Protein AF-A0A928JN10-F1 (afdb_monomer_lite)

pLDDT: mean 73.96, std 17.63, range [29.78, 98.25]

Structure (mmCIF, N/CA/C/O backbone):
data_AF-A0A928JN10-F1
#
_entry.id   AF-A0A928JN10-F1
#
loop_
_atom_site.group_PDB
_atom_site.id
_atom_site.type_symbol
_atom_site.label_atom_id
_atom_site.label_alt_id
_atom_site.label_comp_id
_atom_site.label_asym_id
_atom_site.label_entity_id
_atom_site.label_seq_id
_atom_site.pdbx_PDB_ins_code
_atom_site.Cartn_x
_atom_site.Cartn_y
_atom_site.Cartn_z
_atom_site.occupancy
_atom_site.B_iso_or_equiv
_atom_site.auth_seq_id
_atom_site.auth_comp_id
_atom_site.auth_asym_id
_atom_site.auth_atom_id
_atom_site.pdbx_PDB_model_num
ATOM 1 N N . MET A 1 1 ? -48.523 -48.850 5.837 1.00 45.66 1 MET A N 1
ATOM 2 C CA . MET A 1 1 ? -47.398 -48.277 5.048 1.00 45.66 1 MET A CA 1
ATOM 3 C C . MET A 1 1 ? -47.658 -46.891 4.437 1.00 45.66 1 MET A C 1
ATOM 5 O O . MET A 1 1 ? -46.737 -46.086 4.441 1.00 45.66 1 MET A O 1
ATOM 9 N N . LYS A 1 2 ? -48.861 -46.562 3.931 1.00 39.75 2 LYS A N 1
ATOM 10 C CA . LYS A 1 2 ? -49.153 -45.246 3.305 1.00 39.75 2 LYS A CA 1
ATOM 11 C C . LYS A 1 2 ? -49.038 -44.046 4.272 1.00 39.75 2 LYS A C 1
ATOM 13 O O . LYS A 1 2 ? -48.548 -42.994 3.876 1.00 39.75 2 LYS A O 1
ATOM 18 N N . ASN A 1 3 ? -49.409 -44.229 5.543 1.00 45.28 3 ASN A N 1
ATOM 19 C CA . ASN A 1 3 ? -49.384 -43.161 6.558 1.00 45.28 3 ASN A CA 1
ATOM 20 C C . ASN A 1 3 ? -47.969 -42.831 7.063 1.00 45.28 3 ASN A C 1
ATOM 22 O O . ASN A 1 3 ? -47.667 -41.668 7.295 1.00 45.28 3 ASN A O 1
ATOM 26 N N . ILE A 1 4 ? -47.074 -43.824 7.130 1.00 42.69 4 ILE A N 1
ATOM 27 C CA . ILE A 1 4 ? -45.663 -43.624 7.510 1.00 42.69 4 ILE A CA 1
ATOM 28 C C . ILE A 1 4 ? -44.931 -42.804 6.441 1.00 42.69 4 ILE A C 1
ATOM 30 O O . ILE A 1 4 ? -44.212 -41.869 6.769 1.00 42.69 4 ILE A O 1
ATOM 34 N N . LYS A 1 5 ? -45.180 -43.078 5.151 1.00 34.50 5 LYS A N 1
ATOM 35 C CA . LYS A 1 5 ? -44.594 -42.297 4.048 1.00 34.50 5 LYS A CA 1
ATOM 36 C C . LYS A 1 5 ? -45.058 -40.834 4.054 1.00 34.50 5 LYS A C 1
ATOM 38 O O . LYS A 1 5 ? -44.255 -39.951 3.788 1.00 34.50 5 LYS A O 1
ATOM 43 N N . ARG A 1 6 ? -46.328 -40.571 4.396 1.00 37.25 6 ARG A N 1
ATOM 44 C CA . ARG A 1 6 ? -46.862 -39.203 4.543 1.00 37.25 6 ARG A CA 1
ATOM 45 C C . ARG A 1 6 ? -46.278 -38.472 5.753 1.00 37.25 6 ARG A C 1
ATOM 47 O O . ARG A 1 6 ? -45.962 -37.297 5.633 1.00 37.25 6 ARG A O 1
ATOM 54 N N . PHE A 1 7 ? -46.094 -39.167 6.875 1.00 42.81 7 PHE A N 1
ATOM 55 C CA . PHE A 1 7 ? -45.475 -38.598 8.073 1.00 42.81 7 PHE A CA 1
ATOM 56 C C . PHE A 1 7 ? -43.996 -38.247 7.847 1.00 42.81 7 PHE A C 1
ATOM 58 O O . PHE A 1 7 ? -43.578 -37.143 8.172 1.00 42.81 7 PHE A O 1
ATOM 65 N N . ILE A 1 8 ? -43.229 -39.135 7.203 1.00 43.00 8 ILE A N 1
ATOM 66 C CA . ILE A 1 8 ? -41.822 -38.880 6.847 1.00 43.00 8 ILE A CA 1
ATOM 67 C C . ILE A 1 8 ? -41.710 -37.723 5.843 1.00 43.00 8 ILE A C 1
ATOM 69 O O . ILE A 1 8 ? -40.861 -36.855 6.012 1.00 43.00 8 ILE A O 1
ATOM 73 N N . ALA A 1 9 ? -42.589 -37.663 4.837 1.00 38.34 9 ALA A N 1
ATOM 74 C CA . ALA A 1 9 ? -42.605 -36.559 3.876 1.00 38.34 9 ALA A CA 1
ATOM 75 C C . ALA A 1 9 ? -42.947 -35.211 4.534 1.00 38.34 9 ALA A C 1
ATOM 77 O O . ALA A 1 9 ? -42.316 -34.206 4.220 1.00 38.34 9 ALA A O 1
ATOM 78 N N . ALA A 1 10 ? -43.900 -35.189 5.472 1.00 38.94 10 ALA A N 1
ATOM 79 C CA . ALA A 1 10 ? -44.234 -33.991 6.239 1.00 38.94 10 ALA A CA 1
ATOM 80 C C . ALA A 1 10 ? -43.074 -33.557 7.150 1.00 38.94 10 ALA A C 1
ATOM 82 O O . ALA A 1 10 ? -42.744 -32.379 7.186 1.00 38.94 10 ALA A O 1
ATOM 83 N N . LEU A 1 11 ? -42.403 -34.502 7.819 1.00 37.91 11 LEU A N 1
ATOM 84 C CA . LEU A 1 11 ? -41.229 -34.220 8.649 1.00 37.91 11 LEU A CA 1
ATOM 85 C C . LEU A 1 11 ? -40.074 -33.646 7.813 1.00 37.91 11 LEU A C 1
ATOM 87 O O . LEU A 1 11 ? -39.475 -32.649 8.202 1.00 37.91 11 LEU A O 1
ATOM 91 N N . MET A 1 12 ? -39.800 -34.225 6.640 1.00 36.50 12 MET A N 1
ATOM 92 C CA . MET A 1 12 ? -38.790 -33.709 5.713 1.00 36.50 12 MET A CA 1
ATOM 93 C C . MET A 1 12 ? -39.143 -32.322 5.176 1.00 36.50 12 MET A C 1
ATOM 95 O O . MET A 1 12 ? -38.265 -31.471 5.100 1.00 36.50 12 MET A O 1
ATOM 99 N N . ALA A 1 13 ? -40.411 -32.071 4.843 1.00 36.69 13 ALA A N 1
ATOM 100 C CA . ALA A 1 13 ? -40.862 -30.750 4.418 1.00 36.69 13 ALA A CA 1
ATOM 101 C C . ALA A 1 13 ? -40.687 -29.711 5.537 1.00 36.69 13 ALA A C 1
ATOM 103 O O . ALA A 1 13 ? -40.203 -28.619 5.269 1.00 36.69 13 ALA A O 1
ATOM 104 N N . THR A 1 14 ? -40.991 -30.058 6.791 1.00 39.56 14 THR A N 1
ATOM 105 C CA . THR A 1 14 ? -40.773 -29.171 7.943 1.00 39.56 14 THR A CA 1
ATOM 106 C C . THR A 1 14 ? -39.291 -28.915 8.200 1.00 39.56 14 THR A C 1
ATOM 108 O O . THR A 1 14 ? -38.926 -27.782 8.483 1.00 39.56 14 THR A O 1
ATOM 111 N N . VAL A 1 15 ? -38.426 -29.927 8.057 1.00 43.41 15 VAL A N 1
ATOM 112 C CA . VAL A 1 15 ? -36.967 -29.753 8.161 1.00 43.41 15 VAL A CA 1
ATOM 113 C C . VAL A 1 15 ? -36.459 -28.845 7.044 1.00 43.41 15 VAL A C 1
ATOM 115 O O . VAL A 1 15 ? -35.748 -27.896 7.332 1.00 43.41 15 VAL A O 1
ATOM 118 N N . ILE A 1 16 ? -36.887 -29.056 5.797 1.00 42.28 16 ILE A N 1
ATOM 119 C CA . ILE A 1 16 ? -36.512 -28.204 4.659 1.00 42.28 16 ILE A CA 1
ATOM 120 C C . ILE A 1 16 ? -37.003 -26.769 4.867 1.00 42.28 16 ILE A C 1
ATOM 122 O O . ILE A 1 16 ? -36.230 -25.838 4.677 1.00 42.28 16 ILE A O 1
ATOM 126 N N . VAL A 1 17 ? -38.250 -26.570 5.304 1.00 44.12 17 VAL A N 1
ATOM 127 C CA . VAL A 1 17 ? -38.790 -25.236 5.602 1.00 44.12 17 VAL A CA 1
ATOM 128 C C . VAL A 1 17 ? -38.028 -24.590 6.757 1.00 44.12 17 VAL A C 1
ATOM 130 O O . VAL A 1 17 ? -37.656 -23.435 6.621 1.00 44.12 17 VAL A O 1
ATOM 133 N N . ALA A 1 18 ? -37.712 -25.324 7.830 1.00 41.56 18 ALA A N 1
ATOM 134 C CA . ALA A 1 18 ? -36.923 -24.827 8.959 1.00 41.56 18 ALA A CA 1
ATOM 135 C C . ALA A 1 18 ? -35.492 -24.443 8.542 1.00 41.56 18 ALA A C 1
ATOM 137 O O . ALA A 1 18 ? -35.010 -23.375 8.919 1.00 41.56 18 ALA A O 1
ATOM 138 N N . THR A 1 19 ? -34.835 -25.263 7.715 1.00 39.16 19 THR A N 1
ATOM 139 C CA . THR A 1 19 ? -33.507 -24.983 7.151 1.00 39.16 19 THR A CA 1
ATOM 140 C C . THR A 1 19 ? -33.550 -23.778 6.208 1.00 39.16 19 THR A C 1
ATOM 142 O O . THR A 1 19 ? -32.706 -22.897 6.323 1.00 39.16 19 THR A O 1
ATOM 145 N N . LEU A 1 20 ? -34.563 -23.667 5.342 1.00 36.31 20 LEU A N 1
ATOM 146 C CA . LEU A 1 20 ? -34.748 -22.525 4.438 1.00 36.31 20 LEU A CA 1
ATOM 147 C C . LEU A 1 20 ? -35.095 -21.230 5.190 1.00 36.31 20 LEU A C 1
ATOM 149 O O . LEU A 1 20 ? -34.577 -20.175 4.837 1.00 36.31 20 LEU A O 1
ATOM 153 N N . SER A 1 21 ? -35.889 -21.299 6.263 1.00 37.22 21 SER A N 1
ATOM 154 C CA . SER A 1 21 ? -36.164 -20.151 7.140 1.00 37.22 21 SER A CA 1
ATOM 155 C C . SER A 1 21 ? -34.971 -19.772 8.028 1.00 37.22 21 SER A C 1
ATOM 157 O O . SER A 1 21 ? -34.844 -18.615 8.425 1.00 37.22 21 SER A O 1
ATOM 159 N N . GLY A 1 22 ? -34.067 -20.721 8.302 1.00 29.78 22 GLY A N 1
ATOM 160 C CA . GLY A 1 22 ? -32.789 -20.476 8.972 1.00 29.78 22 GLY A CA 1
ATOM 161 C C . GLY A 1 22 ? -31.762 -19.797 8.063 1.00 29.78 22 GLY A C 1
ATOM 162 O O . GLY A 1 22 ? -31.011 -18.948 8.529 1.00 29.78 22 GLY A O 1
ATOM 163 N N . ILE A 1 23 ? -31.769 -20.081 6.755 1.00 36.53 23 ILE A N 1
ATOM 164 C CA . ILE A 1 23 ? -30.850 -19.459 5.783 1.00 36.53 23 ILE A CA 1
ATOM 165 C C . ILE A 1 23 ? -31.077 -17.941 5.684 1.00 36.53 23 ILE A C 1
ATOM 167 O O . ILE A 1 23 ? -30.110 -17.190 5.605 1.00 36.53 23 ILE A O 1
ATOM 171 N N . SER A 1 24 ? -32.317 -17.458 5.808 1.00 32.72 24 SER A N 1
ATOM 172 C CA . SER A 1 24 ? -32.614 -16.017 5.888 1.00 32.72 24 SER A CA 1
ATOM 173 C C . SER A 1 24 ? -32.127 -15.337 7.178 1.00 32.72 24 SER A C 1
ATOM 175 O O . SER A 1 24 ? -31.938 -14.125 7.175 1.00 32.72 24 SER A O 1
ATOM 177 N N . ALA A 1 25 ? -31.887 -16.089 8.260 1.00 33.94 25 ALA A N 1
ATOM 178 C CA . ALA A 1 25 ? -31.329 -15.558 9.509 1.00 33.94 25 ALA A CA 1
ATOM 179 C C . ALA A 1 25 ? -29.785 -15.552 9.528 1.00 33.94 25 ALA A C 1
ATOM 181 O O . ALA A 1 25 ? -29.195 -14.831 10.326 1.00 33.94 25 ALA A O 1
ATOM 182 N N . PHE A 1 26 ? -29.136 -16.307 8.629 1.00 36.12 26 PHE A N 1
ATOM 183 C CA . PHE A 1 26 ? -27.674 -16.354 8.469 1.00 36.12 26 PHE A CA 1
ATOM 184 C C . PHE A 1 26 ? -27.157 -15.630 7.209 1.00 36.12 26 PHE A C 1
ATOM 186 O O . PHE A 1 26 ? -25.953 -15.598 6.967 1.00 36.12 26 PHE A O 1
ATOM 193 N N . ALA A 1 27 ? -28.040 -15.013 6.419 1.00 34.50 27 ALA A N 1
ATOM 194 C CA . ALA A 1 27 ? -27.698 -14.277 5.198 1.00 34.50 27 ALA A CA 1
ATOM 195 C C . ALA A 1 27 ? -27.553 -12.757 5.422 1.00 34.50 27 ALA A C 1
ATOM 197 O O . ALA A 1 27 ? -28.039 -11.962 4.622 1.00 34.50 27 ALA A O 1
ATOM 198 N N . THR A 1 28 ? -26.918 -12.333 6.517 1.00 44.88 28 THR A N 1
ATOM 199 C CA . THR A 1 28 ? -26.664 -10.903 6.793 1.00 44.88 28 THR A CA 1
ATOM 200 C C . THR A 1 28 ? -25.265 -10.434 6.406 1.00 44.88 28 THR A C 1
ATOM 202 O O . THR A 1 28 ? -25.030 -9.229 6.396 1.00 44.88 28 THR A O 1
ATOM 205 N N . LYS A 1 29 ? -24.345 -11.341 6.056 1.00 49.62 29 LYS A N 1
ATOM 206 C CA . LYS A 1 29 ? -22.990 -10.958 5.643 1.00 49.62 29 LYS A CA 1
ATOM 207 C C . LYS A 1 29 ? -22.950 -10.513 4.193 1.00 49.62 29 LYS A C 1
ATOM 209 O O . LYS A 1 29 ? -23.413 -11.237 3.311 1.00 49.62 29 LYS A O 1
ATOM 214 N N . GLN A 1 30 ? -22.332 -9.363 3.946 1.00 56.91 30 GLN A N 1
ATOM 215 C CA . GLN A 1 30 ? -22.153 -8.861 2.586 1.00 56.91 30 GLN A CA 1
ATOM 216 C C . GLN A 1 30 ? -21.077 -9.659 1.827 1.00 56.91 30 GLN A C 1
ATOM 218 O O . GLN A 1 30 ? -21.133 -9.733 0.599 1.00 56.91 30 GLN A O 1
ATOM 223 N N . TYR A 1 31 ? -20.164 -10.335 2.544 1.00 68.69 31 TYR A N 1
ATOM 224 C CA . TYR A 1 31 ? -19.033 -11.070 1.959 1.00 68.69 31 TYR A CA 1
ATOM 225 C C . TYR A 1 31 ? -18.955 -12.531 2.443 1.00 68.69 31 TYR A C 1
ATOM 227 O O . TYR A 1 31 ? -18.386 -12.821 3.501 1.00 68.69 31 TYR A O 1
ATOM 235 N N . PRO A 1 32 ? -19.502 -13.494 1.674 1.00 71.88 32 PRO A N 1
ATOM 236 C CA . PRO A 1 32 ? -19.295 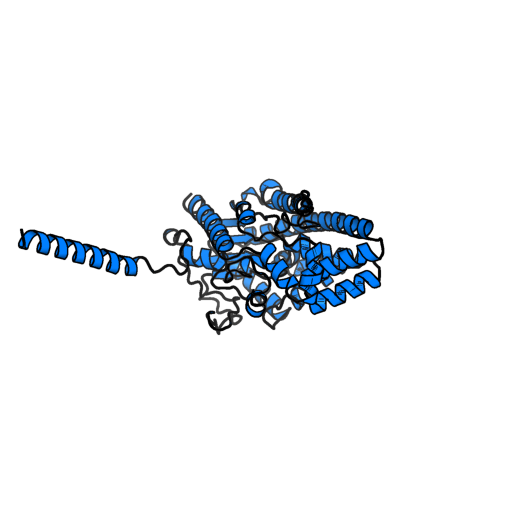-14.917 1.929 1.00 71.88 32 PRO A CA 1
ATOM 237 C C . PRO A 1 32 ? -17.801 -15.275 1.918 1.00 71.88 32 PRO A C 1
ATOM 239 O O . PRO A 1 32 ? -17.075 -14.858 1.019 1.00 71.88 32 PRO A O 1
ATOM 242 N N . GLY A 1 33 ? -17.352 -16.063 2.899 1.00 78.94 33 GLY A N 1
ATOM 243 C CA . GLY A 1 33 ? -15.956 -16.504 3.025 1.00 78.94 33 GLY A CA 1
ATOM 244 C C . GLY A 1 33 ? -15.099 -15.683 3.992 1.00 78.94 33 GLY A C 1
ATOM 245 O O . GLY A 1 33 ? -14.004 -16.129 4.320 1.00 78.94 33 GLY A O 1
ATOM 246 N N . VAL A 1 34 ? -15.595 -14.547 4.496 1.00 84.38 34 VAL A N 1
ATOM 247 C CA . VAL A 1 34 ? -14.912 -13.753 5.531 1.00 84.38 34 VAL A CA 1
ATOM 248 C C . VAL A 1 34 ? -15.425 -14.138 6.924 1.00 84.38 34 VAL A C 1
ATOM 250 O O . VAL A 1 34 ? -16.639 -14.244 7.153 1.00 84.38 34 VAL A O 1
ATOM 253 N N . GLU A 1 35 ? -14.512 -14.371 7.868 1.00 87.12 35 GLU A N 1
ATOM 254 C CA . GLU A 1 35 ? -14.834 -14.707 9.259 1.00 87.12 35 GLU A CA 1
ATOM 255 C C . GLU A 1 35 ? -15.680 -13.626 9.953 1.00 87.12 35 GLU A C 1
ATOM 257 O O . GLU A 1 35 ? -15.678 -12.462 9.574 1.00 87.12 35 GLU A O 1
ATOM 262 N N . ASP A 1 36 ? -16.489 -14.014 10.948 1.00 88.56 36 ASP A N 1
ATOM 263 C CA . ASP A 1 36 ? -17.240 -13.051 11.771 1.00 88.56 36 ASP A CA 1
ATOM 264 C C . ASP A 1 36 ? -16.421 -12.634 12.990 1.00 88.56 36 ASP A C 1
ATOM 266 O O . ASP A 1 36 ? -15.791 -13.481 13.639 1.00 88.56 36 ASP A O 1
ATOM 270 N N . ALA A 1 37 ? -16.464 -11.339 13.282 1.00 91.62 37 ALA A N 1
ATOM 271 C CA . ALA A 1 37 ? -15.842 -10.688 14.425 1.00 91.62 37 ALA A CA 1
ATOM 272 C C . ALA A 1 37 ? -16.735 -9.579 15.018 1.00 91.62 37 ALA A C 1
ATOM 274 O O . ALA A 1 37 ? -16.276 -8.793 15.847 1.00 91.62 37 ALA A O 1
ATOM 275 N N . SER A 1 38 ? -18.013 -9.514 14.632 1.00 90.56 38 SER A N 1
ATOM 276 C CA . SER A 1 38 ? -18.959 -8.497 15.111 1.00 90.56 38 SER A CA 1
ATOM 277 C C . SER A 1 38 ? -19.189 -8.563 16.626 1.00 90.56 38 SER A C 1
ATOM 279 O O . SER A 1 38 ? -19.461 -7.558 17.283 1.00 90.56 38 SER A O 1
ATOM 281 N N . ASN A 1 39 ? -18.988 -9.739 17.220 1.00 90.06 39 ASN A N 1
ATOM 282 C CA . ASN A 1 39 ? -19.058 -9.965 18.660 1.00 90.06 39 ASN A CA 1
ATOM 283 C C . ASN A 1 39 ? -17.942 -9.272 19.467 1.00 90.06 39 ASN A C 1
ATOM 285 O O . ASN A 1 39 ? -18.036 -9.233 20.692 1.00 90.06 39 ASN A O 1
ATOM 289 N N . LEU A 1 40 ? -16.899 -8.741 18.819 1.00 91.00 40 LEU A N 1
ATOM 290 C CA . LEU A 1 40 ? -15.818 -8.015 19.494 1.00 91.00 40 LEU A CA 1
ATOM 291 C C . LEU A 1 40 ? -16.250 -6.628 19.994 1.00 91.00 40 LEU A C 1
ATOM 293 O O . LEU A 1 40 ? -15.549 -6.034 20.810 1.00 91.00 40 LEU A O 1
ATOM 297 N N . GLY A 1 41 ? -17.391 -6.105 19.527 1.00 90.56 41 GLY A N 1
ATOM 298 C CA . GLY A 1 41 ? -17.897 -4.798 19.955 1.00 90.56 41 GLY A CA 1
ATOM 299 C C . GLY A 1 41 ? -17.015 -3.628 19.510 1.00 90.56 41 GLY A C 1
ATOM 300 O O . GLY A 1 41 ? -16.983 -2.597 20.180 1.00 90.56 41 GLY A O 1
ATOM 301 N N . VAL A 1 42 ? -16.280 -3.793 18.406 1.00 93.88 42 VAL A N 1
ATOM 302 C CA . VAL A 1 42 ? -15.545 -2.703 17.754 1.00 93.88 42 VAL A CA 1
ATOM 303 C C . VAL A 1 42 ? -16.554 -1.669 17.262 1.00 93.88 42 VAL A C 1
ATOM 305 O O . VAL A 1 42 ? -17.552 -2.023 16.641 1.00 93.88 42 VAL A O 1
ATOM 308 N N . THR A 1 43 ? -16.312 -0.391 17.552 1.00 92.38 43 THR A N 1
ATOM 309 C CA . THR A 1 43 ? -17.220 0.705 17.169 1.00 92.38 43 THR A CA 1
ATOM 310 C C . THR A 1 43 ? -16.682 1.550 16.023 1.00 92.38 43 THR A C 1
ATOM 312 O O . THR A 1 43 ? -17.455 2.233 15.348 1.00 92.38 43 THR A O 1
ATOM 315 N N . SER A 1 44 ? -15.371 1.485 15.787 1.00 93.31 44 SER A N 1
ATOM 316 C CA . SER A 1 44 ? -14.689 2.257 14.756 1.00 93.31 44 SER A CA 1
ATOM 317 C C . SER A 1 44 ? -13.426 1.559 14.240 1.00 93.31 44 SER A C 1
ATOM 319 O O . SER A 1 44 ? -12.638 0.991 15.001 1.00 93.31 44 SER A O 1
ATOM 321 N N . TYR A 1 45 ? -13.200 1.643 12.932 1.00 93.88 45 TYR A N 1
ATOM 322 C CA . TYR A 1 45 ? -12.058 1.052 12.237 1.00 93.88 45 TYR A CA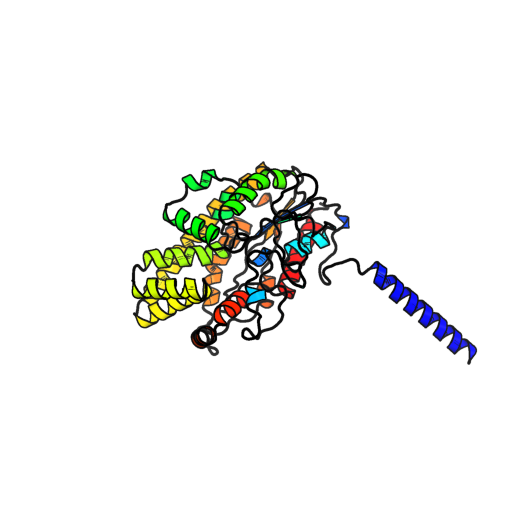 1
ATOM 323 C C . TYR A 1 45 ? -11.419 2.071 11.294 1.00 93.88 45 TYR A C 1
ATOM 325 O O . TYR A 1 45 ? -12.124 2.749 10.551 1.00 93.88 45 TYR A O 1
ATOM 333 N N . LEU A 1 46 ? -10.091 2.177 11.308 1.00 93.81 46 LEU A N 1
ATOM 334 C CA . LEU A 1 46 ? -9.321 3.026 10.403 1.00 93.81 46 LEU A CA 1
ATOM 335 C C . LEU A 1 46 ? -8.324 2.195 9.591 1.00 93.81 46 LEU A C 1
ATOM 337 O O . LEU A 1 46 ? -7.586 1.385 10.147 1.00 93.81 46 LEU A O 1
ATOM 341 N N . CYS A 1 47 ? -8.266 2.435 8.283 1.00 93.56 47 CYS A N 1
ATOM 342 C CA . CYS A 1 47 ? -7.342 1.766 7.373 1.00 93.56 47 CYS A CA 1
ATOM 343 C C . CYS A 1 47 ? -6.392 2.752 6.692 1.00 93.56 47 CYS A C 1
ATOM 345 O O . CYS A 1 47 ? -6.840 3.708 6.061 1.00 93.56 47 CYS A O 1
ATOM 347 N N . PHE A 1 48 ? -5.095 2.453 6.747 1.00 92.81 48 PHE A N 1
ATOM 348 C CA . PHE A 1 48 ? -4.065 2.976 5.856 1.00 92.81 48 PHE A CA 1
ATOM 349 C C . PHE A 1 48 ? -3.648 1.883 4.877 1.00 92.81 48 PHE A C 1
ATOM 351 O O . PHE A 1 48 ? -3.297 0.783 5.307 1.00 92.81 48 PHE A O 1
ATOM 358 N N . GLY A 1 49 ? -3.643 2.177 3.581 1.00 86.62 49 GLY A N 1
ATOM 359 C CA . GLY A 1 49 ? -3.092 1.235 2.615 1.00 86.62 49 GLY A CA 1
ATOM 360 C C . GLY A 1 49 ? -2.958 1.779 1.206 1.00 86.62 49 GLY A C 1
ATOM 361 O O . GLY A 1 49 ? -3.438 2.862 0.898 1.00 86.62 49 GLY A O 1
ATOM 362 N N . ASP A 1 50 ? -2.269 1.042 0.353 1.00 80.38 50 ASP A N 1
ATOM 363 C CA . ASP A 1 50 ? -2.025 1.461 -1.023 1.00 80.38 50 ASP A CA 1
ATOM 364 C C . ASP A 1 50 ? -3.159 1.028 -1.985 1.00 80.38 50 ASP A C 1
ATOM 366 O O . ASP A 1 50 ? -4.324 0.886 -1.590 1.00 80.38 50 ASP A O 1
ATOM 370 N N . SER A 1 51 ? -2.835 0.806 -3.261 1.00 76.62 51 SER A N 1
ATOM 371 C CA . SER A 1 51 ? -3.758 0.330 -4.296 1.00 76.62 51 SER A CA 1
ATOM 372 C C . SER A 1 51 ? -4.345 -1.057 -4.009 1.00 76.62 51 SER A C 1
ATOM 374 O O . SER A 1 51 ? -5.410 -1.396 -4.528 1.00 76.62 51 SER A O 1
ATOM 376 N N . ILE A 1 52 ? -3.728 -1.883 -3.158 1.00 81.00 52 ILE A N 1
ATOM 377 C CA . ILE A 1 52 ? -4.345 -3.161 -2.780 1.00 81.00 52 ILE A CA 1
ATOM 378 C C . ILE A 1 52 ? -5.560 -2.917 -1.878 1.00 81.00 52 ILE A C 1
ATOM 380 O O . ILE A 1 52 ? -6.598 -3.567 -2.035 1.00 81.00 52 ILE A O 1
ATOM 384 N N . ALA A 1 53 ? -5.454 -1.946 -0.969 1.00 82.31 53 ALA A N 1
ATOM 385 C CA . ALA A 1 53 ? -6.492 -1.592 -0.007 1.00 82.31 53 ALA A CA 1
ATOM 386 C C . ALA A 1 53 ? -7.661 -0.805 -0.624 1.00 82.31 53 ALA A C 1
ATOM 388 O O . ALA A 1 53 ? -8.750 -0.763 -0.045 1.00 82.31 53 ALA A O 1
ATOM 389 N N . THR A 1 54 ? -7.490 -0.233 -1.819 1.00 75.81 54 THR A N 1
ATOM 390 C CA . THR A 1 54 ? -8.616 0.281 -2.620 1.00 75.81 54 THR A CA 1
ATOM 391 C C . THR A 1 54 ? -9.394 -0.851 -3.312 1.00 75.81 54 THR A C 1
ATOM 393 O O . THR A 1 54 ? -10.577 -0.704 -3.630 1.00 75.81 54 THR A O 1
ATOM 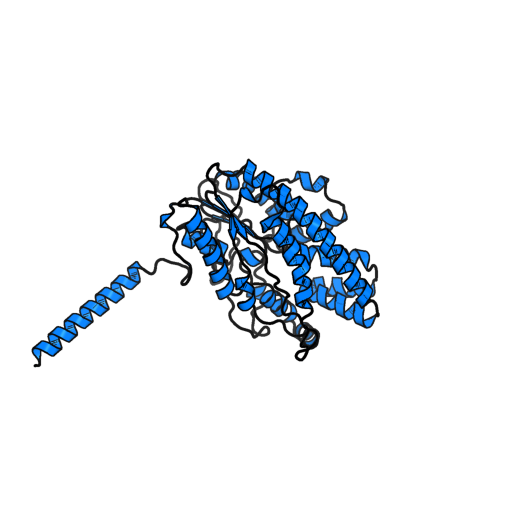396 N N . GLY A 1 55 ? -8.779 -2.028 -3.467 1.00 72.19 55 GLY A N 1
ATOM 397 C CA . GLY A 1 55 ? -9.397 -3.212 -4.056 1.00 72.19 55 GLY A CA 1
ATOM 398 C C . GLY A 1 55 ? -9.375 -3.218 -5.582 1.00 72.19 55 GLY A C 1
ATOM 399 O O . GLY A 1 55 ? -10.337 -3.704 -6.187 1.00 72.19 55 GLY A O 1
ATOM 400 N N . TYR A 1 56 ? -8.302 -2.702 -6.201 1.00 69.50 56 TYR A N 1
ATOM 401 C CA . TYR A 1 56 ? -8.045 -2.887 -7.635 1.00 69.50 56 TYR A CA 1
ATOM 402 C C . TYR A 1 56 ? -8.261 -4.356 -8.017 1.00 69.50 56 TYR A C 1
ATOM 404 O O . TYR A 1 56 ? -7.740 -5.257 -7.364 1.00 69.50 56 TYR A O 1
ATOM 412 N N . LEU A 1 57 ? -9.055 -4.593 -9.067 1.00 66.44 57 LEU A N 1
ATOM 413 C CA . LEU A 1 57 ? -9.332 -5.926 -9.629 1.00 66.44 57 LEU A CA 1
ATOM 414 C C . LEU A 1 57 ? -10.053 -6.921 -8.712 1.00 66.44 57 LEU A C 1
ATOM 416 O O . LEU A 1 57 ? -10.256 -8.072 -9.097 1.00 66.44 57 LEU A O 1
ATOM 420 N N . SER A 1 58 ? -10.524 -6.485 -7.545 1.00 68.94 58 SER A N 1
ATOM 421 C CA . SER A 1 58 ? -11.241 -7.342 -6.592 1.00 68.94 58 SER A CA 1
ATOM 422 C C . SER A 1 58 ? -12.551 -7.932 -7.137 1.00 68.94 58 SER A C 1
ATOM 424 O O . SER A 1 58 ? -13.055 -8.917 -6.599 1.00 68.94 58 SER A O 1
ATOM 426 N N . GLU A 1 59 ? -13.115 -7.352 -8.202 1.00 65.44 59 GLU A N 1
ATOM 427 C CA . GLU A 1 59 ? -14.353 -7.819 -8.843 1.00 65.44 59 GLU A CA 1
ATOM 428 C C . GLU A 1 59 ? -14.116 -8.743 -10.042 1.00 65.44 59 GLU A C 1
ATOM 430 O O . GLU A 1 59 ? -15.077 -9.278 -10.596 1.00 65.44 59 GLU A O 1
ATOM 435 N N . GLN A 1 60 ? -12.861 -8.936 -10.453 1.00 63.78 60 GLN A N 1
ATOM 436 C CA . GLN A 1 60 ? -12.519 -9.755 -11.610 1.00 63.78 60 GLN A CA 1
ATOM 437 C C . GLN A 1 60 ? -11.916 -11.091 -11.175 1.00 63.78 60 GLN A C 1
ATOM 439 O O . GLN A 1 60 ? -11.176 -11.186 -10.198 1.00 63.78 60 GLN A O 1
ATOM 444 N N . SER A 1 61 ? -12.284 -12.142 -11.903 1.00 55.56 61 SER A N 1
ATOM 445 C CA . SER A 1 61 ? -11.802 -13.507 -11.708 1.00 55.56 61 SER A CA 1
ATOM 446 C C . SER A 1 61 ? -11.274 -14.033 -13.035 1.00 55.56 61 SER A C 1
ATOM 448 O O . SER A 1 61 ? -12.009 -14.004 -14.026 1.00 55.56 61 SER A O 1
ATOM 450 N N . GLY A 1 62 ? -10.049 -14.555 -13.054 1.00 56.41 62 GLY A N 1
ATOM 451 C CA . GLY A 1 62 ? -9.516 -15.300 -14.197 1.00 56.41 62 GLY A CA 1
ATOM 452 C C . GLY A 1 62 ? -8.137 -14.848 -14.670 1.00 56.41 62 GLY A C 1
ATOM 453 O O . GLY A 1 62 ? -7.553 -13.902 -14.149 1.00 56.41 62 GLY A O 1
ATOM 454 N N . THR A 1 63 ? -7.618 -15.566 -15.668 1.00 62.12 63 THR A N 1
ATOM 455 C CA . THR A 1 63 ? -6.261 -15.407 -16.219 1.00 62.12 63 THR A CA 1
ATOM 456 C C . THR A 1 63 ? -6.226 -14.730 -17.593 1.00 62.12 63 THR A C 1
ATOM 458 O O . THR A 1 63 ? -5.144 -14.488 -18.122 1.00 62.12 63 THR A O 1
ATOM 461 N N . ASP A 1 64 ? -7.382 -14.423 -18.196 1.00 70.38 64 ASP A N 1
ATOM 462 C CA . ASP A 1 64 ? -7.442 -13.765 -19.505 1.00 70.38 64 ASP A CA 1
ATOM 463 C C . ASP A 1 64 ? -7.358 -12.240 -19.358 1.00 70.38 64 ASP A C 1
ATOM 465 O O . ASP A 1 64 ? -8.365 -11.536 -19.234 1.00 70.38 64 ASP A O 1
ATOM 469 N N . PHE A 1 65 ? -6.125 -11.732 -19.392 1.00 70.19 65 PHE A N 1
ATOM 470 C CA . PHE A 1 65 ? -5.823 -10.304 -19.292 1.00 70.19 65 PHE A CA 1
ATOM 471 C C . PHE A 1 65 ? -6.473 -9.457 -20.395 1.00 70.19 65 PHE A C 1
ATOM 473 O O . PHE A 1 65 ? -6.676 -8.262 -20.196 1.00 70.19 65 PHE A O 1
ATOM 480 N N . ARG A 1 66 ? -6.838 -10.061 -21.535 1.00 70.00 66 ARG A N 1
ATOM 481 C CA . ARG A 1 66 ? -7.398 -9.359 -22.702 1.00 70.00 66 ARG A CA 1
ATOM 482 C C . ARG A 1 66 ? -8.875 -9.018 -22.533 1.00 70.00 66 ARG A C 1
ATOM 484 O O . ARG A 1 66 ? -9.374 -8.099 -23.173 1.00 70.00 66 ARG A O 1
ATOM 491 N N . GLN A 1 67 ? -9.580 -9.773 -21.691 1.00 66.69 67 GLN A N 1
ATOM 492 C CA . GLN A 1 67 ? -11.014 -9.596 -21.438 1.00 66.69 67 GLN A CA 1
ATOM 493 C C . GLN A 1 67 ? -11.302 -8.831 -20.145 1.00 66.69 67 GLN A C 1
ATOM 495 O O . GLN A 1 67 ? -12.459 -8.530 -19.844 1.00 66.69 67 GLN A O 1
ATOM 500 N N . MET A 1 68 ? -10.261 -8.496 -19.382 1.00 66.12 68 MET A N 1
ATOM 501 C CA . MET A 1 68 ? -10.401 -7.681 -18.188 1.00 66.12 68 MET A CA 1
ATOM 502 C C . MET A 1 68 ? -10.797 -6.257 -18.580 1.00 66.12 68 MET A C 1
ATOM 504 O O . MET A 1 68 ? -10.084 -5.543 -19.282 1.00 66.12 68 MET A O 1
ATOM 508 N N . ASN A 1 69 ? -11.994 -5.853 -18.151 1.00 57.88 69 ASN A N 1
ATOM 509 C CA . ASN A 1 69 ? -12.550 -4.553 -18.491 1.00 57.88 69 ASN A CA 1
ATOM 510 C C . ASN A 1 69 ? -11.694 -3.444 -17.870 1.00 57.88 69 ASN A C 1
ATOM 512 O O . ASN A 1 69 ? -11.742 -3.237 -16.657 1.00 57.88 69 ASN A O 1
ATOM 516 N N . ILE A 1 70 ? -10.971 -2.711 -18.720 1.00 49.34 70 ILE A N 1
ATOM 517 C CA . ILE A 1 70 ? -10.083 -1.609 -18.337 1.00 49.34 70 ILE A CA 1
ATOM 518 C C . ILE A 1 70 ? -10.814 -0.558 -17.481 1.00 49.34 70 ILE A C 1
ATOM 520 O O . ILE A 1 70 ? -10.260 -0.045 -16.522 1.00 49.34 70 ILE A O 1
ATOM 524 N N . ALA A 1 71 ? -12.104 -0.306 -17.726 1.00 43.97 71 ALA A N 1
ATOM 525 C CA . ALA A 1 71 ? -12.911 0.631 -16.935 1.00 43.97 71 ALA A CA 1
ATOM 526 C C . ALA A 1 71 ? -13.390 0.072 -15.578 1.00 43.97 71 ALA A C 1
ATOM 528 O O . ALA A 1 71 ? -14.107 0.761 -14.855 1.00 43.97 71 ALA A O 1
ATOM 529 N N . GLN A 1 72 ? -13.084 -1.187 -15.252 1.00 47.81 72 GLN A N 1
ATOM 530 C CA . GLN A 1 72 ? -13.191 -1.773 -13.908 1.00 47.81 72 GLN A CA 1
ATOM 531 C C . GLN A 1 72 ? -11.811 -1.917 -13.253 1.00 47.81 72 GLN A C 1
ATOM 533 O O . GLN A 1 72 ? -11.723 -1.909 -12.028 1.00 47.81 72 GLN A O 1
ATOM 538 N N . THR A 1 73 ? -10.749 -2.033 -14.058 1.00 46.34 73 THR A N 1
ATOM 539 C CA . THR A 1 73 ? -9.358 -2.081 -13.594 1.00 46.34 73 THR A CA 1
ATOM 540 C C . THR A 1 73 ? -8.777 -0.694 -13.333 1.00 46.34 73 THR A C 1
ATOM 542 O O . THR A 1 73 ? -7.817 -0.611 -12.595 1.00 46.34 73 THR A O 1
ATOM 545 N N . LEU A 1 74 ? -9.343 0.358 -13.934 1.00 45.75 74 LEU A N 1
ATOM 546 C CA . LEU A 1 74 ? -9.021 1.784 -13.781 1.00 45.75 74 LEU A CA 1
ATOM 547 C C . LEU A 1 74 ? -10.157 2.538 -13.072 1.00 45.75 74 LEU A C 1
ATOM 549 O O . LEU A 1 74 ? -10.470 3.663 -13.429 1.00 45.75 74 LEU A O 1
ATOM 553 N N . ARG A 1 75 ? -10.874 1.942 -12.109 1.00 49.16 75 ARG A N 1
ATOM 554 C CA . ARG A 1 75 ? -11.725 2.774 -11.226 1.00 49.16 75 ARG A CA 1
ATOM 555 C C . ARG A 1 75 ? -10.877 3.376 -10.112 1.00 49.16 75 ARG A C 1
ATOM 557 O O . ARG A 1 75 ? -11.081 3.090 -8.938 1.00 49.16 75 ARG A O 1
ATOM 564 N N . ASP A 1 76 ? -9.890 4.139 -10.569 1.00 45.25 76 ASP A N 1
ATOM 565 C CA . ASP A 1 76 ? -9.229 5.305 -9.994 1.00 45.25 76 ASP A CA 1
ATOM 566 C C . ASP A 1 76 ? -9.594 5.597 -8.532 1.00 45.25 76 ASP A C 1
ATOM 568 O O . ASP A 1 76 ? -10.584 6.273 -8.236 1.00 45.25 76 ASP A O 1
ATOM 572 N N . GLY A 1 77 ? -8.801 5.053 -7.603 1.00 41.62 77 GLY A N 1
ATOM 573 C CA . GLY A 1 77 ? -8.846 5.415 -6.182 1.00 41.62 77 GLY A CA 1
ATOM 574 C C . GLY A 1 77 ? -10.168 5.155 -5.438 1.00 41.62 77 GLY A C 1
ATOM 575 O O . GLY A 1 77 ? -10.294 5.523 -4.264 1.00 41.62 77 GLY A O 1
ATOM 576 N N . GLU A 1 78 ? -11.165 4.528 -6.070 1.00 50.44 78 GLU A N 1
ATOM 577 C CA . GLU A 1 78 ? -12.439 4.192 -5.443 1.00 50.44 78 GLU A CA 1
ATOM 578 C C . GLU A 1 78 ? -12.290 2.913 -4.619 1.00 50.44 78 GLU A C 1
ATOM 580 O O . GLU A 1 78 ? -11.871 1.871 -5.123 1.00 50.44 78 GLU A O 1
ATOM 585 N N . THR A 1 79 ? -12.662 2.954 -3.336 1.00 52.94 79 THR A N 1
ATOM 586 C CA . THR A 1 79 ? -12.726 1.715 -2.556 1.00 52.94 79 THR A CA 1
ATOM 587 C C . THR A 1 79 ? -13.864 0.867 -3.103 1.00 52.94 79 THR A C 1
ATOM 589 O O . THR A 1 79 ? -15.039 1.201 -2.947 1.00 52.94 79 THR A O 1
ATOM 592 N N . THR A 1 80 ? -13.532 -0.251 -3.733 1.00 59.75 80 THR A N 1
ATOM 593 C CA . THR A 1 80 ? -14.547 -1.220 -4.139 1.00 59.75 80 THR A CA 1
ATOM 594 C C . THR A 1 80 ? -15.182 -1.854 -2.900 1.00 59.75 80 THR A C 1
ATOM 596 O O . THR A 1 80 ? -14.556 -2.002 -1.845 1.00 59.75 80 THR A O 1
ATOM 599 N N . THR A 1 81 ? -16.441 -2.279 -3.016 1.00 64.75 81 THR A N 1
ATOM 600 C CA . THR A 1 81 ? -17.078 -3.044 -1.928 1.00 64.75 81 THR A CA 1
ATOM 601 C C . THR A 1 81 ? -16.303 -4.333 -1.623 1.00 64.75 81 THR A C 1
ATOM 603 O O . THR A 1 81 ? -16.253 -4.774 -0.486 1.00 64.75 81 THR A O 1
ATOM 606 N N . ASN A 1 82 ? -15.581 -4.874 -2.606 1.00 73.62 82 ASN A N 1
ATOM 607 C CA . ASN A 1 82 ? -14.817 -6.111 -2.479 1.00 73.62 82 ASN A CA 1
ATOM 608 C C . ASN A 1 82 ? -13.346 -5.913 -2.041 1.00 73.62 82 ASN A C 1
ATOM 610 O O . ASN A 1 82 ? -12.550 -6.845 -2.151 1.00 73.62 82 ASN A O 1
ATOM 614 N N . ALA A 1 83 ? -12.971 -4.737 -1.533 1.00 82.06 83 ALA A N 1
ATOM 615 C CA . ALA A 1 83 ? -11.646 -4.510 -0.956 1.00 82.06 83 ALA A CA 1
ATOM 616 C C . ALA A 1 83 ? -11.529 -5.131 0.447 1.00 82.06 83 ALA A C 1
ATOM 618 O O . ALA A 1 83 ? -12.471 -5.047 1.244 1.00 82.06 83 ALA A O 1
ATOM 619 N N . TYR A 1 84 ? -10.361 -5.683 0.794 1.00 88.56 84 TYR A N 1
ATOM 620 C CA . TYR A 1 84 ? -10.149 -6.298 2.109 1.00 88.56 84 TYR A CA 1
ATOM 621 C C . TYR A 1 84 ? -10.468 -5.366 3.305 1.00 88.56 84 TYR A C 1
ATOM 623 O O . TYR A 1 84 ? -11.022 -5.872 4.281 1.00 88.56 84 TYR A O 1
ATOM 631 N N . PRO A 1 85 ? -10.236 -4.029 3.279 1.00 89.56 85 PRO A N 1
ATOM 632 C CA . PRO A 1 85 ? -10.625 -3.165 4.396 1.00 89.56 85 PRO A CA 1
ATOM 633 C C . PRO A 1 85 ? -12.144 -3.091 4.558 1.00 89.56 85 PRO A C 1
ATOM 635 O O . PRO A 1 85 ? -12.661 -3.143 5.670 1.00 89.56 85 PRO A O 1
ATOM 638 N N . THR A 1 86 ? -12.882 -3.040 3.448 1.00 86.56 86 THR A N 1
ATOM 639 C CA . THR A 1 86 ? -14.350 -3.077 3.469 1.00 86.56 86 THR A CA 1
ATOM 640 C C . THR A 1 86 ? -14.856 -4.393 4.056 1.00 86.56 86 THR A C 1
ATOM 642 O O . THR A 1 86 ? -15.781 -4.399 4.868 1.00 86.56 86 THR A O 1
ATOM 645 N N . MET A 1 87 ? -14.215 -5.506 3.693 1.00 89.31 87 MET A N 1
ATOM 646 C CA . MET A 1 87 ? -14.529 -6.828 4.238 1.00 89.31 87 MET A CA 1
ATOM 647 C C . MET A 1 87 ? -14.234 -6.928 5.741 1.00 89.31 87 MET A C 1
ATOM 649 O O . MET A 1 87 ? -15.038 -7.499 6.474 1.00 89.31 87 MET A O 1
ATOM 653 N N . ILE A 1 88 ? -13.121 -6.353 6.217 1.00 93.19 88 ILE A N 1
ATOM 654 C CA . ILE A 1 88 ? -12.803 -6.270 7.652 1.00 93.19 88 ILE A CA 1
ATOM 655 C C . ILE A 1 88 ? -13.869 -5.445 8.380 1.00 93.19 88 ILE A C 1
ATOM 657 O O . ILE A 1 88 ? -14.366 -5.873 9.417 1.00 93.19 88 ILE A O 1
ATOM 661 N N . ALA A 1 89 ? -14.254 -4.286 7.839 1.00 90.94 89 ALA A N 1
ATOM 662 C CA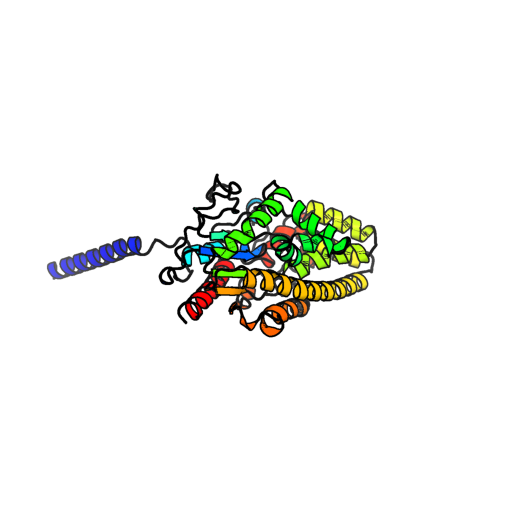 . ALA A 1 89 ? -15.282 -3.434 8.433 1.00 90.94 89 ALA A CA 1
ATOM 663 C C . ALA A 1 89 ? -16.628 -4.172 8.591 1.00 90.94 89 ALA A C 1
ATOM 665 O O . ALA A 1 89 ? -17.206 -4.148 9.679 1.00 90.94 89 ALA A O 1
ATOM 666 N N . ASP A 1 90 ? -17.087 -4.882 7.551 1.00 89.75 90 ASP A N 1
ATOM 667 C CA . ASP A 1 90 ? -18.299 -5.722 7.601 1.00 89.75 90 ASP A CA 1
ATOM 668 C C . ASP A 1 90 ? -18.157 -6.850 8.634 1.00 89.75 90 ASP A C 1
ATOM 670 O O . ASP A 1 90 ? -19.047 -7.062 9.457 1.00 89.75 90 ASP A O 1
ATOM 674 N N . ALA A 1 91 ? -17.003 -7.529 8.657 1.00 92.62 91 ALA A N 1
ATOM 675 C CA . ALA A 1 91 ? -16.711 -8.594 9.615 1.00 92.62 91 ALA A CA 1
ATOM 676 C C . ALA A 1 91 ? -16.723 -8.115 11.073 1.00 92.62 91 ALA A C 1
ATOM 678 O O . ALA A 1 91 ? -17.094 -8.882 11.957 1.00 92.62 91 ALA A O 1
ATOM 679 N N . LEU A 1 92 ? -16.346 -6.861 11.328 1.00 93.12 92 LEU A N 1
ATOM 680 C CA . LEU A 1 92 ? -16.399 -6.217 12.643 1.00 93.12 92 LEU A CA 1
ATOM 681 C C . LEU A 1 92 ? -17.799 -5.690 13.004 1.00 93.12 92 LEU A C 1
ATOM 683 O O . LEU A 1 92 ? -17.984 -5.169 14.102 1.00 93.12 92 LEU A O 1
ATOM 687 N N . GLY A 1 93 ? -18.792 -5.839 12.121 1.00 90.56 93 GLY A N 1
ATOM 688 C CA . GLY A 1 93 ? -20.162 -5.366 12.333 1.00 90.56 93 GLY A CA 1
ATOM 689 C C . GLY A 1 93 ? -20.347 -3.860 12.121 1.00 90.56 93 GLY A C 1
ATOM 690 O O . GLY A 1 93 ? -21.334 -3.294 12.592 1.00 90.56 93 GLY A O 1
ATOM 691 N N . LEU A 1 94 ? -19.406 -3.203 11.440 1.00 88.62 94 LEU A N 1
ATOM 692 C CA . LEU A 1 94 ? -19.448 -1.768 11.172 1.00 88.62 94 LEU A CA 1
ATOM 693 C C . LEU A 1 94 ? -20.230 -1.477 9.893 1.00 88.62 94 LEU A C 1
ATOM 695 O O . LEU A 1 94 ? -20.239 -2.260 8.940 1.00 88.62 94 LEU A O 1
ATOM 699 N N . ASN A 1 95 ? -20.852 -0.303 9.828 1.00 82.81 95 ASN A N 1
ATOM 700 C CA . ASN A 1 95 ? -21.490 0.138 8.601 1.00 82.81 95 ASN A CA 1
ATOM 701 C C . ASN A 1 95 ? -20.436 0.534 7.554 1.00 82.81 95 ASN A C 1
ATOM 703 O O . ASN A 1 95 ? -19.893 1.636 7.576 1.00 82.81 95 ASN A O 1
ATOM 707 N N . VAL A 1 96 ? -20.199 -0.341 6.577 1.00 76.44 96 VAL A N 1
ATOM 708 C CA . VAL A 1 96 ? -19.262 -0.099 5.463 1.00 76.44 96 VAL A CA 1
ATOM 709 C C . VAL A 1 96 ? -19.604 1.128 4.608 1.00 76.44 96 VAL A C 1
ATOM 711 O O . VAL A 1 96 ? -18.744 1.648 3.899 1.00 76.44 96 VAL A O 1
ATOM 714 N N . ARG A 1 97 ? -20.855 1.609 4.672 1.00 69.88 97 ARG A N 1
ATOM 715 C CA . ARG A 1 97 ? -21.307 2.826 3.974 1.00 69.88 97 ARG A CA 1
ATOM 716 C C . ARG A 1 97 ? -20.842 4.101 4.661 1.00 69.88 97 ARG A C 1
ATOM 718 O O . ARG A 1 97 ? -20.791 5.154 4.029 1.00 69.88 97 ARG A O 1
ATOM 725 N N . ASP A 1 98 ? -20.504 4.003 5.940 1.00 67.81 98 ASP A N 1
ATOM 726 C CA . ASP A 1 98 ? -20.090 5.117 6.774 1.00 67.81 98 ASP A CA 1
ATOM 727 C C . ASP A 1 98 ? -18.578 5.357 6.629 1.00 67.81 98 ASP A C 1
ATOM 729 O O . ASP A 1 98 ? -17.839 5.323 7.613 1.00 67.81 98 ASP A O 1
ATOM 733 N N . ASN A 1 99 ? -18.154 5.646 5.390 1.00 67.81 99 ASN A N 1
ATOM 734 C CA . ASN A 1 99 ? -16.782 5.994 5.021 1.00 67.81 99 ASN A CA 1
ATOM 735 C C . ASN A 1 99 ? -16.680 7.421 4.430 1.00 67.81 99 ASN A C 1
ATOM 737 O O . ASN A 1 99 ? -17.276 7.679 3.376 1.00 67.81 99 ASN A O 1
ATOM 741 N N . PRO A 1 100 ? -15.922 8.350 5.063 1.00 55.78 100 PRO A N 1
ATOM 742 C CA . PRO A 1 100 ? -15.839 9.759 4.660 1.00 55.78 100 PRO A CA 1
ATOM 743 C C . PRO A 1 100 ? -15.107 10.010 3.341 1.00 55.78 100 PRO A C 1
ATOM 745 O O . PRO A 1 100 ? -15.365 11.032 2.696 1.00 55.78 100 PRO A O 1
ATOM 748 N N . PHE A 1 101 ? -14.183 9.122 2.963 1.00 58.22 101 PHE A N 1
ATOM 749 C CA . PHE A 1 101 ? -13.287 9.338 1.826 1.00 58.22 101 PHE A CA 1
ATOM 750 C C . PHE A 1 101 ? -13.402 8.274 0.732 1.00 58.22 101 PHE A C 1
ATOM 752 O O . PHE A 1 101 ? -12.574 8.244 -0.175 1.00 58.22 101 PHE A O 1
ATOM 759 N N . GLY A 1 102 ? -14.433 7.429 0.789 1.00 52.97 102 GLY A N 1
ATOM 760 C CA . GLY A 1 102 ? -14.790 6.554 -0.322 1.00 52.97 102 GLY A CA 1
ATOM 761 C C . GLY A 1 102 ? -15.516 7.348 -1.406 1.00 52.97 102 GLY A C 1
ATOM 762 O O . GLY A 1 102 ? -16.648 7.786 -1.196 1.00 52.97 102 GLY A O 1
ATOM 763 N N . TYR A 1 103 ? -14.888 7.539 -2.565 1.00 44.06 103 TYR A N 1
ATOM 764 C CA . TYR A 1 103 ? -15.647 7.764 -3.795 1.00 44.06 103 TYR A CA 1
ATOM 765 C C . TYR A 1 103 ? -16.086 6.390 -4.329 1.00 44.06 103 TYR A C 1
ATOM 767 O O . TYR A 1 103 ? -15.336 5.423 -4.231 1.00 44.06 103 TYR A O 1
ATOM 775 N N . PHE A 1 104 ? -17.336 6.301 -4.787 1.00 50.22 104 PHE A N 1
ATOM 776 C CA . PHE A 1 104 ? -17.996 5.076 -5.245 1.00 50.22 104 PHE A CA 1
ATOM 777 C C . PHE A 1 104 ? -18.863 5.406 -6.490 1.00 50.22 104 PHE A C 1
ATOM 779 O O . PHE A 1 104 ? -19.861 6.126 -6.365 1.00 50.22 104 PHE A O 1
ATOM 786 N N . GLY A 1 105 ? -18.563 4.866 -7.680 1.00 30.00 105 GLY A N 1
ATOM 787 C CA . GLY A 1 105 ? -19.364 5.004 -8.916 1.00 30.00 105 GLY A CA 1
ATOM 788 C C . GLY A 1 105 ? -18.855 4.129 -10.091 1.00 30.00 105 GLY A C 1
ATOM 789 O O . GLY A 1 105 ? -17.680 4.123 -10.394 1.00 30.00 105 GLY A O 1
ATOM 790 N N . ASN A 1 106 ? -19.626 3.349 -10.873 1.00 32.12 106 ASN A N 1
ATOM 791 C CA . ASN A 1 106 ? -21.074 3.216 -11.112 1.00 32.12 106 ASN A CA 1
ATOM 792 C C . ASN A 1 106 ? -21.526 1.766 -11.498 1.00 32.12 106 ASN A C 1
ATOM 794 O O . ASN A 1 106 ? -20.757 0.935 -11.984 1.00 32.12 106 ASN A O 1
ATOM 798 N N . SER A 1 107 ? -22.841 1.545 -11.395 1.00 32.72 107 SER A N 1
ATOM 799 C CA . SER A 1 107 ? -23.752 0.425 -11.719 1.00 32.72 107 SER A CA 1
ATOM 800 C C . SER A 1 107 ? -23.895 -0.701 -10.693 1.00 32.72 107 SER A C 1
ATOM 802 O O . SER A 1 107 ? -25.024 -1.127 -10.480 1.00 32.72 107 SER A O 1
ATOM 804 N N . ASN A 1 108 ? -22.835 -1.050 -9.957 1.00 42.34 108 ASN A N 1
ATOM 805 C CA . ASN A 1 108 ? -22.897 -1.948 -8.787 1.00 42.34 108 ASN A CA 1
ATOM 806 C C . ASN A 1 108 ? -22.303 -1.325 -7.502 1.00 42.34 108 ASN A C 1
ATOM 808 O O . ASN A 1 108 ? -22.195 -1.992 -6.477 1.00 42.34 108 ASN A O 1
ATOM 812 N N . THR A 1 109 ? -21.937 -0.038 -7.531 1.00 44.72 109 THR A N 1
ATOM 813 C CA . THR A 1 109 ? -21.280 0.681 -6.427 1.00 44.72 109 THR A CA 1
ATOM 814 C C . THR A 1 109 ? -22.249 1.629 -5.703 1.00 44.72 109 THR A C 1
ATOM 816 O O . THR A 1 109 ? -23.089 2.288 -6.321 1.00 44.72 109 THR A O 1
ATOM 819 N N . GLN A 1 110 ? -22.167 1.695 -4.370 1.00 41.06 110 GLN A N 1
ATOM 820 C CA . GLN A 1 110 ? -23.028 2.546 -3.538 1.00 41.06 110 GLN A CA 1
ATOM 821 C C . GLN A 1 110 ? -22.506 3.981 -3.484 1.00 41.06 110 GLN A C 1
ATOM 823 O O . GLN A 1 110 ? -21.505 4.245 -2.837 1.00 41.06 110 GLN A O 1
ATOM 828 N N . LYS A 1 111 ? -23.214 4.935 -4.091 1.00 46.94 111 LYS A N 1
ATOM 829 C CA . LYS A 1 111 ? -22.855 6.359 -4.019 1.00 46.94 111 LYS A CA 1
ATOM 830 C C . LYS A 1 111 ? -23.006 6.900 -2.590 1.00 46.94 111 LYS A C 1
ATOM 832 O O . LYS A 1 111 ? -24.133 7.038 -2.113 1.00 46.94 111 LYS A O 1
ATOM 837 N N . ASN A 1 112 ? -21.904 7.283 -1.939 1.00 51.06 112 ASN A N 1
ATOM 838 C CA . ASN A 1 112 ? -21.961 8.176 -0.781 1.00 51.06 112 ASN A CA 1
ATOM 839 C C . ASN A 1 112 ? -21.954 9.634 -1.274 1.00 51.06 112 ASN A C 1
ATOM 841 O O . ASN A 1 112 ? -20.904 10.202 -1.563 1.00 51.06 112 ASN A O 1
ATOM 845 N N . ASN A 1 113 ? -23.139 10.245 -1.375 1.00 51.00 113 ASN A N 1
ATOM 846 C CA . ASN A 1 113 ? -23.290 11.648 -1.793 1.00 51.00 113 ASN A CA 1
ATOM 847 C C . ASN A 1 113 ? -22.624 12.650 -0.824 1.00 51.00 113 ASN A C 1
ATOM 849 O O . ASN A 1 113 ? -22.460 13.814 -1.180 1.00 51.00 113 ASN A O 1
ATOM 853 N N . ASP A 1 114 ? -22.247 12.201 0.378 1.00 53.06 114 ASP A N 1
ATOM 854 C CA . ASP A 1 114 ? -21.568 12.980 1.413 1.00 53.06 114 ASP A CA 1
ATOM 855 C C . ASP A 1 114 ? -20.047 12.710 1.466 1.00 53.06 114 ASP A C 1
ATOM 857 O O . ASP A 1 114 ? -19.369 13.269 2.338 1.00 53.06 114 ASP A O 1
ATOM 861 N N . ALA A 1 115 ? -19.484 11.901 0.555 1.00 54.56 115 ALA A N 1
ATOM 862 C CA . ALA A 1 115 ? -18.034 11.725 0.440 1.00 54.56 115 ALA A CA 1
ATOM 863 C C . ALA A 1 115 ? -17.364 13.103 0.314 1.00 54.56 115 ALA A C 1
ATOM 865 O O . ALA A 1 115 ? -17.820 13.951 -0.457 1.00 54.56 115 ALA A O 1
ATOM 866 N N . TRP A 1 116 ? -16.315 13.357 1.100 1.00 60.31 116 TRP A N 1
ATOM 867 C CA . TRP A 1 116 ? -15.633 14.660 1.213 1.00 60.31 116 TRP A CA 1
ATOM 868 C C . TRP A 1 116 ? -16.397 15.791 1.915 1.00 60.31 116 TRP A C 1
ATOM 870 O O . TRP A 1 116 ? -15.822 16.860 2.113 1.00 60.31 116 TRP A O 1
ATOM 880 N N . SER A 1 117 ? -17.658 15.595 2.314 1.00 58.78 117 SER A N 1
ATOM 881 C CA . SER A 1 117 ? -18.392 16.579 3.130 1.00 58.78 117 SER A CA 1
ATOM 882 C C . SER A 1 117 ? -18.040 16.508 4.621 1.00 58.78 117 SER A C 1
ATOM 884 O O . SER A 1 117 ? -18.439 17.398 5.367 1.00 58.78 117 SER A O 1
ATOM 886 N N . TRP A 1 118 ? -17.328 15.443 5.027 1.00 61.50 118 TRP A N 1
ATOM 887 C CA . TRP A 1 118 ? -16.889 15.100 6.386 1.00 61.50 118 TRP A CA 1
ATOM 888 C C . TRP A 1 118 ? -17.817 15.638 7.492 1.00 61.50 118 TRP A C 1
ATOM 890 O O . TRP A 1 118 ? -17.585 16.680 8.103 1.00 61.50 118 TRP A O 1
ATOM 900 N N . LYS A 1 119 ? -18.907 14.909 7.758 1.00 62.25 119 LYS A N 1
ATOM 901 C CA . LYS A 1 119 ? -19.812 15.190 8.880 1.00 62.25 119 LYS A CA 1
ATOM 902 C C . LYS A 1 119 ? -19.334 14.403 10.104 1.00 62.25 119 LYS A C 1
ATOM 904 O O . LYS A 1 119 ? -19.549 13.198 10.181 1.00 62.25 119 LYS A O 1
ATOM 909 N N . GLN A 1 120 ? -18.703 15.113 11.041 1.00 56.97 120 GLN A N 1
ATOM 910 C CA . GLN A 1 120 ? -17.952 14.626 12.217 1.00 56.97 120 GLN A CA 1
ATOM 911 C C . GLN A 1 120 ? -18.573 13.496 13.058 1.00 56.97 120 GLN A C 1
ATOM 913 O O . GLN A 1 120 ? -17.851 12.835 13.790 1.00 56.97 120 GLN A O 1
ATOM 918 N N . SER A 1 121 ? -19.885 13.272 13.005 1.00 56.62 121 SER A N 1
ATOM 919 C CA . SER A 1 121 ? -20.600 12.443 13.982 1.00 56.62 121 SER A CA 1
ATOM 920 C C . SER A 1 121 ? -21.104 11.091 13.470 1.00 56.62 121 SER A C 1
ATOM 922 O O . SER A 1 121 ? -21.899 10.463 14.166 1.00 56.62 121 SER A O 1
ATOM 924 N N . LYS A 1 122 ? -20.719 10.649 12.263 1.00 66.75 122 LYS A N 1
ATOM 925 C CA . LYS A 1 122 ? -21.400 9.510 11.612 1.00 66.75 122 LYS A CA 1
ATOM 926 C C . LYS A 1 122 ? -20.531 8.339 11.167 1.00 66.75 122 LYS A C 1
ATOM 928 O O . LYS A 1 122 ? -21.101 7.314 10.823 1.00 66.75 122 LYS A O 1
ATOM 933 N N . TYR A 1 123 ? -19.205 8.460 11.151 1.00 77.56 123 TYR A N 1
ATOM 934 C CA . TYR A 1 123 ? -18.380 7.445 10.498 1.00 77.56 123 TYR A CA 1
ATOM 935 C C . TYR A 1 123 ? -17.865 6.370 11.451 1.00 77.56 123 TYR A C 1
ATOM 937 O O . TYR A 1 123 ? -17.297 6.682 12.492 1.00 77.56 123 TYR A O 1
ATOM 945 N N . GLN A 1 124 ? -18.081 5.110 11.076 1.00 86.75 124 GLN A N 1
ATOM 946 C CA . GLN A 1 124 ? -17.558 3.932 11.773 1.00 86.75 124 GLN A CA 1
ATOM 947 C C . GLN A 1 124 ? -16.346 3.339 11.046 1.00 86.75 124 GLN A C 1
ATOM 949 O O . GLN A 1 124 ? -15.568 2.607 11.649 1.00 86.75 124 GLN A O 1
ATOM 954 N N . PHE A 1 125 ? -16.157 3.658 9.764 1.00 86.94 125 PHE A N 1
ATOM 955 C CA . PHE A 1 125 ? -15.058 3.145 8.956 1.00 86.94 125 PHE A CA 1
ATOM 956 C C . PHE A 1 125 ? -14.316 4.292 8.260 1.00 86.94 125 PHE A C 1
ATOM 958 O O . PHE A 1 125 ? -14.858 4.962 7.393 1.00 86.94 125 PHE A O 1
ATOM 965 N N . TYR A 1 126 ? -13.056 4.519 8.613 1.00 86.62 126 TYR A N 1
ATOM 966 C CA . TYR A 1 126 ? -12.218 5.579 8.057 1.00 86.62 126 TYR A CA 1
ATOM 967 C C . TYR A 1 126 ? -11.204 4.981 7.078 1.00 86.62 126 TYR A C 1
ATOM 969 O O . TYR A 1 126 ? -10.219 4.378 7.506 1.00 86.62 126 TYR A O 1
ATOM 977 N N . ASN A 1 127 ? -11.419 5.131 5.766 1.00 82.81 127 ASN A N 1
ATOM 978 C CA . ASN A 1 127 ? -10.499 4.570 4.772 1.00 82.81 127 ASN A CA 1
ATOM 979 C C . ASN A 1 127 ? -9.582 5.624 4.134 1.00 82.81 127 ASN A C 1
ATOM 981 O O . ASN A 1 127 ? -10.005 6.415 3.284 1.00 82.81 127 ASN A O 1
ATOM 985 N N . TYR A 1 128 ? -8.302 5.566 4.489 1.00 85.06 128 TYR A N 1
ATOM 986 C CA . TYR A 1 128 ? -7.225 6.363 3.904 1.00 85.06 128 TYR A CA 1
ATOM 987 C C . TYR A 1 128 ? -6.460 5.608 2.808 1.00 85.06 128 TYR A C 1
ATOM 989 O O . TYR A 1 128 ? -5.385 6.047 2.409 1.00 85.06 128 TYR A O 1
ATOM 997 N N . ALA A 1 129 ? -6.996 4.487 2.310 1.00 80.88 129 ALA A N 1
ATOM 998 C CA . ALA A 1 129 ? -6.342 3.707 1.272 1.00 80.88 129 ALA A CA 1
ATOM 999 C C . ALA A 1 129 ? -6.315 4.413 -0.086 1.00 80.88 129 ALA A C 1
ATOM 1001 O O . ALA A 1 129 ? -7.369 4.852 -0.547 1.00 80.88 129 ALA A O 1
ATOM 1002 N N . ARG A 1 130 ? -5.160 4.509 -0.742 1.00 77.44 130 ARG A N 1
ATOM 1003 C CA . ARG A 1 130 ? -5.005 5.221 -2.019 1.00 77.44 130 ARG A CA 1
ATOM 1004 C C . ARG A 1 130 ? -3.932 4.583 -2.882 1.00 77.44 130 ARG A C 1
ATOM 1006 O O . ARG A 1 130 ? -2.893 4.157 -2.391 1.00 77.44 130 ARG A O 1
ATOM 1013 N N . ASP A 1 131 ? -4.183 4.551 -4.175 1.00 71.94 131 ASP A N 1
ATOM 1014 C CA . ASP A 1 131 ? -3.214 4.127 -5.167 1.00 71.94 131 ASP A CA 1
ATOM 1015 C C . ASP A 1 131 ? -2.013 5.059 -5.260 1.00 71.94 131 ASP A C 1
ATOM 1017 O O . ASP A 1 131 ? -2.068 6.243 -4.935 1.00 71.94 131 ASP A O 1
ATOM 1021 N N . GLY A 1 132 ? -0.883 4.476 -5.650 1.00 71.31 132 GLY A N 1
ATOM 1022 C CA . GLY A 1 132 ? 0.380 5.186 -5.824 1.00 71.31 132 GLY A CA 1
ATOM 1023 C C . GLY A 1 132 ? 1.060 5.657 -4.540 1.00 71.31 132 GLY A C 1
ATOM 1024 O O . GLY A 1 132 ? 2.277 5.817 -4.564 1.00 71.31 132 GLY A O 1
ATOM 1025 N N . LEU A 1 133 ? 0.338 5.826 -3.420 1.00 80.19 133 LEU A N 1
ATOM 1026 C CA . LEU A 1 133 ? 0.942 6.331 -2.185 1.00 80.19 133 LEU A CA 1
ATOM 1027 C C . LEU A 1 133 ? 2.071 5.425 -1.714 1.00 80.19 133 LEU A C 1
ATOM 1029 O O . LEU A 1 133 ? 1.915 4.204 -1.611 1.00 80.19 133 LEU A O 1
ATOM 1033 N N . THR A 1 134 ? 3.182 6.066 -1.379 1.00 84.56 134 THR A N 1
ATOM 1034 C CA . THR A 1 134 ? 4.348 5.466 -0.740 1.00 84.56 134 THR A CA 1
ATOM 1035 C C . THR A 1 134 ? 4.377 5.823 0.746 1.00 84.56 134 THR A C 1
ATOM 1037 O O . THR A 1 134 ? 3.521 6.559 1.257 1.00 84.56 134 THR A O 1
ATOM 1040 N N . SER A 1 135 ? 5.392 5.342 1.466 1.00 92.12 135 SER A N 1
ATOM 1041 C CA . SER A 1 135 ? 5.633 5.748 2.855 1.00 92.12 135 SER A CA 1
ATOM 1042 C C . SER A 1 135 ? 5.775 7.269 3.036 1.00 92.12 135 SER A C 1
ATOM 1044 O O . SER A 1 135 ? 5.395 7.788 4.091 1.00 92.12 135 SER A O 1
ATOM 1046 N N . HIS A 1 136 ? 6.248 7.997 2.015 1.00 92.25 136 HIS A N 1
ATOM 1047 C CA . HIS A 1 136 ? 6.345 9.458 2.047 1.00 92.25 136 HIS A CA 1
ATOM 1048 C C . HIS A 1 136 ? 4.966 10.103 2.174 1.00 92.25 136 HIS A C 1
ATOM 1050 O O . HIS A 1 136 ? 4.754 10.935 3.058 1.00 92.25 136 HIS A O 1
ATOM 1056 N N . GLU A 1 137 ? 3.999 9.686 1.355 1.00 90.75 137 GLU A N 1
ATOM 1057 C CA . GLU A 1 137 ? 2.662 10.280 1.360 1.00 90.75 137 GLU A CA 1
ATOM 1058 C C . GLU A 1 137 ? 1.901 9.954 2.647 1.00 90.75 137 GLU A C 1
ATOM 1060 O O . GLU A 1 137 ? 1.223 10.827 3.190 1.00 90.75 137 GLU A O 1
ATOM 1065 N N . PHE A 1 138 ? 2.047 8.745 3.198 1.00 93.56 138 PHE A N 1
ATOM 1066 C CA . PHE A 1 138 ? 1.442 8.420 4.496 1.00 93.56 138 PHE A CA 1
ATOM 1067 C C . PHE A 1 138 ? 2.050 9.226 5.644 1.00 93.56 138 PHE A C 1
ATOM 1069 O O . PHE A 1 138 ? 1.318 9.664 6.536 1.00 93.56 138 PHE A O 1
ATOM 1076 N N . ARG A 1 139 ? 3.364 9.487 5.616 1.00 95.88 139 ARG A N 1
ATOM 1077 C CA . ARG A 1 139 ? 3.989 10.414 6.565 1.00 95.88 139 ARG A CA 1
ATOM 1078 C C . ARG A 1 139 ? 3.468 11.833 6.359 1.00 95.88 139 ARG A C 1
ATOM 1080 O O . ARG A 1 139 ? 3.070 12.450 7.337 1.00 95.88 139 ARG A O 1
ATOM 1087 N N . LEU A 1 140 ? 3.398 12.326 5.121 1.00 94.62 140 LEU A N 1
ATOM 1088 C CA . LEU A 1 140 ? 2.866 13.656 4.795 1.00 94.62 140 LEU A CA 1
ATOM 1089 C C . LEU A 1 140 ? 1.401 13.835 5.204 1.00 94.62 140 LEU A C 1
ATOM 1091 O O . LEU A 1 140 ? 1.003 14.945 5.560 1.00 94.62 140 LEU A O 1
ATOM 1095 N N . LEU A 1 141 ? 0.590 12.773 5.163 1.00 92.25 141 LEU A N 1
ATOM 1096 C CA . LEU A 1 141 ? -0.791 12.814 5.643 1.00 92.25 141 LEU A CA 1
ATOM 1097 C C . LEU A 1 141 ? -0.863 13.192 7.129 1.00 92.25 141 LEU A C 1
ATOM 1099 O O . LEU A 1 141 ? -1.746 13.960 7.501 1.00 92.25 141 LEU A O 1
ATOM 1103 N N . LEU A 1 142 ? 0.060 12.684 7.952 1.00 95.56 142 LEU A N 1
ATOM 1104 C CA . LEU A 1 142 ? 0.122 12.936 9.399 1.00 95.56 142 LEU A CA 1
ATOM 1105 C C . LEU A 1 142 ? 1.026 14.117 9.783 1.00 95.56 142 LEU A C 1
ATOM 1107 O O . LEU A 1 142 ? 0.790 14.781 10.784 1.00 95.56 142 LEU A O 1
ATOM 1111 N N . ASP A 1 143 ? 2.063 14.396 9.003 1.00 96.38 143 ASP A N 1
ATOM 1112 C CA . ASP A 1 143 ? 3.016 15.476 9.241 1.00 96.38 143 ASP A CA 1
ATOM 1113 C C . ASP A 1 143 ? 3.219 16.290 7.960 1.00 96.38 143 ASP A C 1
ATOM 1115 O O . ASP A 1 143 ? 4.162 16.050 7.201 1.00 96.38 143 ASP A O 1
ATOM 1119 N N . PRO A 1 144 ? 2.381 17.312 7.716 1.00 94.75 144 PRO A N 1
ATOM 1120 C CA . PRO A 1 144 ? 2.569 18.207 6.580 1.00 94.75 144 PRO A CA 1
ATOM 1121 C C . PRO A 1 144 ? 3.913 18.953 6.609 1.00 94.75 144 PRO A C 1
ATOM 1123 O O . PRO A 1 144 ? 4.366 19.437 5.573 1.00 94.75 144 PRO A O 1
ATOM 1126 N N . SER A 1 145 ? 4.562 19.075 7.777 1.00 95.38 145 SER A N 1
ATOM 1127 C CA . SER A 1 145 ? 5.857 19.753 7.896 1.00 95.38 145 SER A CA 1
ATOM 1128 C C . SER A 1 145 ? 7.014 18.915 7.348 1.00 95.38 145 SER A C 1
ATOM 1130 O O . SER A 1 145 ? 8.034 19.488 6.952 1.00 95.38 145 SER A O 1
ATOM 1132 N N . TYR A 1 146 ? 6.836 17.591 7.246 1.00 95.62 146 TYR A N 1
ATOM 1133 C CA . TYR A 1 146 ? 7.794 16.682 6.617 1.00 95.62 146 TYR A CA 1
ATOM 1134 C C . TYR A 1 146 ? 8.112 17.087 5.175 1.00 95.62 146 TYR A C 1
ATOM 1136 O O . TYR A 1 146 ? 9.256 16.950 4.747 1.00 95.62 146 TYR A O 1
ATOM 1144 N N . TYR A 1 147 ? 7.166 17.715 4.468 1.00 94.62 147 TYR A N 1
ATOM 1145 C CA . TYR A 1 147 ? 7.400 18.238 3.123 1.00 94.62 147 TYR A CA 1
ATOM 1146 C C . TYR A 1 147 ? 8.637 19.144 3.054 1.00 94.62 147 TYR A C 1
ATOM 1148 O O . TYR A 1 147 ? 9.381 19.121 2.083 1.00 94.62 147 TYR A O 1
ATOM 1156 N N . ASN A 1 148 ? 8.930 19.913 4.107 1.00 94.75 148 ASN A N 1
ATOM 1157 C CA . ASN A 1 148 ? 10.100 20.795 4.137 1.00 94.75 148 ASN A CA 1
ATOM 1158 C C . ASN A 1 148 ? 11.432 20.051 4.324 1.00 94.75 148 ASN A C 1
ATOM 1160 O O . ASN A 1 148 ? 12.481 20.626 4.048 1.00 94.75 148 ASN A O 1
ATOM 1164 N N . GLN A 1 149 ? 11.389 18.805 4.798 1.00 93.44 149 GLN A N 1
ATOM 1165 C CA . GLN A 1 149 ? 12.553 17.947 5.036 1.00 93.44 149 GLN A CA 1
ATOM 1166 C C . GLN A 1 149 ? 12.903 17.107 3.800 1.00 93.44 149 GLN A C 1
ATOM 1168 O O . GLN A 1 149 ? 14.035 16.653 3.679 1.00 93.44 149 GLN A O 1
ATOM 1173 N N . MET A 1 150 ? 11.949 16.938 2.882 1.00 91.62 150 MET A N 1
ATOM 1174 C CA . MET A 1 150 ? 12.148 16.230 1.621 1.00 91.62 150 MET A CA 1
ATOM 1175 C C . MET A 1 150 ? 13.085 17.001 0.684 1.00 91.62 150 MET A C 1
ATOM 1177 O O . MET A 1 150 ? 13.036 18.238 0.571 1.00 91.62 150 MET A O 1
ATOM 1181 N N . THR A 1 151 ? 13.909 16.245 -0.032 1.00 89.00 151 THR A N 1
ATOM 1182 C CA . THR A 1 151 ? 14.686 16.711 -1.180 1.00 89.00 151 THR A CA 1
ATOM 1183 C C . THR A 1 151 ? 13.764 17.199 -2.301 1.00 89.00 151 THR A C 1
ATOM 1185 O O . THR A 1 151 ? 12.568 16.914 -2.331 1.00 89.00 151 THR A O 1
ATOM 1188 N N . GLU A 1 152 ? 14.305 17.975 -3.238 1.00 87.56 152 GLU A N 1
ATOM 1189 C CA . GLU A 1 152 ? 13.535 18.451 -4.395 1.00 87.56 152 GLU A CA 1
ATOM 1190 C C . GLU A 1 152 ? 13.043 17.296 -5.283 1.00 87.56 152 GLU A C 1
ATOM 1192 O O . GLU A 1 152 ? 11.920 17.332 -5.774 1.00 87.56 152 GLU A O 1
ATOM 1197 N N . GLU A 1 153 ? 13.847 16.240 -5.426 1.00 82.25 153 GLU A N 1
ATOM 1198 C CA . GLU A 1 153 ? 13.468 15.023 -6.149 1.00 82.25 153 GLU A CA 1
ATOM 1199 C C . GLU A 1 153 ? 12.280 14.319 -5.480 1.00 82.25 153 GLU A C 1
ATOM 1201 O O . GLU A 1 153 ? 11.271 14.064 -6.134 1.00 82.25 153 GLU A O 1
ATOM 1206 N N . GLU A 1 154 ? 12.348 14.089 -4.166 1.00 85.31 154 GLU A N 1
ATOM 1207 C CA . GLU A 1 154 ? 11.255 13.479 -3.397 1.00 85.31 154 GLU A CA 1
ATOM 1208 C C . GLU A 1 154 ? 9.968 14.306 -3.468 1.00 85.31 154 GLU A C 1
ATOM 1210 O O . GLU A 1 154 ? 8.883 13.742 -3.595 1.00 85.31 154 GLU A O 1
ATOM 1215 N N . LYS A 1 155 ? 10.073 15.640 -3.416 1.00 89.25 155 LYS A N 1
ATOM 1216 C CA . LYS A 1 155 ? 8.922 16.544 -3.568 1.00 89.25 155 LYS A CA 1
ATOM 1217 C C . LYS A 1 155 ? 8.256 16.378 -4.922 1.00 89.25 155 LYS A C 1
ATOM 1219 O O . LYS A 1 155 ? 7.045 16.224 -4.974 1.00 89.25 155 LYS A O 1
ATOM 1224 N N . ASN A 1 156 ? 9.039 16.365 -5.998 1.00 82.62 156 ASN A N 1
ATOM 1225 C CA . ASN A 1 156 ? 8.503 16.213 -7.347 1.00 82.62 156 ASN A CA 1
ATOM 1226 C C . ASN A 1 156 ? 7.820 14.851 -7.534 1.00 82.62 156 ASN A C 1
ATOM 1228 O O . ASN A 1 156 ? 6.734 14.788 -8.104 1.00 82.62 156 ASN A O 1
ATOM 1232 N N . ILE A 1 157 ? 8.427 13.771 -7.029 1.00 78.00 157 ILE A N 1
ATOM 1233 C CA . ILE A 1 157 ? 7.831 12.427 -7.071 1.00 78.00 157 ILE A CA 1
ATOM 1234 C C . ILE A 1 157 ? 6.516 12.408 -6.280 1.00 78.00 157 ILE A C 1
ATOM 1236 O O . ILE A 1 157 ? 5.501 11.947 -6.796 1.00 78.00 157 ILE A O 1
ATOM 1240 N N . SER A 1 158 ? 6.521 12.940 -5.056 1.00 84.75 158 SER A N 1
ATOM 1241 C CA . SER A 1 158 ? 5.346 12.988 -4.181 1.00 84.75 158 SER A CA 1
ATOM 1242 C C . SER A 1 158 ? 4.220 13.836 -4.765 1.00 84.75 158 SER A C 1
ATOM 1244 O O . SER A 1 158 ? 3.080 13.384 -4.820 1.00 84.75 158 SER A O 1
ATOM 1246 N N . ASP A 1 159 ? 4.527 15.026 -5.283 1.00 84.50 159 ASP A N 1
ATOM 1247 C CA . ASP A 1 159 ? 3.549 15.889 -5.943 1.00 84.50 159 ASP A CA 1
ATOM 1248 C C . ASP A 1 159 ? 2.950 15.191 -7.168 1.00 84.50 159 ASP A C 1
ATOM 1250 O O . ASP A 1 159 ? 1.733 15.223 -7.328 1.00 84.50 159 ASP A O 1
ATOM 1254 N N . ASN A 1 160 ? 3.754 14.502 -7.987 1.00 75.31 160 ASN A N 1
ATOM 1255 C CA . ASN A 1 160 ? 3.242 13.717 -9.114 1.00 75.31 160 ASN A CA 1
ATOM 1256 C C . ASN A 1 160 ? 2.363 12.561 -8.644 1.00 75.31 160 ASN A C 1
ATOM 1258 O O . ASN A 1 160 ? 1.285 12.377 -9.188 1.00 75.31 160 ASN A O 1
ATOM 1262 N N . ILE A 1 161 ? 2.755 11.824 -7.601 1.00 76.00 161 ILE A N 1
ATOM 1263 C CA . ILE A 1 161 ? 1.888 10.797 -7.011 1.00 76.00 161 ILE A CA 1
ATOM 1264 C C . ILE A 1 161 ? 0.573 11.437 -6.568 1.00 76.00 161 ILE A C 1
ATOM 1266 O O . ILE A 1 161 ? -0.477 10.911 -6.910 1.00 76.00 161 ILE A O 1
ATOM 1270 N N . ILE A 1 162 ? 0.607 12.597 -5.897 1.00 76.31 162 ILE A N 1
ATOM 1271 C CA . ILE A 1 162 ? -0.584 13.285 -5.377 1.00 76.31 162 ILE A CA 1
ATOM 1272 C C . ILE A 1 162 ? -1.453 13.939 -6.477 1.00 76.31 162 ILE A C 1
ATOM 1274 O O . ILE A 1 162 ? -2.653 14.172 -6.296 1.00 76.31 162 ILE A O 1
ATOM 1278 N N . LEU A 1 163 ? -0.866 14.285 -7.619 1.00 67.75 163 LEU A N 1
ATOM 1279 C CA . LEU A 1 163 ? -1.561 14.910 -8.744 1.00 67.75 163 LEU A CA 1
ATOM 1280 C C . LEU A 1 163 ? -2.088 13.872 -9.743 1.00 67.75 163 LEU A C 1
ATOM 1282 O O . LEU A 1 163 ? -3.244 13.989 -10.153 1.00 67.75 163 LEU A O 1
ATOM 1286 N N . ASP A 1 164 ? -1.279 12.866 -10.080 1.00 57.34 164 ASP A N 1
ATOM 1287 C CA . ASP A 1 164 ? -1.562 11.836 -11.088 1.00 57.34 164 ASP A CA 1
ATOM 1288 C C . ASP A 1 164 ? -2.321 10.629 -10.528 1.00 57.34 164 ASP A C 1
ATOM 1290 O O . ASP A 1 164 ? -2.985 9.933 -11.294 1.00 57.34 164 ASP A O 1
ATOM 1294 N N . GLY A 1 165 ? -2.272 10.370 -9.215 1.00 53.06 165 GLY A N 1
ATOM 1295 C CA . GLY A 1 165 ? -2.987 9.259 -8.567 1.00 53.06 165 GLY A CA 1
ATOM 1296 C C . GLY A 1 165 ? -4.505 9.453 -8.476 1.00 53.06 165 GLY A C 1
ATOM 1297 O O . GLY A 1 165 ? -5.078 9.137 -7.441 1.00 53.06 165 GLY A O 1
ATOM 1298 N N . ASP A 1 166 ? -5.115 10.086 -9.490 1.00 46.91 166 ASP A N 1
ATOM 1299 C CA . ASP A 1 166 ? -6.513 10.527 -9.594 1.00 46.91 166 ASP A CA 1
ATOM 1300 C C . ASP A 1 166 ? -7.202 10.638 -8.231 1.00 46.91 166 ASP A C 1
ATOM 1302 O O . ASP A 1 166 ? -8.088 9.866 -7.859 1.00 46.91 166 ASP A O 1
ATOM 1306 N N . PHE A 1 167 ? -6.743 11.620 -7.449 1.00 49.22 167 PHE A N 1
ATOM 1307 C CA . PHE A 1 167 ? -7.255 11.937 -6.121 1.00 49.22 167 PHE A CA 1
ATOM 1308 C C . PHE A 1 167 ? -8.680 12.448 -6.259 1.00 49.22 167 PHE A C 1
ATOM 1310 O O . PHE A 1 167 ? -8.950 13.636 -6.090 1.00 49.22 167 PHE A O 1
ATOM 1317 N N . THR A 1 168 ? -9.631 11.582 -6.582 1.00 48.47 168 THR A N 1
ATOM 1318 C CA . THR A 1 168 ? -11.052 11.884 -6.709 1.00 48.47 168 THR A CA 1
ATOM 1319 C C . THR A 1 168 ? -11.320 13.194 -7.452 1.00 48.47 168 THR A C 1
ATOM 1321 O O . THR A 1 168 ? -11.963 14.076 -6.892 1.00 48.47 168 THR A O 1
ATOM 1324 N N . LYS A 1 169 ? -10.790 13.429 -8.661 1.00 52.19 169 LYS A N 1
ATOM 1325 C CA . LYS A 1 169 ? -11.014 14.711 -9.383 1.00 52.19 169 LYS A CA 1
ATOM 1326 C C . LYS A 1 169 ? -10.594 15.990 -8.610 1.00 52.19 169 LYS A C 1
ATOM 1328 O O . LYS A 1 169 ? -10.967 17.094 -9.009 1.00 52.19 169 LYS A O 1
ATOM 1333 N N . ARG A 1 170 ? -9.882 15.875 -7.478 1.00 58.47 170 ARG A N 1
ATOM 1334 C CA . ARG A 1 170 ? -9.586 16.956 -6.510 1.00 58.47 170 ARG A CA 1
ATOM 1335 C C . ARG A 1 170 ? -8.094 17.142 -6.224 1.00 58.47 170 ARG A C 1
ATOM 1337 O O . ARG A 1 170 ? -7.749 18.160 -5.614 1.00 58.47 170 ARG A O 1
ATOM 1344 N N . GLY A 1 171 ? -7.227 16.216 -6.645 1.00 69.94 171 GLY A N 1
ATOM 1345 C CA . GLY A 1 171 ? -5.769 16.352 -6.539 1.00 69.94 171 GLY A CA 1
ATOM 1346 C C . GLY A 1 171 ? -5.313 16.668 -5.111 1.00 69.94 171 GLY A C 1
ATOM 1347 O O . GLY A 1 171 ? -5.874 16.203 -4.112 1.00 69.94 171 GLY A O 1
ATOM 1348 N N . MET A 1 172 ? -4.391 17.622 -5.019 1.00 77.75 172 MET A N 1
ATOM 1349 C CA . MET A 1 172 ? -3.892 18.191 -3.766 1.00 77.75 172 MET A CA 1
ATOM 1350 C C . MET A 1 172 ? -4.989 18.709 -2.812 1.00 77.75 172 MET A C 1
ATOM 1352 O O . MET A 1 172 ? -4.821 18.708 -1.591 1.00 77.75 172 MET A O 1
ATOM 1356 N N . GLY A 1 173 ? -6.142 19.147 -3.330 1.00 77.94 173 GLY A N 1
ATOM 1357 C CA . GLY A 1 173 ? -7.275 19.569 -2.500 1.00 77.94 173 GLY A CA 1
ATOM 1358 C C . GLY A 1 173 ? -7.891 18.415 -1.700 1.00 77.94 173 GLY A C 1
ATOM 1359 O O . GLY A 1 173 ? -8.258 18.595 -0.534 1.00 77.94 173 GLY A O 1
ATOM 1360 N N . GLY A 1 174 ? -7.960 17.222 -2.299 1.00 76.62 174 GLY A N 1
ATOM 1361 C CA . GLY A 1 174 ? -8.376 15.991 -1.624 1.00 76.62 174 GLY A CA 1
ATOM 1362 C C . GLY A 1 174 ? -7.368 15.578 -0.554 1.00 76.62 174 GLY A C 1
ATOM 1363 O O . GLY A 1 174 ? -7.747 15.363 0.598 1.00 76.62 174 GLY A O 1
ATOM 1364 N N . PHE A 1 175 ? -6.075 15.589 -0.890 1.00 80.75 175 PHE A N 1
ATOM 1365 C CA . PHE A 1 175 ? -4.998 15.279 0.055 1.00 80.75 175 PHE A CA 1
ATOM 1366 C C . PHE A 1 175 ? -5.015 16.184 1.294 1.00 80.75 175 PHE A C 1
ATOM 1368 O O . PHE A 1 175 ? -5.067 15.705 2.427 1.00 80.75 175 PHE A O 1
ATOM 1375 N N . ARG A 1 176 ? -5.127 17.502 1.095 1.00 84.00 176 ARG A N 1
ATOM 1376 C CA . ARG A 1 176 ? -5.263 18.472 2.197 1.00 84.00 176 ARG A CA 1
ATOM 1377 C C . ARG A 1 176 ? -6.526 18.276 3.026 1.00 84.00 176 ARG A C 1
ATOM 1379 O O . ARG A 1 176 ? -6.556 18.648 4.195 1.00 84.00 176 ARG A O 1
ATOM 1386 N N . THR A 1 177 ? -7.591 17.746 2.431 1.00 81.19 177 THR A N 1
ATOM 1387 C CA . THR A 1 177 ? -8.807 17.413 3.181 1.00 81.19 177 THR A CA 1
ATOM 1388 C C . THR A 1 177 ? -8.539 16.219 4.095 1.00 81.19 177 THR A C 1
ATOM 1390 O O . THR A 1 177 ? -8.834 16.299 5.280 1.00 81.19 177 THR A O 1
ATOM 1393 N N . MET A 1 178 ? -7.886 15.164 3.599 1.00 83.75 178 MET A N 1
ATOM 1394 C CA . MET A 1 178 ? -7.479 14.012 4.414 1.00 83.75 178 MET A CA 1
ATOM 1395 C C . MET A 1 178 ? -6.575 14.421 5.590 1.00 83.75 178 MET A C 1
ATOM 1397 O O . MET A 1 178 ? -6.873 14.055 6.728 1.00 83.75 178 MET A O 1
ATOM 1401 N N . GLN A 1 179 ? -5.562 15.263 5.341 1.00 87.94 179 GLN A N 1
ATOM 1402 C CA . GLN A 1 179 ? -4.665 15.815 6.374 1.00 87.94 179 GLN A CA 1
ATOM 1403 C C . GLN A 1 179 ? -5.416 16.529 7.511 1.00 87.94 179 GLN A C 1
ATOM 1405 O O . GLN A 1 179 ? -5.047 16.431 8.676 1.00 87.94 179 GLN A O 1
ATOM 1410 N N . LYS A 1 180 ? -6.510 17.240 7.205 1.00 86.88 180 LYS A N 1
ATOM 1411 C CA . LYS A 1 180 ? -7.301 17.953 8.226 1.00 86.88 180 LYS A CA 1
ATOM 1412 C C . LYS A 1 180 ? -8.071 17.024 9.163 1.00 86.88 180 LYS A C 1
ATOM 1414 O O . LYS A 1 180 ? -8.466 17.458 10.243 1.00 86.88 180 LYS A O 1
ATOM 1419 N N . HIS A 1 181 ? -8.332 15.790 8.743 1.00 86.00 181 HIS A N 1
ATOM 1420 C CA . HIS A 1 181 ? -9.253 14.886 9.431 1.00 86.00 181 HIS A CA 1
ATOM 1421 C C . HIS A 1 181 ? -8.556 13.708 10.104 1.00 86.00 181 HIS A C 1
ATOM 1423 O O . HIS A 1 181 ? -9.006 13.260 11.154 1.00 86.00 181 HIS A O 1
ATOM 1429 N N . ILE A 1 182 ? -7.425 13.263 9.561 1.00 90.06 182 ILE A N 1
ATOM 1430 C CA . ILE A 1 182 ? -6.714 12.055 10.000 1.00 90.06 182 ILE A CA 1
ATOM 1431 C C . ILE A 1 182 ? -6.394 12.035 11.498 1.00 90.06 182 ILE A C 1
ATOM 1433 O O . ILE A 1 182 ? -6.623 11.030 12.165 1.00 90.06 182 ILE A O 1
ATOM 1437 N N . HIS A 1 183 ? -5.978 13.168 12.064 1.00 93.31 183 HIS A N 1
ATOM 1438 C CA . HIS A 1 183 ? -5.689 13.304 13.494 1.00 93.31 183 HIS A CA 1
ATOM 1439 C C . HIS A 1 183 ? -6.931 13.149 14.383 1.00 93.31 183 HIS A C 1
ATOM 1441 O O . HIS A 1 183 ? -6.839 12.719 15.534 1.00 93.31 183 HIS A O 1
ATOM 1447 N N . TYR A 1 184 ? -8.108 13.534 13.882 1.00 90.88 184 TYR A N 1
ATOM 1448 C CA . TYR A 1 184 ? -9.368 13.299 14.580 1.00 90.88 184 TYR A CA 1
ATOM 1449 C C . TYR A 1 184 ? -9.765 11.825 14.474 1.00 90.88 184 TYR A C 1
ATOM 1451 O O . TYR A 1 184 ? -10.073 11.212 15.495 1.00 90.88 184 TYR A O 1
ATOM 1459 N N . ASP A 1 185 ? -9.699 11.257 13.271 1.00 90.38 185 ASP A N 1
ATOM 1460 C CA . ASP A 1 185 ? -10.122 9.883 12.989 1.00 90.38 185 ASP A CA 1
ATOM 1461 C C . ASP A 1 185 ? -9.251 8.860 13.758 1.00 90.38 185 ASP A C 1
ATOM 1463 O O . ASP A 1 185 ? -9.779 7.915 14.351 1.00 90.38 185 ASP A O 1
ATOM 1467 N N . LEU A 1 186 ? -7.939 9.111 13.894 1.00 94.31 186 LEU A N 1
ATOM 1468 C CA . LEU A 1 186 ? -7.027 8.329 14.748 1.00 94.31 186 LEU A CA 1
ATOM 1469 C C . LEU A 1 186 ? -7.486 8.258 16.214 1.00 94.31 186 LEU A C 1
ATOM 1471 O O . LEU A 1 186 ? -7.388 7.208 16.854 1.00 94.31 186 LEU A O 1
ATOM 1475 N N . LYS A 1 187 ? -8.020 9.359 16.752 1.00 94.06 187 LYS A N 1
ATOM 1476 C CA . LYS A 1 187 ? -8.500 9.440 18.144 1.00 94.06 187 LYS A CA 1
ATOM 1477 C C . LYS A 1 187 ? -9.829 8.720 18.356 1.00 94.06 187 LYS A C 1
ATOM 1479 O O . LYS A 1 187 ? -10.195 8.471 19.504 1.00 94.06 187 LYS A O 1
ATOM 1484 N N . GLN A 1 188 ? -10.550 8.401 17.280 1.00 91.62 188 GLN A N 1
ATOM 1485 C CA . GLN A 1 188 ? -11.819 7.679 17.344 1.00 91.62 188 GLN A CA 1
ATOM 1486 C C . GLN A 1 188 ? -11.648 6.172 17.162 1.00 91.62 188 GLN A C 1
ATOM 1488 O O . GLN A 1 188 ? -12.398 5.422 17.784 1.00 91.62 188 GLN A O 1
ATOM 1493 N N . ALA A 1 189 ? -10.698 5.736 16.328 1.00 93.81 189 ALA A N 1
ATOM 1494 C CA . ALA A 1 189 ? -10.536 4.345 15.906 1.00 93.81 189 ALA A CA 1
ATOM 1495 C C . ALA A 1 189 ? -10.232 3.376 17.068 1.00 93.81 189 ALA A C 1
ATOM 1497 O O . ALA A 1 189 ? -9.300 3.598 17.839 1.00 93.81 189 ALA A O 1
ATOM 1498 N N . ASP A 1 190 ? -10.981 2.275 17.167 1.00 95.88 190 ASP A N 1
ATOM 1499 C CA . ASP A 1 190 ? -10.693 1.150 18.071 1.00 95.88 190 ASP A CA 1
ATOM 1500 C C . ASP A 1 190 ? -9.696 0.167 17.443 1.00 95.88 190 ASP A C 1
ATOM 1502 O O . ASP A 1 190 ? -8.860 -0.430 18.126 1.00 95.88 190 ASP A O 1
ATOM 1506 N N . VAL A 1 191 ? -9.779 0.008 16.124 1.00 97.25 191 VAL A N 1
ATOM 1507 C CA . VAL A 1 191 ? -8.885 -0.832 15.329 1.00 97.25 191 VAL A CA 1
ATOM 1508 C C . VAL A 1 191 ? -8.253 0.020 14.241 1.00 97.25 191 VAL A C 1
ATOM 1510 O O . VAL A 1 191 ? -8.942 0.763 13.544 1.00 97.25 191 VAL A O 1
ATOM 1513 N N . ILE A 1 192 ? -6.938 -0.100 14.085 1.00 97.94 192 ILE A N 1
ATOM 1514 C CA . ILE A 1 192 ? -6.178 0.550 13.018 1.00 97.94 192 ILE A CA 1
ATOM 1515 C C . ILE A 1 192 ? -5.454 -0.534 12.226 1.00 97.94 192 ILE A C 1
ATOM 1517 O O . ILE A 1 192 ? -4.724 -1.334 12.813 1.00 97.94 192 ILE A O 1
ATOM 1521 N N . THR A 1 193 ? -5.620 -0.554 10.905 1.00 97.31 193 THR A N 1
ATOM 1522 C CA . THR A 1 193 ? -4.779 -1.365 10.015 1.00 97.31 193 THR A CA 1
ATOM 1523 C C . THR A 1 193 ? -3.863 -0.484 9.185 1.00 97.31 193 THR A C 1
ATOM 1525 O O . THR A 1 193 ? -4.304 0.549 8.685 1.00 97.31 193 THR A O 1
ATOM 1528 N N . ALA A 1 194 ? -2.618 -0.909 8.988 1.00 96.12 194 ALA A N 1
ATOM 1529 C CA . ALA A 1 194 ? -1.695 -0.278 8.050 1.00 96.12 194 ALA A CA 1
ATOM 1530 C C . ALA A 1 194 ? -1.058 -1.330 7.140 1.00 96.12 194 ALA A C 1
ATOM 1532 O O . ALA A 1 194 ? -0.489 -2.306 7.628 1.00 96.12 194 ALA A O 1
ATOM 1533 N N . TRP A 1 195 ? -1.160 -1.142 5.826 1.00 90.44 195 TRP A N 1
ATOM 1534 C CA . TRP A 1 195 ? -0.521 -2.024 4.857 1.00 90.44 195 TRP A CA 1
ATOM 1535 C C . TRP A 1 195 ? -0.146 -1.277 3.577 1.00 90.44 195 TRP A C 1
ATOM 1537 O O . TRP A 1 195 ? -0.985 -1.015 2.721 1.00 90.44 195 TRP A O 1
ATOM 1547 N N . PHE A 1 196 ? 1.121 -0.888 3.496 1.00 88.06 196 PHE A N 1
ATOM 1548 C CA . PHE A 1 196 ? 1.716 -0.170 2.374 1.00 88.06 196 PHE A CA 1
ATOM 1549 C C . PHE A 1 196 ? 3.230 -0.419 2.359 1.00 88.06 196 PHE A C 1
ATOM 1551 O O . PHE A 1 196 ? 3.792 -0.920 3.335 1.00 88.06 196 PHE A O 1
ATOM 1558 N N . GLY A 1 197 ? 3.889 -0.047 1.264 1.00 80.06 197 GLY A N 1
ATOM 1559 C CA . GLY A 1 197 ? 5.341 -0.174 1.085 1.00 80.06 197 GLY A CA 1
ATOM 1560 C C . GLY A 1 197 ? 5.729 -0.748 -0.276 1.00 80.06 197 GLY A C 1
ATOM 1561 O O . GLY A 1 197 ? 6.824 -0.506 -0.770 1.00 80.06 197 GLY A O 1
ATOM 1562 N N . SER A 1 198 ? 4.814 -1.459 -0.937 1.00 78.25 198 SER A N 1
ATOM 1563 C CA . SER A 1 198 ? 5.052 -2.007 -2.277 1.00 78.25 198 SER A CA 1
ATOM 1564 C C . SER A 1 198 ? 5.288 -0.903 -3.317 1.00 78.25 198 SER A C 1
ATOM 1566 O O . SER A 1 198 ? 6.132 -1.050 -4.201 1.00 78.25 198 SER A O 1
ATOM 1568 N N . ASN A 1 199 ? 4.598 0.235 -3.184 1.00 76.62 199 ASN A N 1
ATOM 1569 C CA . ASN A 1 199 ? 4.771 1.382 -4.077 1.00 76.62 199 ASN A CA 1
ATOM 1570 C C . ASN A 1 199 ? 6.130 2.073 -3.920 1.00 76.62 199 ASN A C 1
ATOM 1572 O O . ASN A 1 199 ? 6.646 2.587 -4.913 1.00 76.62 199 ASN A O 1
ATOM 1576 N N . ASP A 1 200 ? 6.747 2.035 -2.734 1.00 77.38 200 ASP A N 1
ATOM 1577 C CA . ASP A 1 200 ? 8.108 2.538 -2.517 1.00 77.38 200 ASP A CA 1
ATOM 1578 C C . ASP A 1 200 ? 9.116 1.795 -3.416 1.00 77.38 200 ASP A C 1
ATOM 1580 O O . ASP A 1 200 ? 10.052 2.391 -3.940 1.00 77.38 200 ASP A O 1
ATOM 1584 N N . LEU A 1 201 ? 8.894 0.503 -3.682 1.00 71.81 201 LEU A N 1
ATOM 1585 C CA . LEU A 1 201 ? 9.758 -0.294 -4.562 1.00 71.81 201 LEU A CA 1
ATOM 1586 C C . LEU A 1 201 ? 9.477 -0.102 -6.054 1.00 71.81 201 LEU A C 1
ATOM 1588 O O . LEU A 1 201 ? 10.343 -0.393 -6.876 1.00 71.81 201 LEU A O 1
ATOM 1592 N N . LEU A 1 202 ? 8.278 0.355 -6.413 1.00 68.25 202 LEU A N 1
ATOM 1593 C CA . LEU A 1 202 ? 7.844 0.471 -7.802 1.00 68.25 202 LEU A CA 1
ATOM 1594 C C . LEU A 1 202 ? 7.921 1.915 -8.307 1.00 68.25 202 LEU A C 1
ATOM 1596 O O . LEU A 1 202 ? 8.693 2.208 -9.218 1.00 68.25 202 LEU A O 1
ATOM 1600 N N . PHE A 1 203 ? 7.127 2.817 -7.724 1.00 65.94 203 PHE A N 1
ATOM 1601 C CA . PHE A 1 203 ? 7.000 4.202 -8.182 1.00 65.94 203 PHE A CA 1
ATOM 1602 C C . PHE A 1 203 ? 8.305 4.966 -7.962 1.00 65.94 203 PHE A C 1
ATOM 1604 O O . PHE A 1 203 ? 8.837 5.574 -8.892 1.00 65.94 203 PHE A O 1
ATOM 1611 N N . TYR A 1 204 ? 8.848 4.888 -6.746 1.00 65.56 204 TYR A N 1
ATOM 1612 C CA . TYR A 1 204 ? 10.033 5.653 -6.372 1.00 65.56 204 TYR A CA 1
ATOM 1613 C C . TYR A 1 204 ? 11.275 5.180 -7.138 1.00 65.56 204 TYR A C 1
ATOM 1615 O O . TYR A 1 204 ? 11.990 5.987 -7.731 1.00 65.56 204 TYR A O 1
ATOM 1623 N N . VAL A 1 205 ? 11.503 3.863 -7.208 1.00 68.25 205 VAL A N 1
ATOM 1624 C CA . VAL A 1 205 ? 12.633 3.271 -7.947 1.00 68.25 205 VAL A CA 1
ATOM 1625 C C . VAL A 1 205 ? 12.560 3.586 -9.438 1.00 68.25 205 VAL A C 1
ATOM 1627 O O . VAL A 1 205 ? 13.585 3.926 -10.032 1.00 68.25 205 VAL A O 1
ATOM 1630 N N . LEU A 1 206 ? 11.376 3.497 -10.055 1.00 64.50 206 LEU A N 1
ATOM 1631 C CA . LEU A 1 206 ? 11.222 3.789 -11.477 1.00 64.50 206 LEU A CA 1
ATOM 1632 C C . LEU A 1 206 ? 11.522 5.263 -11.775 1.00 64.50 206 LEU A C 1
ATOM 1634 O O . LEU A 1 206 ? 12.363 5.542 -12.627 1.00 64.50 206 LEU A O 1
ATOM 1638 N N . GLN A 1 207 ? 10.896 6.200 -11.055 1.00 65.81 207 GLN A N 1
ATOM 1639 C CA . GLN A 1 207 ? 11.063 7.634 -11.328 1.00 65.81 207 GLN A CA 1
ATOM 1640 C C . GLN A 1 207 ? 12.505 8.113 -11.092 1.00 65.81 207 GLN A C 1
ATOM 1642 O O . GLN A 1 207 ? 13.076 8.794 -11.946 1.00 65.81 207 GLN A O 1
ATOM 1647 N N . THR A 1 208 ? 13.140 7.682 -10.000 1.00 68.25 208 THR A N 1
ATOM 1648 C CA . THR A 1 208 ? 14.546 8.023 -9.701 1.00 68.25 208 THR A CA 1
ATOM 1649 C C . THR A 1 208 ? 15.525 7.388 -10.697 1.00 68.25 208 THR A C 1
ATOM 1651 O O . THR A 1 208 ? 16.509 8.010 -11.105 1.00 68.25 208 THR A O 1
ATOM 1654 N N . THR A 1 209 ? 15.248 6.168 -11.175 1.00 66.75 209 THR A N 1
ATOM 1655 C CA . THR A 1 209 ? 16.074 5.522 -12.211 1.00 66.75 209 THR A CA 1
ATOM 1656 C C . THR A 1 209 ? 16.074 6.329 -13.510 1.00 66.75 209 THR A C 1
ATOM 1658 O O . THR A 1 209 ? 17.131 6.502 -14.120 1.00 66.75 209 THR A O 1
ATOM 1661 N N . LEU A 1 210 ? 14.927 6.883 -13.915 1.00 63.94 210 LEU A N 1
ATOM 1662 C CA . LEU A 1 210 ? 14.829 7.717 -15.118 1.00 63.94 210 LEU A CA 1
ATOM 1663 C C . LEU A 1 210 ? 15.630 9.012 -15.008 1.00 63.94 210 LEU A C 1
ATOM 1665 O O . LEU A 1 210 ? 16.261 9.413 -15.988 1.00 63.94 210 LEU A O 1
ATOM 1669 N N . GLY A 1 211 ? 15.645 9.629 -13.824 1.00 66.12 211 GLY A N 1
ATOM 1670 C CA . GLY A 1 211 ? 16.446 10.825 -13.559 1.00 66.12 211 GLY A CA 1
ATOM 1671 C C . GLY A 1 211 ? 17.955 10.579 -13.672 1.00 66.12 211 GLY A C 1
ATOM 1672 O O . GLY A 1 211 ? 18.697 11.460 -14.102 1.00 66.12 211 GLY A O 1
ATOM 1673 N N . ILE A 1 212 ? 18.418 9.368 -13.342 1.00 68.50 212 ILE A N 1
ATOM 1674 C CA . ILE A 1 212 ? 19.850 9.029 -13.280 1.00 68.50 212 ILE A CA 1
ATOM 1675 C C . ILE A 1 212 ? 20.391 8.493 -14.604 1.00 68.50 212 ILE A C 1
ATOM 1677 O O . ILE A 1 212 ? 21.526 8.795 -14.974 1.00 68.50 212 ILE A O 1
ATOM 1681 N N . VAL A 1 213 ? 19.600 7.698 -15.330 1.00 67.88 213 VAL A N 1
ATOM 1682 C CA . VAL A 1 213 ? 20.036 7.085 -16.596 1.00 67.88 213 VAL A CA 1
ATOM 1683 C C . VAL A 1 213 ? 20.307 8.148 -17.679 1.00 67.88 213 VAL A C 1
ATOM 1685 O O . VAL A 1 213 ? 21.067 7.863 -18.607 1.00 67.88 213 VAL A O 1
ATOM 1688 N N . ASN A 1 214 ? 19.774 9.373 -17.505 1.00 69.19 214 ASN A N 1
ATOM 1689 C CA . ASN A 1 214 ? 20.055 10.608 -18.260 1.00 69.19 214 ASN A CA 1
ATOM 1690 C C . ASN A 1 214 ? 20.326 10.366 -19.755 1.00 69.19 214 ASN A C 1
ATOM 1692 O O . ASN A 1 214 ? 21.344 10.778 -20.318 1.00 69.19 214 ASN A O 1
ATOM 1696 N N . ASP A 1 215 ? 19.418 9.624 -20.386 1.00 80.38 215 ASP A N 1
ATOM 1697 C CA . ASP A 1 215 ? 19.459 9.294 -21.801 1.00 80.38 215 ASP A CA 1
ATOM 1698 C C . ASP A 1 215 ? 18.110 9.638 -22.415 1.00 80.38 215 ASP A C 1
ATOM 1700 O O . ASP A 1 215 ? 17.095 9.019 -22.099 1.00 80.38 215 ASP A O 1
ATOM 1704 N N . ASN A 1 216 ? 18.108 10.609 -23.327 1.00 79.81 216 ASN A N 1
ATOM 1705 C CA . ASN A 1 216 ? 16.879 11.122 -23.917 1.00 79.81 216 ASN A CA 1
ATOM 1706 C C . ASN A 1 216 ? 16.073 10.052 -24.667 1.00 79.81 216 ASN A C 1
ATOM 1708 O O . ASN A 1 216 ? 14.858 10.202 -24.757 1.00 79.81 216 ASN A O 1
ATOM 1712 N N . SER A 1 217 ? 16.695 8.989 -25.193 1.00 74.12 217 SER A N 1
ATOM 1713 C CA . SER A 1 217 ? 15.961 7.904 -25.858 1.00 74.12 217 SER A CA 1
ATOM 1714 C C . SER A 1 217 ? 15.180 7.060 -24.851 1.00 74.12 217 SER A C 1
ATOM 1716 O O . SER A 1 217 ? 13.994 6.813 -25.060 1.00 74.12 217 SER A O 1
ATOM 1718 N N . ILE A 1 218 ? 15.804 6.724 -23.717 1.00 75.19 218 ILE A N 1
ATOM 1719 C CA . ILE A 1 218 ? 15.156 6.023 -22.604 1.00 75.19 218 ILE A CA 1
ATOM 1720 C C . ILE A 1 218 ? 14.088 6.920 -21.983 1.00 75.19 218 ILE A C 1
ATOM 1722 O O . ILE A 1 218 ? 12.929 6.531 -21.914 1.00 75.19 218 ILE A O 1
ATOM 1726 N N . THR A 1 219 ? 14.443 8.140 -21.580 1.00 77.12 219 THR A N 1
ATOM 1727 C CA . THR A 1 219 ? 13.515 9.058 -20.911 1.00 77.12 219 THR A CA 1
ATOM 1728 C C . THR A 1 219 ? 12.313 9.396 -21.797 1.00 77.12 219 THR A C 1
ATOM 1730 O O . THR A 1 219 ? 11.194 9.437 -21.298 1.00 77.12 219 THR A O 1
ATOM 1733 N N . SER A 1 220 ? 12.493 9.572 -23.113 1.00 76.25 220 SER A N 1
ATOM 1734 C CA . SER A 1 220 ? 11.369 9.840 -24.027 1.00 76.25 220 SER A CA 1
ATOM 1735 C C . SER A 1 220 ? 10.464 8.625 -24.214 1.00 76.25 220 SER A C 1
ATOM 1737 O O . SER A 1 220 ? 9.245 8.775 -24.171 1.00 76.25 220 SER A O 1
ATOM 1739 N N . ALA A 1 221 ? 11.040 7.431 -24.399 1.00 70.12 221 ALA A N 1
ATOM 1740 C CA . ALA A 1 221 ? 10.264 6.198 -24.521 1.00 70.12 221 ALA A CA 1
ATOM 1741 C C . ALA A 1 221 ? 9.449 5.943 -23.250 1.00 70.12 221 ALA A C 1
ATOM 1743 O O . ALA A 1 221 ? 8.260 5.640 -23.318 1.00 70.12 221 ALA A O 1
ATOM 1744 N N . VAL A 1 222 ? 10.074 6.148 -22.091 1.00 66.81 222 VAL A N 1
ATOM 1745 C CA . VAL A 1 222 ? 9.437 5.931 -20.798 1.00 66.81 222 VAL A CA 1
ATOM 1746 C C . VAL A 1 222 ? 8.374 6.979 -20.505 1.00 66.81 222 VAL A C 1
ATOM 1748 O O . VAL A 1 222 ? 7.282 6.602 -20.109 1.00 66.81 222 VAL A O 1
ATOM 1751 N N . ASN A 1 223 ? 8.626 8.267 -20.750 1.00 70.62 223 ASN A N 1
ATOM 1752 C CA . ASN A 1 223 ? 7.609 9.306 -20.558 1.00 70.62 223 ASN A CA 1
ATOM 1753 C C . ASN A 1 223 ? 6.417 9.120 -21.507 1.00 70.62 223 ASN A C 1
ATOM 1755 O O . ASN A 1 223 ? 5.272 9.307 -21.100 1.00 70.62 223 ASN A O 1
ATOM 1759 N N . GLY A 1 224 ? 6.668 8.716 -22.757 1.00 67.94 224 GLY A N 1
ATOM 1760 C CA . GLY A 1 224 ? 5.610 8.382 -23.709 1.00 67.94 224 GLY A CA 1
ATOM 1761 C C . GLY A 1 224 ? 4.776 7.188 -23.244 1.00 67.94 224 GLY A C 1
ATOM 1762 O O . GLY A 1 224 ? 3.548 7.246 -23.268 1.00 67.94 224 GLY A O 1
ATOM 1763 N N . ALA A 1 225 ? 5.432 6.131 -22.762 1.00 61.59 225 ALA A N 1
ATOM 1764 C CA . ALA A 1 225 ? 4.753 4.952 -22.244 1.00 61.59 225 ALA A CA 1
ATOM 1765 C C . ALA A 1 225 ? 4.044 5.211 -20.908 1.00 61.59 225 ALA A C 1
ATOM 1767 O O . ALA A 1 225 ? 2.960 4.685 -20.695 1.00 61.59 225 ALA A O 1
ATOM 1768 N N . LEU A 1 226 ? 4.594 6.063 -20.042 1.00 61.31 226 LEU A N 1
ATOM 1769 C CA . LEU A 1 226 ? 3.954 6.498 -18.803 1.00 61.31 226 LEU A CA 1
ATOM 1770 C C . LEU A 1 226 ? 2.650 7.242 -19.102 1.00 61.31 226 LEU A C 1
ATOM 1772 O O . LEU A 1 226 ? 1.620 6.929 -18.514 1.00 61.31 226 LEU A O 1
ATOM 1776 N N . ALA A 1 227 ? 2.679 8.170 -20.062 1.00 59.66 227 ALA A N 1
ATOM 1777 C CA . ALA A 1 227 ? 1.503 8.934 -20.471 1.00 59.66 227 ALA A CA 1
ATOM 1778 C C . ALA A 1 227 ? 0.433 8.073 -21.166 1.00 59.66 227 ALA A C 1
ATOM 1780 O O . ALA A 1 227 ? -0.756 8.350 -21.035 1.00 59.66 227 ALA A O 1
ATOM 1781 N N . ALA A 1 228 ? 0.840 7.048 -21.920 1.00 54.88 228 ALA A N 1
ATOM 1782 C CA . ALA A 1 228 ? -0.078 6.212 -22.693 1.00 54.88 228 ALA A CA 1
ATOM 1783 C C . ALA A 1 228 ? -0.583 4.973 -21.934 1.00 54.88 228 ALA A C 1
ATOM 1785 O O . ALA A 1 228 ? -1.706 4.525 -22.159 1.00 54.88 228 ALA A O 1
ATOM 178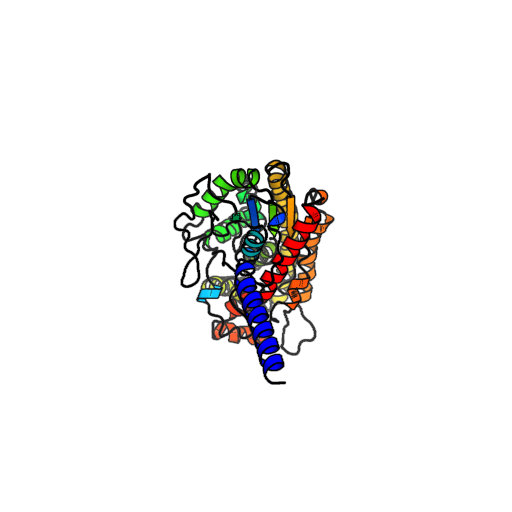6 N N . PHE A 1 229 ? 0.246 4.404 -21.060 1.00 50.44 229 PHE A N 1
ATOM 1787 C CA . PHE A 1 229 ? 0.075 3.055 -20.511 1.00 50.44 229 PHE A CA 1
ATOM 1788 C C . PHE A 1 229 ? 0.390 2.962 -19.008 1.00 50.44 229 PHE A C 1
ATOM 1790 O O . PHE A 1 229 ? 0.418 1.860 -18.454 1.00 50.44 229 PHE A O 1
ATOM 1797 N N . GLY A 1 230 ? 0.651 4.089 -18.337 1.00 49.97 230 GLY A N 1
ATOM 1798 C CA . GLY A 1 230 ? 0.992 4.127 -16.917 1.00 49.97 230 GLY A CA 1
ATOM 1799 C C . GLY A 1 230 ? 2.339 3.469 -16.592 1.00 49.97 230 GLY A C 1
ATOM 1800 O O . GLY A 1 230 ? 3.167 3.193 -17.463 1.00 49.97 230 GLY A O 1
ATOM 1801 N N . LEU A 1 231 ? 2.578 3.208 -15.304 1.00 54.66 231 LEU A N 1
ATOM 1802 C CA . LEU A 1 231 ? 3.873 2.706 -14.825 1.00 54.66 231 LEU A CA 1
ATOM 1803 C C . LEU A 1 231 ? 4.308 1.377 -15.437 1.00 54.66 231 LEU A C 1
ATOM 1805 O O . LEU A 1 231 ? 5.499 1.152 -15.637 1.00 54.66 231 LEU A O 1
ATOM 1809 N N . GLY A 1 232 ? 3.354 0.478 -15.682 1.00 49.66 232 GLY A N 1
ATOM 1810 C CA . GLY A 1 232 ? 3.658 -0.822 -16.255 1.00 49.66 232 GLY A CA 1
ATOM 1811 C C . GLY A 1 232 ? 4.335 -0.667 -17.620 1.00 49.66 232 GLY A C 1
ATOM 1812 O O . GLY A 1 232 ? 5.412 -1.220 -17.841 1.00 49.66 232 GLY A O 1
ATOM 1813 N N . GLY A 1 233 ? 3.744 0.143 -18.505 1.00 52.69 233 GLY A N 1
ATOM 1814 C CA . GLY A 1 233 ? 4.344 0.441 -19.806 1.00 52.69 233 GLY A CA 1
ATOM 1815 C C . GLY A 1 233 ? 5.641 1.242 -19.686 1.00 52.69 233 GLY A C 1
ATOM 1816 O O . GLY A 1 233 ? 6.566 1.030 -20.463 1.00 52.69 233 GLY A O 1
ATOM 1817 N N . ALA A 1 234 ? 5.752 2.116 -18.683 1.00 61.19 234 ALA A N 1
ATOM 1818 C CA . ALA A 1 234 ? 6.978 2.856 -18.398 1.00 61.19 234 ALA A CA 1
ATOM 1819 C C . ALA A 1 234 ? 8.157 1.934 -18.015 1.00 61.19 234 ALA A C 1
ATOM 1821 O O . ALA A 1 234 ? 9.273 2.133 -18.495 1.00 61.19 234 ALA A O 1
ATOM 1822 N N . LEU A 1 235 ? 7.920 0.903 -17.196 1.00 59.19 235 LEU A N 1
ATOM 1823 C CA . LEU A 1 235 ? 8.939 -0.081 -16.819 1.00 59.19 235 LEU A CA 1
ATOM 1824 C C . LEU A 1 235 ? 9.381 -0.939 -18.015 1.00 59.19 235 LEU A C 1
ATOM 1826 O O . LEU A 1 235 ? 10.577 -1.177 -18.187 1.00 59.19 235 LEU A O 1
ATOM 1830 N N . ASP A 1 236 ? 8.442 -1.369 -18.859 1.00 57.94 236 ASP A N 1
ATOM 1831 C CA . ASP A 1 236 ? 8.763 -2.092 -20.093 1.00 57.94 236 ASP A CA 1
ATOM 1832 C C . ASP A 1 236 ? 9.581 -1.223 -21.059 1.00 57.94 236 ASP A C 1
ATOM 1834 O O . ASP A 1 236 ? 10.665 -1.625 -21.484 1.00 57.94 236 ASP A O 1
ATOM 1838 N N . ALA A 1 237 ? 9.127 0.004 -21.332 1.00 63.59 237 ALA A N 1
ATOM 1839 C CA . ALA A 1 237 ? 9.828 0.937 -22.208 1.00 63.59 237 ALA A CA 1
ATOM 1840 C C . ALA A 1 237 ? 11.253 1.218 -21.716 1.00 63.59 237 ALA A C 1
ATOM 1842 O O . ALA A 1 237 ? 12.177 1.314 -22.529 1.00 63.59 237 ALA A O 1
ATOM 1843 N N . LEU A 1 238 ? 11.452 1.295 -20.395 1.00 68.25 238 LEU A N 1
ATOM 1844 C CA . LEU A 1 238 ? 12.767 1.445 -19.779 1.00 68.25 238 LEU A CA 1
ATOM 1845 C C . LEU A 1 238 ? 13.658 0.239 -20.099 1.00 68.25 238 LEU A C 1
ATOM 1847 O O . LEU A 1 238 ? 14.771 0.420 -20.595 1.00 68.25 238 LEU A O 1
ATOM 1851 N N . ILE A 1 239 ? 13.175 -0.981 -19.849 1.00 62.78 239 ILE A N 1
ATOM 1852 C CA . ILE A 1 239 ? 13.939 -2.217 -20.062 1.00 62.78 239 ILE A CA 1
ATOM 1853 C C . ILE A 1 239 ? 14.215 -2.439 -21.555 1.00 62.78 239 ILE A C 1
ATOM 1855 O O . ILE A 1 239 ? 15.371 -2.637 -21.934 1.00 62.78 239 ILE A O 1
ATOM 1859 N N . ASN A 1 240 ? 13.198 -2.351 -22.413 1.00 59.75 240 ASN A N 1
ATOM 1860 C CA . ASN A 1 240 ? 13.314 -2.594 -23.852 1.00 59.75 240 ASN A CA 1
ATOM 1861 C C . ASN A 1 240 ? 14.211 -1.566 -24.537 1.00 59.75 240 ASN A C 1
ATOM 1863 O O . ASN A 1 240 ? 15.118 -1.941 -25.284 1.00 59.75 240 ASN A O 1
ATOM 1867 N N . THR A 1 241 ? 14.040 -0.277 -24.235 1.00 68.75 241 THR A N 1
ATOM 1868 C CA . THR A 1 241 ? 14.914 0.760 -24.800 1.00 68.75 241 THR A CA 1
ATOM 1869 C C . THR A 1 241 ? 16.349 0.560 -24.325 1.00 68.75 241 THR A C 1
ATOM 1871 O O . THR A 1 241 ? 17.275 0.633 -25.131 1.00 68.75 241 THR A O 1
ATOM 1874 N N . ALA A 1 242 ? 16.552 0.217 -23.048 1.00 67.38 242 ALA A N 1
ATOM 1875 C CA . ALA A 1 242 ? 17.878 -0.066 -22.515 1.00 67.38 242 ALA A CA 1
ATOM 1876 C C . ALA A 1 242 ? 18.539 -1.292 -23.162 1.00 67.38 242 ALA A C 1
ATOM 1878 O O . ALA A 1 242 ? 19.754 -1.273 -23.369 1.00 67.38 242 ALA A O 1
ATOM 1879 N N . VAL A 1 243 ? 17.782 -2.338 -23.511 1.00 64.88 243 VAL A N 1
ATOM 1880 C CA . VAL A 1 243 ? 18.297 -3.475 -24.294 1.00 64.88 243 VAL A CA 1
ATOM 1881 C C . VAL A 1 243 ? 18.733 -3.002 -25.680 1.00 64.88 243 VAL A C 1
ATOM 1883 O O . VAL A 1 243 ? 19.874 -3.247 -26.072 1.00 64.88 243 VAL A O 1
ATOM 1886 N N . LEU A 1 244 ? 17.858 -2.285 -26.391 1.00 70.25 244 LEU A N 1
ATOM 1887 C CA . LEU A 1 244 ? 18.090 -1.836 -27.767 1.00 70.25 244 LEU A CA 1
ATOM 1888 C C . LEU A 1 244 ? 19.328 -0.945 -27.906 1.00 70.25 244 LEU A C 1
ATOM 1890 O O . LEU A 1 244 ? 20.052 -1.053 -28.893 1.00 70.25 244 LEU A O 1
ATOM 1894 N N . ILE A 1 245 ? 19.596 -0.094 -26.913 1.00 76.44 245 ILE A N 1
ATOM 1895 C CA . ILE A 1 245 ? 20.741 0.829 -26.934 1.00 76.44 245 ILE A CA 1
ATOM 1896 C C . ILE A 1 245 ? 21.957 0.317 -26.142 1.00 76.44 245 ILE A C 1
ATOM 1898 O O . ILE A 1 245 ? 22.920 1.057 -25.942 1.00 76.44 245 ILE A O 1
ATOM 1902 N N . GLY A 1 246 ? 21.929 -0.934 -25.667 1.00 70.81 246 GLY A N 1
ATOM 1903 C CA . GLY A 1 246 ? 23.053 -1.564 -24.964 1.00 70.81 246 GLY A CA 1
ATOM 1904 C C . GLY A 1 246 ? 23.329 -1.022 -23.554 1.00 70.81 246 GLY A C 1
ATOM 1905 O O . GLY A 1 246 ? 24.442 -1.163 -23.050 1.00 70.81 246 GLY A O 1
ATOM 1906 N N . LYS A 1 247 ? 22.336 -0.408 -22.900 1.00 77.38 247 LYS A N 1
ATOM 1907 C CA . LYS A 1 247 ? 22.426 0.176 -21.547 1.00 77.38 247 LYS A CA 1
ATOM 1908 C C . LYS A 1 247 ? 21.729 -0.636 -20.451 1.00 77.38 247 LYS A C 1
ATOM 1910 O O . LYS A 1 247 ? 21.719 -0.202 -19.300 1.00 77.38 247 LYS A O 1
ATOM 1915 N N . LEU A 1 248 ? 21.200 -1.823 -20.761 1.00 70.81 248 LEU A N 1
ATOM 1916 C CA . LEU A 1 248 ? 20.518 -2.681 -19.782 1.00 70.81 248 LEU A CA 1
ATOM 1917 C C . LEU A 1 248 ? 21.313 -2.886 -18.470 1.00 70.81 248 LEU A C 1
ATOM 1919 O O . LEU A 1 248 ? 20.717 -2.706 -17.409 1.00 70.81 248 LEU A O 1
ATOM 1923 N N . PRO A 1 249 ? 22.636 -3.169 -18.474 1.00 71.00 249 PRO A N 1
ATOM 1924 C CA . PRO A 1 249 ? 23.383 -3.334 -17.224 1.00 71.00 249 PRO A CA 1
ATOM 1925 C C . PRO A 1 249 ? 23.382 -2.085 -16.331 1.00 71.00 249 PRO A C 1
ATOM 1927 O O . PRO A 1 249 ? 23.287 -2.204 -15.112 1.00 71.00 249 PRO A O 1
ATOM 1930 N N . LEU A 1 250 ? 23.454 -0.888 -16.929 1.00 75.94 250 LEU A N 1
ATOM 1931 C CA . LEU A 1 250 ? 23.415 0.382 -16.200 1.00 75.94 250 LEU A CA 1
ATOM 1932 C C . LEU A 1 250 ? 22.038 0.615 -15.571 1.00 75.94 250 LEU A C 1
ATOM 1934 O O . LEU A 1 250 ? 21.959 1.019 -14.412 1.00 75.94 250 LEU A O 1
ATOM 1938 N N . VAL A 1 251 ? 20.963 0.337 -16.314 1.00 66.75 251 VAL A N 1
ATOM 1939 C CA . VAL A 1 251 ? 19.586 0.456 -15.813 1.00 66.75 251 VAL A CA 1
ATOM 1940 C C . VAL A 1 251 ? 19.359 -0.487 -14.637 1.00 66.75 251 VAL A C 1
ATOM 1942 O O . VAL A 1 251 ? 18.935 -0.036 -13.577 1.00 66.75 251 VAL A O 1
ATOM 1945 N N . LEU A 1 252 ? 19.727 -1.764 -14.772 1.00 67.50 252 LEU A N 1
ATOM 1946 C CA . LEU A 1 252 ? 19.574 -2.748 -13.697 1.00 67.50 252 LEU A CA 1
ATOM 1947 C C . LEU A 1 252 ? 20.395 -2.376 -12.452 1.00 67.50 252 LEU A C 1
ATOM 1949 O O . LEU A 1 252 ? 19.873 -2.419 -11.340 1.00 67.50 252 LEU A O 1
ATOM 1953 N N . ALA A 1 253 ? 21.653 -1.952 -12.623 1.00 68.19 253 ALA A N 1
ATOM 1954 C CA . ALA A 1 253 ? 22.481 -1.485 -11.510 1.00 68.19 253 ALA A CA 1
ATOM 1955 C C . ALA A 1 253 ? 21.868 -0.259 -10.813 1.00 68.19 253 ALA A C 1
ATOM 1957 O O . ALA A 1 253 ? 21.859 -0.180 -9.584 1.00 68.19 253 ALA A O 1
ATOM 1958 N N . THR A 1 254 ? 21.311 0.674 -11.590 1.00 74.44 254 THR A N 1
ATOM 1959 C CA . THR A 1 254 ? 20.643 1.868 -11.060 1.00 74.44 254 THR A CA 1
ATOM 1960 C C . THR A 1 254 ? 19.397 1.490 -10.264 1.00 74.44 254 THR A C 1
ATOM 1962 O O . THR A 1 254 ? 19.267 1.938 -9.128 1.00 74.44 254 THR A O 1
ATOM 1965 N N . MET A 1 255 ? 18.540 0.610 -10.791 1.00 70.56 255 MET A N 1
ATOM 1966 C CA . MET A 1 255 ? 17.336 0.138 -10.095 1.00 70.56 255 MET A CA 1
ATOM 1967 C C . MET A 1 255 ? 17.664 -0.530 -8.755 1.00 70.56 255 MET A C 1
ATOM 1969 O O . MET A 1 255 ? 16.970 -0.288 -7.771 1.00 70.56 255 MET A O 1
ATOM 1973 N N . VAL A 1 256 ? 18.742 -1.320 -8.675 1.00 71.56 256 VAL A N 1
ATOM 1974 C CA . VAL A 1 256 ? 19.196 -1.928 -7.409 1.00 71.56 256 VAL A CA 1
ATOM 1975 C C . VAL A 1 256 ? 19.639 -0.857 -6.407 1.00 71.56 256 VAL A C 1
ATOM 1977 O O . VAL A 1 256 ? 19.232 -0.892 -5.246 1.00 71.56 256 VAL A O 1
ATOM 1980 N N . ILE A 1 257 ? 20.434 0.127 -6.844 1.00 76.50 257 ILE A N 1
ATOM 1981 C CA . ILE A 1 257 ? 20.862 1.243 -5.985 1.00 76.50 257 ILE A CA 1
ATOM 1982 C C . ILE A 1 257 ? 19.650 2.036 -5.480 1.00 76.50 257 ILE A C 1
ATOM 1984 O O . ILE A 1 257 ? 19.586 2.356 -4.292 1.00 76.50 257 ILE A O 1
ATOM 1988 N N . GLN A 1 258 ? 18.681 2.333 -6.351 1.00 77.06 258 GLN A N 1
ATOM 1989 C CA . GLN A 1 258 ? 17.475 3.064 -5.959 1.00 77.06 258 GLN A CA 1
ATOM 1990 C C . GLN A 1 258 ? 16.564 2.232 -5.055 1.00 77.06 258 GLN A C 1
ATOM 1992 O O . GLN A 1 258 ? 16.006 2.780 -4.113 1.00 77.06 258 GLN A O 1
ATOM 1997 N N . SER A 1 259 ? 16.479 0.915 -5.256 1.00 75.19 259 SER A N 1
ATOM 1998 C CA . SER A 1 259 ? 15.733 0.020 -4.360 1.00 75.19 259 SER A CA 1
ATOM 1999 C C . SER A 1 259 ? 16.287 0.060 -2.934 1.00 75.19 259 SER A C 1
ATOM 2001 O O . SER A 1 259 ? 15.526 0.129 -1.975 1.00 75.19 259 SER A O 1
ATOM 2003 N N . ASN A 1 260 ? 17.614 0.103 -2.778 1.00 78.50 260 ASN A N 1
ATOM 2004 C CA . ASN A 1 260 ? 18.237 0.247 -1.460 1.00 78.50 260 ASN A CA 1
ATOM 2005 C C . ASN A 1 260 ? 17.923 1.603 -0.812 1.00 78.50 260 ASN A C 1
ATOM 2007 O O . ASN A 1 260 ? 17.686 1.665 0.394 1.00 78.50 260 ASN A O 1
ATOM 2011 N N . LYS A 1 261 ? 17.897 2.688 -1.597 1.00 81.31 261 LYS A N 1
ATOM 2012 C CA . LYS A 1 261 ? 17.481 4.008 -1.099 1.00 81.31 261 LYS A CA 1
ATOM 2013 C C . LYS A 1 261 ? 16.006 4.025 -0.700 1.00 81.31 261 LYS A C 1
ATOM 2015 O O . LYS A 1 261 ? 15.694 4.540 0.367 1.00 81.31 261 LYS A O 1
ATOM 2020 N N . ALA A 1 262 ? 15.131 3.427 -1.507 1.00 81.06 262 ALA A N 1
ATOM 2021 C CA . ALA A 1 262 ? 13.709 3.299 -1.208 1.00 81.06 262 ALA A CA 1
ATOM 2022 C C . ALA A 1 262 ? 13.474 2.506 0.087 1.00 81.06 262 ALA A C 1
ATOM 2024 O O . ALA A 1 262 ? 12.710 2.944 0.938 1.00 81.06 262 ALA A O 1
ATOM 2025 N N . ASN A 1 263 ? 14.202 1.405 0.304 1.00 84.38 263 ASN A N 1
ATOM 2026 C CA . ASN A 1 263 ? 14.147 0.651 1.562 1.00 84.38 263 ASN A CA 1
ATOM 2027 C C . ASN A 1 263 ? 14.565 1.496 2.776 1.00 84.38 263 ASN A C 1
ATOM 2029 O O . ASN A 1 263 ? 13.939 1.416 3.833 1.00 84.38 263 ASN A O 1
ATOM 2033 N N . ALA A 1 264 ? 15.612 2.316 2.638 1.00 87.44 264 ALA A N 1
ATOM 2034 C CA . ALA A 1 264 ? 16.057 3.205 3.710 1.00 87.44 264 ALA A CA 1
ATOM 2035 C C . ALA A 1 264 ? 15.030 4.313 4.003 1.00 87.44 264 ALA A C 1
ATOM 2037 O O . ALA A 1 264 ? 14.720 4.564 5.168 1.00 87.44 264 ALA A O 1
ATOM 2038 N N . ALA A 1 265 ? 14.469 4.929 2.957 1.00 88.56 265 ALA A N 1
ATOM 2039 C CA . ALA A 1 265 ? 13.411 5.928 3.082 1.00 88.56 265 ALA A CA 1
ATOM 2040 C C . ALA A 1 265 ? 12.153 5.331 3.728 1.00 88.56 265 ALA A C 1
ATOM 2042 O O . ALA A 1 265 ? 11.609 5.914 4.666 1.00 88.56 265 ALA A O 1
ATOM 2043 N N . PHE A 1 266 ? 11.754 4.123 3.314 1.00 92.19 266 PHE A N 1
ATOM 2044 C CA . PHE A 1 266 ? 10.663 3.383 3.939 1.00 92.19 266 PHE A CA 1
ATOM 2045 C C . PHE A 1 266 ? 10.922 3.172 5.430 1.00 92.19 266 PHE A C 1
ATOM 2047 O O . PHE A 1 266 ? 10.043 3.451 6.236 1.00 92.19 266 PHE A O 1
ATOM 2054 N N . ALA A 1 267 ? 12.120 2.729 5.825 1.00 94.38 267 ALA A N 1
ATOM 2055 C CA . ALA A 1 267 ? 12.445 2.508 7.234 1.00 94.38 267 ALA A CA 1
ATOM 2056 C C . ALA A 1 267 ? 12.291 3.783 8.082 1.00 94.38 267 ALA A C 1
ATOM 2058 O O . ALA A 1 267 ? 11.691 3.743 9.159 1.00 94.38 267 ALA A O 1
ATOM 2059 N N . GLU A 1 268 ? 12.792 4.920 7.588 1.00 94.94 268 GLU A N 1
ATOM 2060 C CA . GLU A 1 268 ? 12.650 6.214 8.261 1.00 94.94 268 GLU A CA 1
ATOM 2061 C C . GLU A 1 268 ? 11.179 6.642 8.356 1.00 94.94 268 GLU A C 1
ATOM 2063 O O . GLU A 1 268 ? 10.678 6.971 9.438 1.00 94.94 268 GLU A O 1
ATOM 2068 N N . ASN A 1 269 ? 10.480 6.626 7.222 1.00 96.19 269 ASN A N 1
ATOM 2069 C CA . ASN A 1 269 ? 9.107 7.098 7.125 1.00 96.19 269 ASN A CA 1
ATOM 2070 C C . ASN A 1 269 ? 8.135 6.201 7.884 1.00 96.19 269 ASN A C 1
ATOM 2072 O O . ASN A 1 269 ? 7.222 6.718 8.524 1.00 96.19 269 ASN A O 1
ATOM 2076 N N . TRP A 1 270 ? 8.351 4.886 7.876 1.00 97.25 270 TRP A N 1
ATOM 2077 C CA . TRP A 1 270 ? 7.570 3.916 8.634 1.00 97.25 270 TRP A CA 1
ATOM 2078 C C . TRP A 1 270 ? 7.620 4.212 10.130 1.00 97.25 270 TRP A C 1
ATOM 2080 O O . TRP A 1 270 ? 6.582 4.299 10.790 1.00 97.25 270 TRP A O 1
ATOM 2090 N N . ASP A 1 271 ? 8.820 4.427 10.672 1.00 97.81 271 ASP A N 1
ATOM 2091 C CA . ASP A 1 271 ? 8.982 4.758 12.081 1.00 97.81 271 ASP A CA 1
ATOM 2092 C C . ASP A 1 271 ? 8.406 6.142 12.403 1.00 97.81 271 ASP A C 1
ATOM 2094 O O . ASP A 1 271 ? 7.760 6.302 13.436 1.00 97.81 271 ASP A O 1
ATOM 2098 N N . ALA A 1 272 ? 8.578 7.149 11.546 1.00 97.94 272 ALA A N 1
ATOM 2099 C CA . ALA A 1 272 ? 7.942 8.453 11.750 1.00 97.94 272 ALA A CA 1
ATOM 2100 C C . ALA A 1 272 ? 6.404 8.344 11.767 1.00 97.94 272 ALA A C 1
ATOM 2102 O O . ALA A 1 272 ? 5.751 8.841 12.688 1.00 97.94 272 ALA A O 1
ATOM 2103 N N . PHE A 1 273 ? 5.839 7.630 10.793 1.00 98.12 273 PHE A N 1
ATOM 2104 C CA . PHE A 1 273 ? 4.412 7.355 10.663 1.00 98.12 273 PHE A CA 1
ATOM 2105 C C . PHE A 1 273 ? 3.855 6.620 11.890 1.00 98.12 273 PHE A C 1
ATOM 2107 O O . PHE A 1 273 ? 2.926 7.108 12.536 1.00 98.12 273 PHE A O 1
ATOM 2114 N N . MET A 1 274 ? 4.458 5.490 12.275 1.00 98.25 274 MET A N 1
ATOM 2115 C CA . MET A 1 274 ? 4.039 4.717 13.449 1.00 98.25 274 MET A CA 1
ATOM 2116 C C . MET A 1 274 ? 4.136 5.521 14.742 1.00 98.25 274 MET A C 1
ATOM 2118 O O . MET A 1 274 ? 3.252 5.408 15.590 1.00 98.25 274 MET A O 1
ATOM 2122 N N . GLY A 1 275 ? 5.161 6.363 14.890 1.00 98.06 275 GLY A N 1
ATOM 2123 C CA . GLY A 1 275 ? 5.302 7.228 16.059 1.00 98.06 275 GLY A CA 1
ATOM 2124 C C . GLY A 1 275 ? 4.121 8.177 16.237 1.00 98.06 275 GLY A C 1
ATOM 2125 O O . GLY A 1 275 ? 3.611 8.311 17.349 1.00 98.06 275 GLY A O 1
ATOM 2126 N N . MET A 1 276 ? 3.643 8.778 15.146 1.00 97.94 276 MET A N 1
ATOM 2127 C CA . MET A 1 276 ? 2.472 9.660 15.164 1.00 97.94 276 MET A CA 1
ATOM 2128 C C . MET A 1 276 ? 1.174 8.891 15.412 1.00 97.94 276 MET A C 1
ATOM 2130 O O . MET A 1 276 ? 0.391 9.278 16.278 1.00 97.94 276 MET A O 1
ATOM 2134 N N . VAL A 1 277 ? 0.975 7.758 14.727 1.00 98.19 277 VAL A N 1
ATOM 2135 C CA . VAL A 1 277 ? -0.193 6.891 14.952 1.00 98.19 277 VAL A CA 1
ATOM 2136 C C . VAL A 1 277 ? -0.277 6.476 16.423 1.00 98.19 277 VAL A C 1
ATOM 2138 O O . VAL A 1 277 ? -1.335 6.587 17.036 1.00 98.19 277 VAL A O 1
ATOM 2141 N N . LEU A 1 278 ? 0.831 6.041 17.024 1.00 97.56 278 LEU A N 1
ATOM 2142 C CA . LEU A 1 278 ? 0.873 5.606 18.422 1.00 97.56 278 LEU A CA 1
ATOM 2143 C C . LEU A 1 278 ? 0.666 6.747 19.420 1.00 97.56 278 LEU A C 1
ATOM 2145 O O . LEU A 1 278 ? 0.041 6.526 20.457 1.00 97.56 278 LEU A O 1
ATOM 2149 N N . ALA A 1 279 ? 1.172 7.944 19.118 1.00 97.19 279 ALA A N 1
ATOM 2150 C CA . ALA A 1 279 ? 1.003 9.115 19.971 1.00 97.19 279 ALA A CA 1
ATOM 2151 C C . ALA A 1 279 ? -0.445 9.629 19.989 1.00 97.19 279 ALA A C 1
ATOM 2153 O O . ALA A 1 279 ? -0.896 10.158 21.005 1.00 97.19 279 ALA A O 1
ATOM 2154 N N . GLU A 1 280 ? -1.169 9.486 18.877 1.00 97.00 280 GLU A N 1
ATOM 2155 C CA . GLU A 1 280 ? -2.485 10.104 18.702 1.00 97.00 280 GLU A CA 1
ATOM 2156 C C . GLU A 1 280 ? -3.667 9.146 18.779 1.00 97.00 280 GLU A C 1
ATOM 2158 O O . GLU A 1 280 ? -4.785 9.598 19.038 1.00 97.00 280 GLU A O 1
ATOM 2163 N N . LYS A 1 281 ? -3.455 7.845 18.553 1.00 96.38 281 LYS A N 1
ATOM 2164 C CA . LYS A 1 281 ? -4.541 6.864 18.585 1.00 96.38 281 LYS A CA 1
ATOM 2165 C C . LYS A 1 281 ? -5.296 6.898 19.913 1.00 96.38 281 LYS A C 1
ATOM 2167 O O . LYS A 1 281 ? -4.747 7.208 20.974 1.00 96.38 281 LYS A O 1
ATOM 2172 N N . LYS A 1 282 ? -6.547 6.441 19.883 1.00 94.25 282 LYS A N 1
ATOM 2173 C CA . LYS A 1 282 ? -7.296 6.128 21.107 1.00 94.25 282 LYS A CA 1
ATOM 2174 C C . LYS A 1 282 ? -6.462 5.195 22.019 1.00 94.25 282 LYS A C 1
ATOM 2176 O O . LYS A 1 282 ? -5.866 4.236 21.516 1.00 94.25 282 LYS A O 1
ATOM 2181 N N . PRO A 1 283 ? -6.415 5.404 23.353 1.00 92.81 283 PRO A N 1
ATOM 2182 C CA . PRO A 1 283 ? -5.508 4.663 24.242 1.00 92.81 283 PRO A CA 1
ATOM 2183 C C . PRO A 1 283 ? -5.575 3.137 24.088 1.00 92.81 283 PRO A C 1
ATOM 2185 O O . PRO A 1 283 ? -4.545 2.477 23.962 1.00 92.81 283 PRO A O 1
ATOM 2188 N N . ASN A 1 284 ? -6.790 2.598 23.977 1.00 92.12 284 ASN A N 1
ATOM 2189 C CA . ASN A 1 284 ? -7.034 1.159 23.855 1.00 92.12 284 ASN A CA 1
ATOM 2190 C C . ASN A 1 284 ? -7.069 0.657 22.405 1.00 92.12 284 ASN A C 1
ATOM 2192 O O . ASN A 1 284 ? -7.301 -0.531 22.193 1.00 92.12 284 ASN A O 1
ATOM 2196 N N . ALA A 1 285 ? -6.835 1.531 21.420 1.00 96.06 285 ALA A N 1
ATOM 2197 C CA . ALA A 1 285 ? -6.818 1.127 20.024 1.00 96.06 285 ALA A CA 1
ATOM 2198 C C . ALA A 1 285 ? -5.734 0.080 19.774 1.00 96.06 285 ALA A C 1
ATOM 2200 O O . ALA A 1 285 ? -4.599 0.228 20.251 1.00 96.06 285 ALA A O 1
ATOM 2201 N N . LYS A 1 286 ? -6.073 -0.943 18.995 1.00 96.88 286 LYS A N 1
ATOM 2202 C CA . LYS A 1 286 ? -5.149 -1.998 18.575 1.00 96.88 286 LYS A CA 1
ATOM 2203 C C . LYS A 1 286 ? -4.709 -1.739 17.134 1.00 96.88 286 LYS A C 1
ATOM 2205 O O . LYS A 1 286 ? -5.532 -1.389 16.289 1.00 96.88 286 LYS A O 1
ATOM 2210 N N . ILE A 1 287 ? -3.413 -1.899 16.868 1.00 98.06 287 ILE A N 1
ATOM 2211 C CA . ILE A 1 287 ? -2.825 -1.693 15.540 1.00 98.06 287 ILE A CA 1
ATOM 2212 C C . ILE A 1 287 ? -2.426 -3.043 14.945 1.00 98.06 287 ILE A C 1
ATOM 2214 O O . ILE A 1 287 ? -1.733 -3.832 15.596 1.00 98.06 287 ILE A O 1
ATOM 2218 N N . TYR A 1 288 ? -2.823 -3.268 13.696 1.00 97.81 288 TYR A N 1
ATOM 2219 C CA . TYR A 1 288 ? -2.499 -4.450 12.907 1.00 97.81 288 TYR A CA 1
ATOM 2220 C C . TYR A 1 288 ? -1.805 -4.024 11.618 1.00 97.81 288 TYR A C 1
ATOM 2222 O O . TYR A 1 288 ? -2.317 -3.199 10.866 1.00 97.81 288 TYR A O 1
ATOM 2230 N N . VAL A 1 289 ? -0.627 -4.569 11.360 1.00 97.25 289 VAL A N 1
ATOM 2231 C CA . VAL A 1 289 ? 0.209 -4.180 10.228 1.00 97.25 289 VAL A CA 1
ATOM 2232 C C . VAL A 1 289 ? 0.398 -5.373 9.313 1.00 97.25 289 VAL A C 1
ATOM 2234 O O . VAL A 1 289 ? 0.853 -6.418 9.772 1.00 97.25 289 VAL A O 1
ATOM 2237 N N . GLY A 1 290 ? 0.073 -5.220 8.033 1.00 93.44 290 GLY A N 1
ATOM 2238 C CA . GLY A 1 290 ? 0.395 -6.230 7.030 1.00 93.44 290 GLY A CA 1
ATOM 2239 C C . GLY A 1 290 ? 1.874 -6.165 6.672 1.00 93.44 290 GLY A C 1
ATOM 2240 O O . GLY A 1 290 ? 2.409 -5.082 6.448 1.00 93.44 290 GLY A O 1
ATOM 2241 N N . ASP A 1 291 ? 2.535 -7.312 6.601 1.00 89.56 291 ASP A N 1
ATOM 2242 C CA . ASP A 1 291 ? 3.778 -7.406 5.838 1.00 89.56 291 ASP A CA 1
ATOM 2243 C C . ASP A 1 291 ? 3.473 -7.488 4.332 1.00 89.56 291 ASP A C 1
ATOM 2245 O O . ASP A 1 291 ? 2.335 -7.739 3.939 1.00 89.56 291 ASP A O 1
ATOM 2249 N N . ILE A 1 292 ? 4.444 -7.205 3.472 1.00 84.50 292 ILE A N 1
ATOM 2250 C CA . ILE A 1 292 ? 4.268 -7.198 2.016 1.00 84.50 292 ILE A CA 1
ATOM 2251 C C . ILE A 1 292 ? 4.693 -8.531 1.389 1.00 84.50 292 ILE A C 1
ATOM 2253 O O . ILE A 1 292 ? 5.525 -9.263 1.930 1.00 84.50 292 ILE A O 1
ATOM 2257 N N . TYR A 1 293 ? 4.145 -8.833 0.218 1.00 81.00 293 TYR A N 1
ATOM 2258 C CA . TYR A 1 293 ? 4.509 -9.988 -0.604 1.00 81.00 293 TYR A CA 1
ATOM 2259 C C . TYR A 1 293 ? 5.201 -9.531 -1.891 1.00 81.00 293 TYR A C 1
ATOM 2261 O O . TYR A 1 293 ? 5.058 -8.377 -2.305 1.00 81.00 293 TYR A O 1
ATOM 2269 N N . ASN A 1 294 ? 5.944 -10.424 -2.550 1.00 75.56 294 ASN A N 1
ATOM 2270 C CA . ASN A 1 294 ? 6.563 -10.093 -3.829 1.00 75.56 294 ASN A CA 1
ATOM 2271 C C . ASN A 1 294 ? 5.578 -10.357 -4.973 1.00 75.56 294 ASN A C 1
ATOM 2273 O O . ASN A 1 294 ? 5.564 -11.425 -5.584 1.00 75.56 294 ASN A O 1
ATOM 2277 N N . SER A 1 295 ? 4.790 -9.340 -5.312 1.00 73.06 295 SER A N 1
ATOM 2278 C CA . SER A 1 295 ? 3.827 -9.396 -6.417 1.00 73.06 295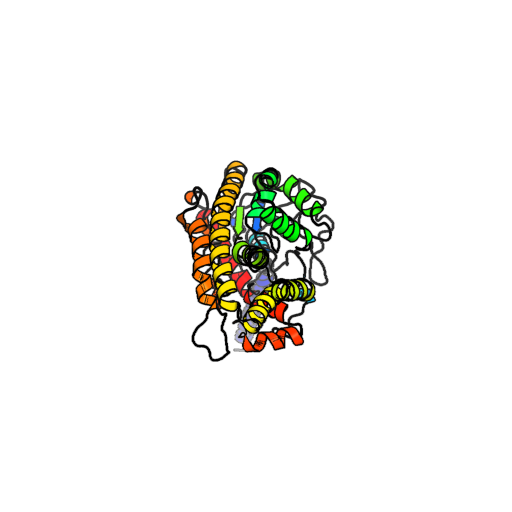 SER A CA 1
ATOM 2279 C C . SER A 1 295 ? 4.469 -9.620 -7.797 1.00 73.06 295 SER A C 1
ATOM 2281 O O . SER A 1 295 ? 3.806 -9.985 -8.766 1.00 73.06 295 SER A O 1
ATOM 2283 N N . ASN A 1 296 ? 5.788 -9.461 -7.886 1.00 68.75 296 ASN A N 1
ATOM 2284 C CA . ASN A 1 296 ? 6.570 -9.623 -9.100 1.00 68.75 296 ASN A CA 1
ATOM 2285 C C . ASN A 1 296 ? 7.337 -10.952 -9.151 1.00 68.75 296 ASN A C 1
ATOM 2287 O O . ASN A 1 296 ? 8.042 -11.189 -10.129 1.00 68.75 296 ASN A O 1
ATOM 2291 N N . ALA A 1 297 ? 7.211 -11.837 -8.151 1.00 70.50 297 ALA A N 1
ATOM 2292 C CA . ALA A 1 297 ? 7.988 -13.082 -8.061 1.00 70.50 297 ALA A CA 1
ATOM 2293 C C . ALA A 1 297 ? 7.869 -13.960 -9.320 1.00 70.50 297 ALA A C 1
ATOM 2295 O O . ALA A 1 297 ? 8.814 -14.645 -9.710 1.00 70.50 297 ALA A O 1
ATOM 2296 N N . GLY A 1 298 ? 6.718 -13.898 -9.997 1.00 69.44 298 GLY A N 1
ATOM 2297 C CA . GLY A 1 298 ? 6.434 -14.674 -11.200 1.00 69.44 298 GLY A CA 1
ATOM 2298 C C . GLY A 1 298 ? 7.148 -14.218 -12.480 1.00 69.44 298 GLY A C 1
ATOM 2299 O O . GLY A 1 298 ? 7.082 -14.946 -13.472 1.00 69.44 298 GLY A O 1
ATOM 2300 N N . LEU A 1 299 ? 7.819 -13.060 -12.484 1.00 68.56 299 LEU A N 1
ATOM 2301 C CA . LEU A 1 299 ? 8.435 -12.480 -13.681 1.00 68.56 299 LEU A CA 1
ATOM 2302 C C . LEU A 1 299 ? 9.531 -13.370 -14.290 1.00 68.56 299 LEU A C 1
ATOM 2304 O O . LEU A 1 299 ? 10.462 -13.811 -13.611 1.00 68.56 299 LEU A O 1
ATOM 2308 N N . LYS A 1 300 ? 9.449 -13.579 -15.609 1.00 66.31 300 LYS A N 1
ATOM 2309 C CA . LYS A 1 300 ? 10.346 -14.445 -16.392 1.00 66.31 300 LYS A CA 1
ATOM 2310 C C . LYS A 1 300 ? 10.590 -13.881 -17.795 1.00 66.31 300 LYS A C 1
ATOM 2312 O O . LYS A 1 300 ? 9.726 -13.221 -18.365 1.00 66.31 300 LYS A O 1
ATOM 2317 N N . PHE A 1 301 ? 11.770 -14.148 -18.357 1.00 57.94 301 PHE A N 1
ATOM 2318 C CA . PHE A 1 301 ? 12.158 -13.624 -19.676 1.00 57.94 301 PHE A CA 1
ATOM 2319 C C . PHE A 1 301 ? 11.367 -14.258 -20.824 1.00 57.94 301 PHE A C 1
ATOM 2321 O O . PHE A 1 301 ? 10.912 -13.561 -21.721 1.00 57.94 301 PHE A O 1
ATOM 2328 N N . THR A 1 302 ? 11.193 -15.578 -20.792 1.00 65.00 302 THR A N 1
ATOM 2329 C CA . THR A 1 302 ? 10.449 -16.330 -21.812 1.00 65.00 302 THR A CA 1
ATOM 2330 C C . THR A 1 302 ? 9.532 -17.342 -21.147 1.00 65.00 302 THR A C 1
ATOM 2332 O O . THR A 1 302 ? 9.746 -17.726 -19.992 1.00 65.00 302 THR A O 1
ATOM 2335 N N . SER A 1 303 ? 8.531 -17.830 -21.881 1.00 69.69 303 SER A N 1
ATOM 2336 C CA . SER A 1 303 ? 7.631 -18.891 -21.396 1.00 69.69 303 SER A CA 1
ATOM 2337 C C . SER A 1 303 ? 8.364 -20.164 -20.949 1.00 69.69 303 SER A C 1
ATOM 2339 O O . SER A 1 303 ? 7.883 -20.857 -20.053 1.00 69.69 303 SER A O 1
ATOM 2341 N N . THR A 1 304 ? 9.544 -20.427 -21.522 1.00 72.56 304 THR A N 1
ATOM 2342 C CA . THR A 1 304 ? 10.397 -21.592 -21.237 1.00 72.56 304 THR A CA 1
ATOM 2343 C C . THR A 1 304 ? 11.481 -21.348 -20.184 1.00 72.56 304 THR A C 1
ATOM 2345 O O . THR A 1 304 ? 12.191 -22.281 -19.810 1.00 72.56 304 THR A O 1
ATOM 2348 N N . SER A 1 305 ? 11.648 -20.111 -19.706 1.00 63.44 305 SER A N 1
ATOM 2349 C CA . SER A 1 305 ? 12.672 -19.781 -18.714 1.00 63.44 305 SER A CA 1
ATOM 2350 C C . SER A 1 305 ? 12.377 -20.478 -17.383 1.00 63.44 305 SER A C 1
ATOM 2352 O O . SER A 1 305 ? 11.368 -20.204 -16.742 1.00 63.44 305 SER A O 1
ATOM 2354 N N . GLN A 1 306 ? 13.293 -21.351 -16.950 1.00 70.50 306 GLN A N 1
ATOM 2355 C CA . GLN A 1 306 ? 13.276 -21.950 -15.605 1.00 70.50 306 GLN A CA 1
ATOM 2356 C C . GLN A 1 306 ? 13.608 -20.912 -14.520 1.00 70.50 306 GLN A C 1
ATOM 2358 O O . GLN A 1 306 ? 13.152 -21.022 -13.390 1.00 70.50 306 GLN A O 1
ATOM 2363 N N . PHE A 1 307 ? 14.398 -19.896 -14.875 1.00 66.00 307 PHE A N 1
ATOM 2364 C CA . PHE A 1 307 ? 14.755 -18.790 -13.995 1.00 66.00 307 PHE A CA 1
ATOM 2365 C C . PHE A 1 307 ? 13.671 -17.705 -14.004 1.00 66.00 307 PHE A C 1
ATOM 2367 O O . PHE A 1 307 ? 13.368 -17.138 -15.061 1.00 66.00 307 PHE A O 1
ATOM 2374 N N . ARG A 1 308 ? 13.130 -17.392 -12.821 1.00 67.50 308 ARG A N 1
ATOM 2375 C CA . ARG A 1 308 ? 12.213 -16.273 -12.584 1.00 67.50 308 ARG A CA 1
ATOM 2376 C C . ARG A 1 308 ? 13.001 -15.104 -12.001 1.00 67.50 308 ARG A C 1
ATOM 2378 O O . ARG A 1 308 ? 13.320 -15.083 -10.818 1.00 67.50 308 ARG A O 1
ATOM 2385 N N . PHE A 1 309 ? 13.342 -14.121 -12.832 1.00 58.44 309 PHE A N 1
ATOM 2386 C CA . PHE A 1 309 ? 14.107 -12.958 -12.365 1.00 58.44 309 PHE A CA 1
ATOM 2387 C C . PHE A 1 309 ? 13.312 -12.102 -11.368 1.00 58.44 309 PHE A C 1
ATOM 2389 O O . PHE A 1 309 ? 13.908 -11.364 -10.588 1.00 58.44 309 PHE A O 1
ATOM 2396 N N . GLY A 1 310 ? 11.984 -12.240 -11.354 1.00 62.94 310 GLY A N 1
ATOM 2397 C CA . GLY A 1 310 ? 11.106 -11.646 -10.353 1.00 62.94 310 GLY A CA 1
ATOM 2398 C C . GLY A 1 310 ? 11.445 -12.014 -8.914 1.00 62.94 310 GLY A C 1
ATOM 2399 O O . GLY A 1 310 ? 11.276 -11.193 -8.015 1.00 62.94 310 GLY A O 1
ATOM 2400 N N . GLU A 1 311 ? 11.993 -13.209 -8.685 1.00 67.81 311 GLU A N 1
ATOM 2401 C CA . GLU A 1 311 ? 12.432 -13.659 -7.359 1.00 67.81 311 GLU A CA 1
ATOM 2402 C C . GLU A 1 311 ? 13.570 -12.799 -6.795 1.00 67.81 311 GLU A C 1
ATOM 2404 O O . GLU A 1 311 ? 13.728 -12.703 -5.580 1.00 67.81 311 GLU A O 1
ATOM 2409 N N . LEU A 1 312 ? 14.335 -12.106 -7.647 1.00 58.78 312 LEU A N 1
ATOM 2410 C CA . LEU A 1 312 ? 15.372 -11.175 -7.192 1.00 58.78 312 LEU A CA 1
ATOM 2411 C C . LEU A 1 312 ? 14.775 -9.971 -6.448 1.00 58.78 312 LEU A C 1
ATOM 2413 O O . LEU A 1 312 ? 15.418 -9.421 -5.556 1.00 58.78 312 LEU A O 1
ATOM 2417 N N . LEU A 1 313 ? 13.531 -9.594 -6.763 1.00 67.25 313 LEU A N 1
ATOM 2418 C CA . LEU A 1 313 ? 12.814 -8.510 -6.084 1.00 67.25 313 LEU A CA 1
ATOM 2419 C C . LEU A 1 313 ? 12.360 -8.907 -4.672 1.00 67.25 313 LEU A C 1
ATOM 2421 O O . LEU A 1 313 ? 12.057 -8.035 -3.855 1.00 67.25 313 LEU A O 1
ATOM 2425 N N . SER A 1 314 ? 12.400 -10.203 -4.338 1.00 71.62 314 SER A N 1
ATOM 2426 C CA . SER A 1 314 ? 12.113 -10.687 -2.988 1.00 71.62 314 SER A CA 1
ATOM 2427 C C . SER A 1 314 ? 13.111 -10.146 -1.969 1.00 71.62 314 SER A C 1
ATOM 2429 O O . SER A 1 314 ? 12.749 -9.990 -0.810 1.00 71.62 314 SER A O 1
ATOM 2431 N N . PHE A 1 315 ? 14.347 -9.817 -2.373 1.00 70.56 315 PHE A N 1
ATOM 2432 C CA . PHE A 1 315 ? 15.306 -9.170 -1.474 1.00 70.56 315 PHE A CA 1
ATOM 2433 C C . PHE A 1 315 ? 14.765 -7.828 -0.967 1.00 70.56 315 PHE A C 1
ATOM 2435 O O . PHE A 1 315 ? 14.683 -7.613 0.239 1.00 70.56 315 PHE A O 1
ATOM 2442 N N . SER A 1 316 ? 14.310 -6.963 -1.875 1.00 72.12 316 SER A N 1
ATOM 2443 C CA . SER A 1 316 ? 13.770 -5.655 -1.504 1.00 72.12 316 SER A CA 1
ATOM 2444 C C . SER A 1 316 ? 12.480 -5.770 -0.693 1.00 72.12 316 SER A C 1
ATOM 2446 O O . SER A 1 316 ? 12.332 -5.085 0.316 1.00 72.12 316 SER A O 1
ATOM 2448 N N . ALA A 1 317 ? 11.583 -6.692 -1.062 1.00 78.38 317 ALA A N 1
ATOM 2449 C CA . ALA A 1 317 ? 10.376 -6.947 -0.276 1.00 78.38 317 ALA A CA 1
ATOM 2450 C C . ALA A 1 317 ? 10.700 -7.458 1.143 1.00 78.38 317 ALA A C 1
ATOM 2452 O O . ALA A 1 317 ? 10.056 -7.072 2.120 1.00 78.38 317 ALA A O 1
ATOM 2453 N N . ASN A 1 318 ? 11.733 -8.294 1.277 1.00 84.06 318 ASN A N 1
ATOM 2454 C CA . ASN A 1 318 ? 12.191 -8.804 2.566 1.00 84.06 318 ASN A CA 1
ATOM 2455 C C . ASN A 1 318 ? 12.788 -7.715 3.461 1.00 84.06 318 ASN A C 1
ATOM 2457 O O . ASN A 1 318 ? 12.600 -7.792 4.672 1.00 84.06 318 ASN A O 1
ATOM 2461 N N . GLU A 1 319 ? 13.451 -6.701 2.906 1.00 85.31 319 GLU A N 1
ATOM 2462 C CA . GLU A 1 319 ? 13.969 -5.572 3.689 1.00 85.31 319 GLU A CA 1
ATOM 2463 C C . GLU A 1 319 ? 12.839 -4.713 4.276 1.00 85.31 319 GLU A C 1
ATOM 2465 O O . GLU A 1 319 ? 12.843 -4.436 5.478 1.00 85.31 319 GLU A O 1
ATOM 2470 N N . ILE A 1 320 ? 11.808 -4.386 3.488 1.00 88.25 320 ILE A N 1
ATOM 2471 C CA . ILE A 1 320 ? 10.588 -3.730 4.001 1.00 88.25 320 ILE A CA 1
ATOM 2472 C C . ILE A 1 320 ? 9.933 -4.590 5.086 1.00 88.25 320 ILE A C 1
ATOM 2474 O O . ILE A 1 320 ? 9.614 -4.116 6.180 1.00 88.25 320 ILE A O 1
ATOM 2478 N N . ASN A 1 321 ? 9.792 -5.890 4.825 1.00 90.50 321 ASN A N 1
ATOM 2479 C CA . ASN A 1 321 ? 9.259 -6.823 5.808 1.00 90.50 321 ASN A CA 1
ATOM 2480 C C . ASN A 1 321 ? 10.116 -6.898 7.067 1.00 90.50 321 ASN A C 1
ATOM 2482 O O . ASN A 1 321 ? 9.571 -7.084 8.147 1.00 90.50 321 ASN A O 1
ATOM 2486 N N . ASN A 1 322 ? 11.434 -6.758 6.970 1.00 93.38 322 ASN A N 1
ATOM 2487 C CA . ASN A 1 322 ? 12.323 -6.756 8.121 1.00 93.38 322 ASN A CA 1
ATOM 2488 C C . ASN A 1 322 ? 12.103 -5.514 8.998 1.00 93.38 322 ASN A C 1
ATOM 2490 O O . ASN A 1 322 ? 12.059 -5.644 10.223 1.00 93.38 322 ASN A O 1
ATOM 2494 N N . VAL A 1 323 ? 11.861 -4.345 8.391 1.00 95.00 323 VAL A N 1
ATOM 2495 C CA . VAL A 1 323 ? 11.423 -3.133 9.110 1.00 95.00 323 VAL A CA 1
ATOM 2496 C C . VAL A 1 323 ? 10.138 -3.402 9.884 1.00 95.00 323 VAL A C 1
ATOM 2498 O O . VAL A 1 323 ? 10.103 -3.233 11.105 1.00 95.00 323 VAL A O 1
ATOM 2501 N N . ILE A 1 324 ? 9.109 -3.895 9.195 1.00 94.69 324 ILE A N 1
ATOM 2502 C CA . ILE A 1 324 ? 7.789 -4.163 9.779 1.00 94.69 324 ILE A CA 1
ATOM 2503 C C . ILE A 1 324 ? 7.845 -5.273 10.838 1.00 94.69 324 ILE A C 1
ATOM 2505 O O . ILE A 1 324 ? 7.163 -5.216 11.854 1.00 94.69 324 ILE A O 1
ATOM 2509 N N . ARG A 1 325 ? 8.626 -6.331 10.616 1.00 94.88 325 ARG A N 1
ATOM 2510 C CA . ARG A 1 325 ? 8.607 -7.534 11.459 1.00 94.88 325 ARG A CA 1
ATOM 2511 C C . ARG A 1 325 ? 9.602 -7.481 12.603 1.00 94.88 325 ARG A C 1
ATOM 2513 O O . ARG A 1 325 ? 9.365 -8.168 13.594 1.00 94.88 325 ARG A O 1
ATOM 2520 N N . ASN A 1 326 ? 10.684 -6.714 12.494 1.00 94.94 326 ASN A N 1
ATOM 2521 C CA . ASN A 1 326 ? 11.818 -6.871 13.402 1.00 94.94 326 ASN A CA 1
ATOM 2522 C C . ASN A 1 326 ? 12.450 -5.550 13.845 1.00 94.94 326 ASN A C 1
ATOM 2524 O O . ASN A 1 326 ? 12.710 -5.397 15.037 1.00 94.94 326 ASN A O 1
ATOM 2528 N N . THR A 1 327 ? 12.741 -4.626 12.923 1.00 96.75 327 THR A N 1
ATOM 2529 C CA . THR A 1 327 ? 13.689 -3.530 13.209 1.00 96.75 327 THR A CA 1
ATOM 2530 C C . THR A 1 327 ? 13.047 -2.179 13.503 1.00 96.75 327 THR A C 1
ATOM 2532 O O . THR A 1 327 ? 13.715 -1.330 14.090 1.00 96.75 327 THR A O 1
ATOM 2535 N N . SER A 1 328 ? 11.765 -1.978 13.176 1.00 97.12 328 SER A N 1
ATOM 2536 C CA . SER A 1 328 ? 11.033 -0.770 13.572 1.00 97.12 328 SER A CA 1
ATOM 2537 C C . SER A 1 328 ? 11.108 -0.559 15.085 1.00 97.12 328 SER A C 1
ATOM 2539 O O . SER A 1 328 ? 10.807 -1.466 15.869 1.00 97.12 328 SER A O 1
ATOM 2541 N N . LYS A 1 329 ? 11.416 0.669 15.523 1.00 96.81 329 LYS A N 1
ATOM 2542 C CA . LYS A 1 329 ? 11.474 1.007 16.960 1.00 96.81 329 LYS A CA 1
ATOM 2543 C C . LYS A 1 329 ? 10.129 0.833 17.677 1.00 96.81 329 LYS A C 1
ATOM 2545 O O . LYS A 1 329 ? 10.076 0.754 18.903 1.00 96.81 329 LYS A O 1
ATOM 2550 N N . TYR A 1 330 ? 9.043 0.759 16.909 1.00 97.50 330 TYR A N 1
ATOM 2551 C CA . TYR A 1 330 ? 7.679 0.570 17.387 1.00 97.50 330 TYR A CA 1
ATOM 2552 C C . TYR A 1 330 ? 7.162 -0.861 17.230 1.00 97.50 330 TYR A C 1
ATOM 2554 O O . TYR A 1 330 ? 5.996 -1.111 17.527 1.00 97.50 330 TYR A O 1
ATOM 2562 N N . ARG A 1 331 ? 8.006 -1.814 16.812 1.00 96.38 331 ARG A N 1
ATOM 2563 C CA . ARG A 1 331 ? 7.606 -3.194 16.503 1.00 96.38 331 ARG A CA 1
ATOM 2564 C C . ARG A 1 331 ? 6.753 -3.865 17.581 1.00 96.38 331 ARG A C 1
ATOM 2566 O O . ARG A 1 331 ? 5.814 -4.587 17.258 1.00 96.38 331 ARG A O 1
ATOM 2573 N N . SER A 1 332 ? 7.061 -3.648 18.857 1.00 96.06 332 SER A N 1
ATOM 2574 C CA . SER A 1 332 ? 6.327 -4.249 19.981 1.00 96.06 332 SER A CA 1
ATOM 2575 C C . SER A 1 332 ? 4.932 -3.656 20.217 1.00 96.06 332 SER A C 1
ATOM 2577 O O . SER A 1 332 ? 4.185 -4.181 21.038 1.00 96.06 332 SER A O 1
ATOM 2579 N N . GLN A 1 333 ? 4.573 -2.573 19.522 1.00 96.50 333 GLN A N 1
ATOM 2580 C CA . GLN A 1 333 ? 3.335 -1.819 19.737 1.00 96.50 333 GLN A CA 1
ATOM 2581 C C . GLN A 1 333 ? 2.258 -2.091 18.675 1.00 96.50 333 GLN A C 1
ATOM 2583 O O . GLN A 1 333 ? 1.172 -1.515 18.739 1.00 96.50 333 GLN A O 1
ATOM 2588 N N . TYR A 1 334 ? 2.528 -2.987 17.723 1.00 97.19 334 TYR A N 1
ATOM 2589 C CA . TYR A 1 334 ? 1.553 -3.459 16.743 1.00 97.19 334 TYR A CA 1
ATOM 2590 C C . TYR A 1 334 ? 1.662 -4.969 16.510 1.00 97.19 334 TYR A C 1
ATOM 2592 O O . TYR A 1 334 ? 2.696 -5.604 16.739 1.00 97.19 334 TYR A O 1
ATOM 2600 N N . THR A 1 335 ? 0.560 -5.556 16.047 1.00 97.38 335 THR A N 1
ATOM 2601 C CA . THR A 1 335 ? 0.504 -6.958 15.622 1.00 97.38 335 THR A CA 1
ATOM 2602 C C . THR A 1 335 ? 0.839 -7.042 14.143 1.00 97.38 335 THR A C 1
ATOM 2604 O O . THR A 1 335 ? 0.213 -6.353 13.346 1.00 97.38 335 THR A O 1
ATOM 2607 N N . VAL A 1 336 ? 1.784 -7.900 13.766 1.00 96.62 336 VAL A N 1
ATOM 2608 C CA . VAL A 1 336 ? 2.050 -8.176 12.349 1.00 96.62 336 VAL A CA 1
ATOM 2609 C C . VAL A 1 336 ? 1.090 -9.251 11.849 1.00 96.62 336 VAL A C 1
ATOM 2611 O O . VAL A 1 336 ? 0.908 -10.274 12.508 1.00 96.62 336 VAL A O 1
ATOM 2614 N N . VAL A 1 337 ? 0.494 -9.006 10.688 1.00 95.19 337 VAL A N 1
ATOM 2615 C CA . VAL A 1 337 ? -0.363 -9.924 9.942 1.00 95.19 337 VAL A CA 1
ATOM 2616 C C . VAL A 1 337 ? 0.424 -10.421 8.736 1.00 95.19 337 VAL A C 1
ATOM 2618 O O . VAL A 1 337 ? 0.919 -9.623 7.941 1.00 95.19 337 VAL A O 1
ATOM 2621 N N . HIS A 1 338 ? 0.564 -11.740 8.626 1.00 90.44 338 HIS A N 1
ATOM 2622 C CA . HIS A 1 338 ? 1.367 -12.369 7.585 1.00 90.44 338 HIS A CA 1
ATOM 2623 C C . HIS A 1 338 ? 0.569 -12.540 6.292 1.00 90.44 338 HIS A C 1
ATOM 2625 O O . HIS A 1 338 ? -0.398 -13.296 6.244 1.00 90.44 338 HIS A O 1
ATOM 2631 N N . THR A 1 339 ? 0.999 -11.876 5.223 1.00 82.50 339 THR A N 1
ATOM 2632 C CA . THR A 1 339 ? 0.294 -11.847 3.934 1.00 82.50 339 THR A CA 1
ATOM 2633 C C . THR A 1 339 ? 0.898 -12.782 2.889 1.00 82.50 339 THR A C 1
ATOM 2635 O O . THR A 1 339 ? 0.303 -12.960 1.834 1.00 82.50 339 THR A O 1
ATOM 2638 N N . ALA A 1 340 ? 2.017 -13.456 3.184 1.00 75.44 340 ALA A N 1
ATOM 2639 C CA . ALA A 1 340 ? 2.753 -14.305 2.235 1.00 75.44 340 ALA A CA 1
ATOM 2640 C C . ALA A 1 340 ? 1.906 -15.380 1.516 1.00 75.44 340 ALA A C 1
ATOM 2642 O O . ALA A 1 340 ? 2.240 -15.792 0.410 1.00 75.44 340 ALA A O 1
ATOM 2643 N N . GLY A 1 341 ? 0.789 -15.826 2.102 1.00 78.62 341 GLY A N 1
ATOM 2644 C CA . GLY A 1 341 ? -0.131 -16.768 1.453 1.00 78.62 341 GLY A CA 1
ATOM 2645 C C . GLY A 1 341 ? -0.970 -16.183 0.310 1.00 78.62 341 GLY A C 1
ATOM 2646 O O . GLY A 1 341 ? -1.742 -16.922 -0.292 1.00 78.62 341 GLY A O 1
ATOM 2647 N N . VAL A 1 342 ? -0.830 -14.893 -0.010 1.00 83.56 342 VAL A N 1
ATOM 2648 C CA . VAL A 1 342 ? -1.520 -14.259 -1.142 1.00 83.56 342 VAL A CA 1
ATOM 2649 C C . VAL A 1 342 ? -0.823 -14.501 -2.483 1.00 83.56 342 VAL A C 1
ATOM 2651 O O . VAL A 1 342 ? -1.498 -14.507 -3.505 1.00 83.56 342 VAL A O 1
ATOM 2654 N N . GLU A 1 343 ? 0.492 -14.754 -2.508 1.00 76.69 343 GLU A N 1
ATOM 2655 C CA . GLU A 1 343 ? 1.249 -14.965 -3.758 1.00 76.69 343 GLU A CA 1
ATOM 2656 C C . GLU A 1 343 ? 0.678 -16.101 -4.628 1.00 76.69 343 GLU A C 1
ATOM 2658 O O . GLU A 1 343 ? 0.503 -15.889 -5.827 1.00 76.69 343 GLU A O 1
ATOM 2663 N N . PRO A 1 344 ? 0.291 -17.270 -4.074 1.00 74.19 344 PRO A N 1
ATOM 2664 C CA . PRO A 1 344 ? -0.337 -18.342 -4.852 1.00 74.19 344 PRO A CA 1
ATOM 2665 C C . PRO A 1 344 ? -1.731 -17.998 -5.397 1.00 74.19 344 PRO A C 1
ATOM 2667 O O . PRO A 1 344 ? -2.269 -18.758 -6.198 1.00 74.19 344 PRO A O 1
ATOM 2670 N N . LEU A 1 345 ? -2.335 -16.901 -4.931 1.00 78.31 345 LEU A N 1
ATOM 2671 C CA . LEU A 1 345 ? -3.651 -16.417 -5.357 1.00 78.31 345 LEU A CA 1
ATOM 2672 C C . LEU A 1 345 ? -3.540 -15.342 -6.450 1.00 78.31 345 LEU A C 1
ATOM 2674 O O . LEU A 1 345 ? -4.562 -14.831 -6.912 1.00 78.31 345 LEU A O 1
ATOM 2678 N N . LEU A 1 346 ? -2.316 -14.990 -6.858 1.00 77.25 346 LEU A N 1
ATOM 2679 C CA . LEU A 1 346 ? -2.058 -14.088 -7.974 1.00 77.25 346 LEU A CA 1
ATOM 2680 C C . LEU A 1 346 ? -1.939 -14.882 -9.282 1.00 77.25 346 LEU A C 1
ATOM 2682 O O . LEU A 1 346 ? -1.330 -15.955 -9.304 1.00 77.25 346 LEU A O 1
ATOM 2686 N N . PRO A 1 347 ? -2.470 -14.358 -10.397 1.00 76.88 347 PRO A N 1
ATOM 2687 C CA . PRO A 1 347 ? -2.154 -14.865 -11.722 1.00 76.88 347 PRO A CA 1
ATOM 2688 C C . PRO A 1 347 ? -0.642 -14.862 -11.982 1.00 76.88 347 PRO A C 1
ATOM 2690 O O . PRO A 1 347 ? 0.072 -13.930 -11.609 1.00 76.88 347 PRO A O 1
ATOM 2693 N N . ASP A 1 348 ? -0.165 -15.885 -12.689 1.00 77.19 348 ASP A N 1
ATOM 2694 C CA . ASP A 1 348 ? 1.219 -15.936 -13.158 1.00 77.19 348 ASP A CA 1
ATOM 2695 C C . ASP A 1 348 ? 1.473 -14.797 -14.164 1.00 77.19 348 ASP A C 1
ATOM 2697 O O . ASP A 1 348 ? 0.642 -14.509 -15.031 1.00 77.19 348 ASP A O 1
ATOM 2701 N N . TRP A 1 349 ? 2.652 -14.178 -14.089 1.00 75.38 349 TRP A N 1
ATOM 2702 C CA . TRP A 1 349 ? 3.056 -13.158 -15.055 1.00 75.38 349 TRP A CA 1
ATOM 2703 C C . TRP A 1 349 ? 3.194 -13.738 -16.462 1.00 75.38 349 TRP A C 1
ATOM 2705 O O . TRP A 1 349 ? 3.806 -14.799 -16.662 1.00 75.38 349 TRP A O 1
ATOM 2715 N N . ALA A 1 350 ? 2.712 -12.991 -17.461 1.00 75.56 350 ALA A N 1
ATOM 2716 C CA . ALA A 1 350 ? 3.105 -13.272 -18.832 1.00 75.56 350 ALA A CA 1
ATOM 2717 C C . ALA A 1 350 ? 4.625 -13.048 -18.972 1.00 75.56 350 ALA A C 1
ATOM 2719 O O . ALA A 1 350 ? 5.161 -12.088 -18.408 1.00 75.56 350 ALA A O 1
ATOM 2720 N N . PRO A 1 351 ? 5.338 -13.926 -19.689 1.00 73.31 351 PRO A N 1
ATOM 2721 C CA . PRO A 1 351 ? 6.760 -13.741 -19.955 1.00 73.31 351 PRO A CA 1
ATOM 2722 C C . PRO A 1 351 ? 7.034 -12.482 -20.799 1.00 73.31 351 PRO A C 1
ATOM 2724 O O . PRO A 1 351 ? 6.173 -12.062 -21.572 1.00 73.31 351 PRO A O 1
ATOM 2727 N N . ILE A 1 352 ? 8.233 -11.893 -20.652 1.00 65.56 352 ILE A N 1
ATOM 2728 C CA . ILE A 1 352 ? 8.625 -10.628 -21.319 1.00 65.56 352 ILE A CA 1
ATOM 2729 C C . ILE A 1 352 ? 8.446 -10.694 -22.842 1.00 65.56 352 ILE A C 1
ATOM 2731 O O . ILE A 1 352 ? 8.026 -9.720 -23.459 1.00 65.56 352 ILE A O 1
ATOM 2735 N N . ASP A 1 353 ? 8.708 -11.842 -23.465 1.00 67.56 353 ASP A N 1
ATOM 2736 C CA . ASP A 1 353 ? 8.509 -12.044 -24.907 1.00 67.56 353 ASP A CA 1
ATOM 2737 C C . ASP A 1 353 ? 7.057 -11.825 -25.391 1.00 67.56 353 ASP A C 1
ATOM 2739 O O . ASP A 1 353 ? 6.830 -11.656 -26.588 1.00 67.56 353 ASP A O 1
ATOM 2743 N N . GLN A 1 354 ? 6.078 -11.769 -24.482 1.00 74.38 354 GLN A N 1
ATOM 2744 C CA . GLN A 1 354 ? 4.670 -11.466 -24.771 1.00 74.38 354 GLN A CA 1
ATOM 2745 C C . GLN A 1 354 ? 4.273 -10.017 -24.443 1.00 74.38 354 GLN A C 1
ATOM 2747 O O . GLN A 1 354 ? 3.151 -9.607 -24.745 1.00 74.38 354 GLN A O 1
ATOM 2752 N N . TRP A 1 355 ? 5.164 -9.232 -23.833 1.00 71.75 355 TRP A N 1
ATOM 2753 C CA . TRP A 1 355 ? 4.858 -7.882 -23.353 1.00 71.75 355 TRP A CA 1
ATOM 2754 C C . TRP A 1 355 ? 4.632 -6.897 -24.498 1.00 71.75 355 TRP A C 1
ATOM 2756 O O . TRP A 1 355 ? 3.674 -6.129 -24.446 1.00 71.75 355 TRP A O 1
ATOM 2766 N N . GLN A 1 356 ? 5.423 -6.988 -25.572 1.00 64.19 356 GLN A N 1
ATOM 2767 C CA . GLN A 1 356 ? 5.231 -6.149 -26.759 1.00 64.19 356 GLN A CA 1
ATOM 2768 C C . GLN A 1 356 ? 3.846 -6.362 -27.381 1.00 64.19 356 GLN A C 1
ATOM 2770 O O . GLN A 1 356 ? 3.146 -5.398 -27.666 1.00 64.19 356 GLN A O 1
ATOM 2775 N N . ALA A 1 357 ? 3.406 -7.617 -27.512 1.00 72.94 357 ALA A N 1
ATOM 2776 C CA . ALA A 1 357 ? 2.064 -7.918 -28.007 1.00 72.94 357 ALA A CA 1
ATOM 2777 C C . ALA A 1 357 ? 0.979 -7.373 -27.064 1.00 72.94 357 ALA A C 1
ATOM 2779 O O . ALA A 1 357 ? -0.021 -6.830 -27.520 1.00 72.94 357 ALA A O 1
ATOM 2780 N N . ALA A 1 358 ? 1.189 -7.465 -25.746 1.00 67.94 358 ALA A N 1
ATOM 2781 C CA . ALA A 1 358 ? 0.270 -6.894 -24.767 1.00 67.94 358 ALA A CA 1
ATOM 2782 C C . ALA A 1 358 ? 0.168 -5.364 -24.846 1.00 67.94 358 ALA A C 1
ATOM 2784 O O . ALA A 1 358 ? -0.902 -4.813 -24.586 1.00 67.94 358 ALA A O 1
ATOM 2785 N N . LEU A 1 359 ? 1.253 -4.678 -25.208 1.00 59.25 359 LEU A N 1
ATOM 2786 C CA . LEU A 1 359 ? 1.264 -3.236 -25.452 1.00 59.25 359 LEU A CA 1
ATOM 2787 C C . LEU A 1 359 ? 0.570 -2.881 -26.766 1.00 59.25 359 LEU A C 1
ATOM 2789 O O . LEU A 1 359 ? -0.315 -2.029 -26.766 1.00 59.25 359 LEU A O 1
ATOM 2793 N N . ASP A 1 360 ? 0.923 -3.568 -27.855 1.00 67.19 360 ASP A N 1
ATOM 2794 C CA . ASP A 1 360 ? 0.349 -3.344 -29.187 1.00 67.19 360 ASP A CA 1
ATOM 2795 C C . ASP A 1 360 ? -1.173 -3.569 -29.191 1.00 67.19 360 ASP A C 1
ATOM 2797 O O . ASP A 1 360 ? -1.922 -2.844 -29.846 1.00 67.19 360 ASP A O 1
ATOM 2801 N N . GLU A 1 361 ? -1.638 -4.558 -28.423 1.00 73.94 361 GLU A N 1
ATOM 2802 C CA . GLU A 1 361 ? -3.055 -4.875 -28.231 1.00 73.94 361 GLU A CA 1
ATOM 2803 C C . GLU A 1 361 ? -3.708 -4.083 -27.073 1.00 73.94 361 GLU A C 1
ATOM 2805 O O . GLU A 1 361 ? -4.913 -4.204 -26.852 1.00 73.94 361 GLU A O 1
ATOM 2810 N N . GLY A 1 362 ? -2.947 -3.266 -26.334 1.00 65.75 362 GLY A N 1
ATOM 2811 C CA . GLY A 1 362 ? -3.464 -2.340 -25.320 1.00 65.75 362 GLY A CA 1
ATOM 2812 C C . GLY A 1 362 ? -3.919 -2.957 -23.989 1.00 65.75 362 GLY A C 1
ATOM 2813 O O . GLY A 1 362 ? -4.651 -2.303 -23.250 1.00 65.75 362 GLY A O 1
ATOM 2814 N N . TYR A 1 363 ? -3.500 -4.182 -23.648 1.00 69.31 363 TYR A N 1
ATOM 2815 C CA . TYR A 1 363 ? -3.869 -4.866 -22.394 1.00 69.31 363 TYR A CA 1
ATOM 2816 C C . TYR A 1 363 ? -2.711 -5.040 -21.394 1.00 69.31 363 TYR A C 1
ATOM 2818 O O . TYR A 1 363 ? -2.898 -5.630 -20.327 1.00 69.31 363 TYR A O 1
ATOM 2826 N N . PHE A 1 364 ? -1.514 -4.522 -21.695 1.00 68.81 364 PHE A N 1
ATOM 2827 C CA . PHE A 1 364 ? -0.338 -4.637 -20.821 1.00 68.81 364 PHE A CA 1
ATOM 2828 C C . PHE A 1 364 ? -0.600 -4.141 -19.397 1.00 68.81 364 PHE A C 1
ATOM 2830 O O . PHE A 1 364 ? -0.283 -4.825 -18.427 1.00 68.81 364 PHE A O 1
ATOM 2837 N N . TYR A 1 365 ? -1.180 -2.948 -19.255 1.00 66.62 365 TYR A N 1
ATOM 2838 C CA . TYR A 1 365 ? -1.433 -2.366 -17.939 1.00 66.62 365 TYR A CA 1
ATOM 2839 C C . TYR A 1 365 ? -2.398 -3.238 -17.124 1.00 66.62 365 TYR A C 1
ATOM 2841 O O . TYR A 1 365 ? -2.183 -3.483 -15.942 1.00 66.62 365 TYR A O 1
ATOM 2849 N N . THR A 1 366 ? -3.419 -3.792 -17.771 1.00 70.44 366 THR A N 1
ATOM 2850 C CA . THR A 1 366 ? -4.374 -4.716 -17.157 1.00 70.44 366 THR A CA 1
ATOM 2851 C C . THR A 1 366 ? -3.708 -6.005 -16.686 1.00 70.44 366 THR A C 1
ATOM 2853 O O . THR A 1 366 ? -3.998 -6.488 -15.593 1.00 70.44 366 THR A O 1
ATOM 2856 N N . MET A 1 367 ? -2.775 -6.531 -17.482 1.00 73.38 367 MET A N 1
ATOM 2857 C CA . MET A 1 367 ? -1.926 -7.656 -17.102 1.00 73.38 367 MET A CA 1
ATOM 2858 C C . MET A 1 367 ? -1.068 -7.320 -15.880 1.00 73.38 367 MET A C 1
ATOM 2860 O O . MET A 1 367 ? -1.138 -8.044 -14.893 1.00 73.38 367 MET A O 1
ATOM 2864 N N . PHE A 1 368 ? -0.332 -6.205 -15.921 1.00 71.56 368 PHE A N 1
ATOM 2865 C CA . PHE A 1 368 ? 0.493 -5.711 -14.816 1.00 71.56 368 PHE A CA 1
ATOM 2866 C C . PHE A 1 368 ? -0.314 -5.572 -13.519 1.00 71.56 368 PHE A C 1
ATOM 2868 O O . PHE A 1 368 ? 0.095 -6.048 -12.463 1.00 71.56 368 PHE A O 1
ATOM 2875 N N . MET A 1 369 ? -1.487 -4.942 -13.591 1.00 72.19 369 MET A N 1
ATOM 2876 C CA . MET A 1 369 ? -2.327 -4.741 -12.417 1.00 72.19 369 MET A CA 1
ATOM 2877 C C . MET A 1 369 ? -2.827 -6.075 -11.862 1.00 72.19 369 MET A C 1
ATOM 2879 O O . MET A 1 369 ? -2.814 -6.248 -10.647 1.00 72.19 369 MET A O 1
ATOM 2883 N N . ALA A 1 370 ? -3.216 -7.022 -12.720 1.00 73.06 370 ALA A N 1
ATOM 2884 C CA . ALA A 1 370 ? -3.741 -8.324 -12.308 1.00 73.06 370 ALA A CA 1
ATOM 2885 C C . ALA A 1 370 ? -2.714 -9.224 -11.650 1.00 73.06 370 ALA A C 1
ATOM 2887 O O . ALA A 1 370 ? -3.068 -10.014 -10.784 1.00 73.06 370 ALA A O 1
ATOM 2888 N N . THR A 1 371 ? -1.457 -9.102 -12.048 1.00 74.50 371 THR A N 1
ATOM 2889 C CA . THR A 1 371 ? -0.360 -9.860 -11.458 1.00 74.50 371 THR A CA 1
ATOM 2890 C C . THR A 1 371 ? 0.195 -9.164 -10.214 1.00 74.50 371 THR A C 1
ATOM 2892 O O . THR A 1 371 ? 0.711 -9.829 -9.320 1.00 74.50 371 THR A O 1
ATOM 2895 N N . ALA A 1 372 ? 0.049 -7.838 -10.115 1.00 75.00 372 ALA A N 1
ATOM 2896 C CA . ALA A 1 372 ? 0.484 -7.062 -8.959 1.00 75.00 372 ALA A CA 1
ATOM 2897 C C . ALA A 1 372 ? -0.534 -7.045 -7.796 1.00 75.00 372 ALA A C 1
ATOM 2899 O O . ALA A 1 372 ? -0.137 -6.949 -6.631 1.00 75.00 372 ALA A O 1
ATOM 2900 N N . HIS A 1 373 ? -1.835 -7.144 -8.096 1.00 79.75 373 HIS A N 1
ATOM 2901 C CA . HIS A 1 373 ? -2.925 -6.983 -7.130 1.00 79.75 373 HIS A CA 1
ATOM 2902 C C . HIS A 1 373 ? -3.715 -8.281 -6.935 1.00 79.75 373 HIS A C 1
ATOM 2904 O O . HIS A 1 373 ? -3.990 -8.991 -7.904 1.00 79.75 373 HIS A O 1
ATOM 2910 N N . PRO A 1 374 ? -4.153 -8.582 -5.701 1.00 80.75 374 PRO A N 1
ATOM 2911 C CA . PRO A 1 374 ? -4.963 -9.754 -5.450 1.00 80.75 374 PRO A CA 1
ATOM 2912 C C . PRO A 1 374 ? -6.362 -9.583 -6.036 1.00 80.75 374 PRO A C 1
ATOM 2914 O O . PRO A 1 374 ? -7.055 -8.598 -5.768 1.00 80.75 374 PRO A O 1
ATOM 2917 N N . GLN A 1 375 ? -6.797 -10.607 -6.771 1.00 79.75 375 GLN A N 1
ATOM 2918 C CA . GLN A 1 375 ? -8.192 -10.791 -7.166 1.00 79.75 375 GLN A CA 1
ATOM 2919 C C . GLN A 1 375 ? -9.062 -11.108 -5.938 1.00 79.75 375 GLN A C 1
ATOM 2921 O O . GLN A 1 375 ? -8.578 -11.199 -4.806 1.00 79.75 375 GLN A O 1
ATOM 2926 N N . ARG A 1 376 ? -10.366 -11.314 -6.150 1.00 80.44 376 ARG A N 1
ATOM 2927 C CA . ARG A 1 376 ? -11.352 -11.537 -5.080 1.00 80.44 376 ARG A CA 1
ATOM 2928 C C . ARG A 1 376 ? -10.911 -12.536 -4.005 1.00 80.44 376 ARG A C 1
ATOM 2930 O O . ARG A 1 376 ? -11.063 -12.257 -2.819 1.00 80.44 376 ARG A O 1
ATOM 2937 N N . GLU A 1 377 ? -10.392 -13.695 -4.403 1.00 84.50 377 GLU A N 1
ATOM 2938 C CA . GLU A 1 377 ? -9.962 -14.736 -3.460 1.00 84.50 377 GLU A CA 1
ATOM 2939 C C . GLU A 1 377 ? -8.782 -14.274 -2.599 1.00 84.50 377 GLU A C 1
ATOM 2941 O O . GLU A 1 377 ? -8.785 -14.493 -1.389 1.00 84.50 377 GLU A O 1
ATOM 2946 N N . GLY A 1 378 ? -7.829 -13.549 -3.191 1.00 86.31 378 GLY A N 1
ATOM 2947 C CA . GLY A 1 378 ? -6.738 -12.908 -2.463 1.00 86.31 378 GLY A CA 1
ATOM 2948 C C . GLY A 1 378 ? -7.227 -11.825 -1.497 1.00 86.31 378 GLY A C 1
ATOM 2949 O O . GLY A 1 378 ? -6.773 -11.777 -0.359 1.00 86.31 378 GLY A O 1
ATOM 2950 N N . GLN A 1 379 ? -8.207 -11.005 -1.891 1.00 87.44 379 GLN A N 1
ATOM 2951 C CA . GLN A 1 379 ? -8.812 -9.991 -1.011 1.00 87.44 379 GLN A CA 1
ATOM 2952 C C . GLN A 1 379 ? -9.527 -10.628 0.193 1.00 87.44 379 GLN A C 1
ATOM 2954 O O . GLN A 1 379 ? -9.363 -10.170 1.324 1.00 87.44 379 GLN A O 1
ATOM 2959 N N . ILE A 1 380 ? -10.260 -11.728 -0.027 1.00 88.69 380 ILE A N 1
ATOM 2960 C CA . ILE A 1 380 ? -10.897 -12.512 1.046 1.00 88.69 380 ILE A CA 1
ATOM 2961 C C . ILE A 1 380 ? -9.840 -13.132 1.965 1.00 88.69 380 ILE A C 1
ATOM 2963 O O . ILE A 1 380 ? -9.984 -13.076 3.187 1.00 88.69 380 ILE A O 1
ATOM 2967 N N . TYR A 1 381 ? -8.776 -13.709 1.397 1.00 91.38 381 TYR A N 1
ATOM 2968 C CA . TYR A 1 381 ? -7.658 -14.264 2.160 1.00 91.38 381 TYR A CA 1
ATOM 2969 C C . TYR A 1 381 ? -7.036 -13.206 3.082 1.00 91.38 381 TYR A C 1
ATOM 2971 O O . TYR A 1 381 ? -6.912 -13.431 4.285 1.00 91.38 381 TYR A O 1
ATOM 2979 N N . LEU A 1 382 ? -6.731 -12.023 2.543 1.00 92.06 382 LEU A N 1
ATOM 2980 C CA . LEU A 1 382 ? -6.169 -10.908 3.306 1.00 92.06 382 LEU A CA 1
ATOM 2981 C C . LEU A 1 382 ? -7.111 -10.462 4.425 1.00 92.06 382 LEU A C 1
ATOM 2983 O O . LEU A 1 382 ? -6.687 -10.354 5.576 1.00 92.06 382 LEU A O 1
ATOM 2987 N N . ALA A 1 383 ? -8.397 -10.262 4.119 1.00 94.00 383 ALA A N 1
ATOM 2988 C CA . ALA A 1 383 ? -9.392 -9.892 5.120 1.00 94.00 383 ALA A CA 1
ATOM 2989 C C . ALA A 1 383 ? -9.441 -10.912 6.269 1.00 94.00 383 ALA A C 1
ATOM 2991 O O . ALA A 1 383 ? -9.456 -10.521 7.435 1.00 94.00 383 ALA A O 1
ATOM 2992 N N . ASN A 1 384 ? -9.400 -12.211 5.959 1.00 94.50 384 ASN A N 1
ATOM 2993 C CA . ASN A 1 384 ? -9.395 -13.270 6.965 1.00 94.50 384 ASN A CA 1
ATOM 2994 C C . ASN A 1 384 ? -8.140 -13.267 7.838 1.00 94.50 384 ASN A C 1
ATOM 2996 O O . ASN A 1 384 ? -8.268 -13.411 9.052 1.00 94.50 384 ASN A O 1
ATOM 3000 N N . GLU A 1 385 ? -6.950 -13.065 7.273 1.00 94.94 385 GLU A N 1
ATOM 3001 C CA . GLU A 1 385 ? -5.720 -13.007 8.073 1.00 94.94 385 GLU A CA 1
ATOM 3002 C C . GLU A 1 385 ? -5.737 -11.821 9.052 1.00 94.94 385 GLU A C 1
ATOM 3004 O O . GLU A 1 385 ? -5.402 -11.983 10.231 1.00 94.94 385 GLU A O 1
ATOM 3009 N N . PHE A 1 386 ? -6.232 -10.654 8.623 1.00 96.12 386 PHE A N 1
ATOM 3010 C CA . PHE A 1 386 ? -6.433 -9.514 9.522 1.00 96.12 386 PHE A CA 1
ATOM 3011 C C . PHE A 1 386 ? -7.514 -9.787 10.576 1.00 96.12 386 PHE A C 1
ATOM 3013 O O . PHE A 1 386 ? -7.269 -9.571 11.761 1.00 96.12 386 PHE A O 1
ATOM 3020 N N . VAL A 1 387 ? -8.691 -10.291 10.188 1.00 95.62 387 VAL A N 1
ATOM 3021 C CA . VAL A 1 387 ? -9.792 -10.594 11.124 1.00 95.62 387 VAL A CA 1
ATOM 3022 C C . VAL A 1 387 ? -9.367 -11.629 12.165 1.00 95.62 387 VAL A C 1
ATOM 3024 O O . VAL A 1 387 ? -9.652 -11.470 13.352 1.00 95.62 387 VAL A O 1
ATOM 3027 N N . LYS A 1 388 ? -8.631 -12.661 11.754 1.00 93.81 388 LYS A N 1
ATOM 3028 C CA . LYS A 1 388 ? -8.066 -13.678 12.643 1.00 93.81 388 LYS A CA 1
ATOM 3029 C C . LYS A 1 388 ? -7.092 -13.069 13.650 1.00 93.81 388 LYS A C 1
ATOM 3031 O O . LYS A 1 388 ? -7.199 -13.360 14.842 1.00 93.81 388 LYS A O 1
ATOM 3036 N N . ALA A 1 389 ? -6.188 -12.197 13.201 1.00 94.75 389 ALA A N 1
ATOM 3037 C CA . ALA A 1 389 ? -5.277 -11.477 14.090 1.00 94.75 389 ALA A CA 1
ATOM 3038 C C . ALA A 1 389 ? -6.033 -10.556 15.062 1.00 94.75 389 ALA A C 1
ATOM 3040 O O . ALA A 1 389 ? -5.708 -10.508 16.252 1.00 94.75 389 ALA A O 1
ATOM 3041 N N . ILE A 1 390 ? -7.079 -9.872 14.583 1.00 95.25 390 ILE A N 1
ATOM 3042 C CA . ILE A 1 390 ? -7.939 -9.028 15.414 1.00 95.25 390 ILE A CA 1
ATOM 3043 C C . ILE A 1 390 ? -8.603 -9.870 16.504 1.00 95.25 390 ILE A C 1
ATOM 3045 O O . ILE A 1 390 ? -8.403 -9.599 17.684 1.00 95.25 390 ILE A O 1
ATOM 3049 N N . LYS A 1 391 ? -9.296 -10.952 16.144 1.00 92.06 391 LYS A N 1
ATOM 3050 C CA . LYS A 1 391 ? -9.958 -11.850 17.106 1.00 92.06 391 LYS A CA 1
ATOM 3051 C C . LYS A 1 391 ? -8.995 -12.427 18.139 1.00 92.06 391 LYS A C 1
ATOM 3053 O O . LYS A 1 391 ? -9.345 -12.489 19.315 1.00 92.06 391 LYS A O 1
ATOM 3058 N N . GLY A 1 392 ? -7.796 -12.828 17.711 1.00 87.50 392 GLY A N 1
ATOM 3059 C CA . GLY A 1 392 ? -6.785 -13.408 18.595 1.00 87.50 392 GLY A CA 1
ATOM 3060 C C . GLY A 1 392 ? -6.292 -12.449 19.682 1.00 87.50 392 GLY A C 1
ATOM 3061 O O . GLY A 1 392 ? -6.095 -12.879 20.813 1.00 87.50 392 GLY A O 1
ATOM 3062 N N . ASN A 1 393 ? -6.150 -11.158 19.356 1.00 78.19 393 ASN A N 1
ATOM 3063 C CA . ASN A 1 393 ? -5.493 -10.170 20.226 1.00 78.19 393 ASN A CA 1
ATOM 3064 C C . ASN A 1 393 ? -6.441 -9.129 20.848 1.00 78.19 393 ASN A C 1
ATOM 3066 O O . ASN A 1 393 ? -6.011 -8.310 21.663 1.00 78.19 393 ASN A O 1
ATOM 3070 N N . TYR A 1 394 ? -7.709 -9.094 20.430 1.00 70.38 394 TYR A N 1
ATOM 3071 C CA . TYR A 1 394 ? -8.694 -8.137 20.947 1.00 70.38 394 TYR A CA 1
ATOM 3072 C C . TYR A 1 394 ? -9.366 -8.626 22.240 1.00 70.38 394 TYR A C 1
ATOM 3074 O O . TYR A 1 394 ? -9.793 -7.812 23.053 1.00 70.38 394 TYR A O 1
ATOM 3082 N N . LEU A 1 395 ? -9.436 -9.946 22.451 1.00 56.75 395 LEU A N 1
ATOM 3083 C CA . LEU A 1 395 ? -9.987 -10.567 23.667 1.00 56.75 395 LEU A CA 1
ATOM 3084 C C . LEU A 1 395 ? -8.926 -10.867 24.745 1.00 56.75 395 LEU A C 1
ATOM 3086 O O . LEU A 1 395 ? -9.285 -11.305 25.838 1.00 56.75 395 LEU A O 1
ATOM 3090 N N . SER A 1 396 ? -7.644 -10.654 24.428 1.00 52.53 396 SER A N 1
ATOM 3091 C CA . SER A 1 396 ? -6.493 -10.757 25.337 1.00 52.53 396 SER A CA 1
ATOM 3092 C C . SER A 1 396 ? -6.125 -9.399 25.921 1.00 52.53 396 SER A C 1
ATOM 3094 O O . SER A 1 396 ? -5.861 -9.343 27.140 1.00 52.53 396 SER A O 1
#

Foldseek 3Di:
DVVVVVVVVVVVVVVVVVVVVVVVVVPPFPDPLFAAQLVLVFQAEEEAAAPQQLPQQQADDDQPLLPPDVCSNPPQFARDCLFLLVNLCSSNVHDSLQEQAHQWDDDPTDHPPNRLVCDPPGHRYYYPYFYLDALQLLLCLAPVVCCVVDDPLRNVLNLCSQQVSPSVVQRVNSSVSSSVCVLVSQARGQEYEYEYHVSLLQSQLLSQLLVPVPDCQLVVQLVVLCVQQNSLRSVLSNCVSCVVVVNNVVSVVSSVVSLVVSLVVLLVSVLSSVVSSCVRHHPNRAYEYEQDEQLQQLEAAAPPDPDHCSVVCVVSSVSSNCSQCPVRPCNVRHHYQYLHVLLVQAHHQHHSVCQVVCVVSVSSSSSVSRSNYGYSVSSSVSSNSRSVSCVVPSVD

Secondary structure (DSSP, 8-state):
-HHHHHHHHHHHHHHHHHHHHHHHHH---SSTTSPP-GGG----EEEEE-HHHHTTTTT--SS-TTTS-HHHHT-TT---TTSHHHHHHHHTT--TT--TT----SSSS---TTTTS--TT--SEEE---TT--HHHHHHHH-GGGGGTS-HHHHHHHHHHHHHS--TTTTHHHHHHHHHHHHHHHHH-SEEEEE--HHIIIIIHHHHHHHHH--HHHHHHHHHHHHHHHHHHHHHHHHHHHHHTT-HHHHHHHHHHHHHHHHHHHHHHHHHHHHHHHHHS-TT-EEEEEPP--TTTT--SSTT-S--GGGGGHHHHHHHHHIIIII-TTGGGSEEE--GGGGGGSPPPPPGGGHHHHHHTT-HHHHHHHHHS--HHHHHHHHHHHHHHHHHHH--

Sequence (396 aa):
MKNIKRFIAALMATVIVATLSGISAFATKQYPGVEDASNLGVTSYLCFGDSIATGYLSEQSGTDFRQMNIAQTLRDGETTTNAYPTMIADALGLNVRDNPFGYFGNSNTQKNNDAWSWKQSKYQFYNYARDGLTSHEFRLLLDPSYYNQMTEEEKNISDNIILDGDFTKRGMGGFRTMQKHIHYDLKQADVITAWFGSNDLLFYVLQTTLGIVNDNSITSAVNGALAAFGLGGALDALINTAVLIGKLPLVLATMVIQSNKANAAFAENWDAFMGMVLAEKKPNAKIYVGDIYNSNAGLKFTSTSQFRFGELLSFSANEINNVIRNTSKYRSQYTVVHTAGVEPLLPDWAPIDQWQAALDEGYFYTMFMATAHPQREGQIYLANEFVKAIKGNYLS

Radius of gyration: 23.07 Å; chains: 1; bounding box: 73×69×54 Å